Protein 3EDY (pdb70)

Foldseek 3Di:
DDFLFPQFFQDDDPFKDFDWFDDQQDKAKKKWFWFWAQLVVLLVLLVQCQFQVHPNDQVFDFLLRQLVRIADDPVLLVVVVVLCVVLPWDDWDAAPSNRMIMTMDGNNSVCVQWPQQTWTWMFGEDVTAIAIEGSTTTDHDPVCVNITLDMAQHGDDFDYDDPDDFDDDDDDPDPFPDFFDALVLLCVLLVPALVLAFDPPDLAEAEEEDTYQFDADLVQLQLSCVVGVPRHAADSGAPEEAADDDDDFHDDLNFQQVSQLCSLHGPHHYYYYHHHDDNHRDDRVVVVLSCVSHDRDDHQEYFYEDKDFPSNGGPSVQVVSLSSLSSQLSRNHAYEYEQFQAAQEWDDDPNDIAGTGIPPQQRPRHQYEWAWADPDGRDSDDIAFDQRTHWAFDPRAFADPLCPVVLVCCVVPPPQAADPVHHDSGGRIDHAAYDHFFWYWGGTPNDIDTGGGGSSNGRSNQRSLLSSLQSLQVVVPGRRSRRPRSLCSVVQNWQFDAHAADFYFYDCDDRQNGTHDGGHGGADGRGGRYHHNRVGVSVSRHRD

Nearest PDB structures (foldseek):
  3edy-assembly1_A  TM=1.002E+00  e=0.000E+00  Homo sapiens
  3ee6-assembly1_A  TM=9.941E-01  e=0.000E+00  Homo sapiens
  1t1e-assembly1_A  TM=7.917E-01  e=1.226E-34  Bacillus sp. MN-32
  1sn7-assembly1_A  TM=8.016E-01  e=4.616E-24  Alicyclobacillus sendaiensis
  4ne7-assembly1_A-2  TM=8.059E-01  e=3.171E-23  Alicyclobacillus sendaiensis

Organism: Homo sapiens (NCBI:txid9606)

Structure (mmCIF, N/CA/C/O backbone):
data_3EDY
#
_entry.id   3EDY
#
_cell.length_a   59.807
_cell.length_b   93.173
_cell.length_c   102.479
_cell.angle_alpha   90.00
_cell.angle_beta   90.00
_cell.angle_gamma   90.00
#
_symmetry.space_group_name_H-M   'P 21 21 21'
#
loop_
_entity.id
_entity.type
_entity.pdbx_description
1 polymer 'Tripeptidyl-peptidase 1'
2 non-polymer 'CALCIUM ION'
3 non-polymer 2-acetamido-2-deoxy-beta-D-glucopyranose
4 non-polymer 1,2-ETHANEDIOL
5 water water
#
loop_
_atom_site.group_PDB
_atom_site.id
_atom_site.type_symbol
_atom_site.label_atom_id
_atom_site.label_alt_id
_atom_site.label_comp_id
_atom_site.label_asym_id
_atom_site.label_entity_id
_atom_site.label_seq_id
_atom_site.pdbx_PDB_ins_code
_atom_site.Cartn_x
_atom_site.Cartn_y
_atom_site.Cartn_z
_atom_site.occupancy
_atom_site.B_iso_or_equiv
_atom_site.auth_seq_id
_atom_site.auth_comp_id
_atom_site.auth_asym_id
_atom_site.auth_atom_id
_atom_site.pdbx_PDB_model_num
ATOM 1 N N . SER A 1 1 ? 54.196 -28.034 -0.123 1.00 32.01 20 SER A N 1
ATOM 2 C CA . SER A 1 1 ? 55.021 -26.811 -0.012 1.00 33.06 20 SER A CA 1
ATOM 3 C C . SER A 1 1 ? 54.144 -25.751 0.620 1.00 34.30 20 SER A C 1
ATOM 4 O O . SER A 1 1 ? 52.956 -25.979 0.851 1.00 34.37 20 SER A O 1
ATOM 7 N N . TYR A 1 2 ? 54.729 -24.591 0.900 1.00 33.63 21 TYR A N 1
ATOM 8 C CA . TYR A 1 2 ? 53.980 -23.471 1.458 1.00 34.03 21 TYR A CA 1
ATOM 9 C C . TYR A 1 2 ? 54.566 -22.137 1.007 1.00 33.59 21 TYR A C 1
ATOM 10 O O . TYR A 1 2 ? 55.763 -22.032 0.740 1.00 32.10 21 TYR A O 1
ATOM 19 N N . SER A 1 3 ? 53.715 -21.120 0.925 1.00 34.12 22 SER A N 1
ATOM 20 C CA . SER A 1 3 ? 54.174 -19.750 0.730 1.00 32.41 22 SER A CA 1
ATOM 21 C C . SER A 1 3 ? 54.559 -19.103 2.056 1.00 31.78 22 SER A C 1
ATOM 22 O O . SER A 1 3 ? 53.713 -18.897 2.926 1.00 28.97 22 SER A O 1
ATOM 25 N N . PRO A 1 4 ? 55.841 -18.784 2.203 1.00 29.58 23 PRO A N 1
ATOM 26 C CA . PRO A 1 4 ? 56.324 -18.057 3.381 1.00 30.11 23 PRO A CA 1
ATOM 27 C C . PRO A 1 4 ? 55.820 -16.618 3.406 1.00 29.65 23 PRO A C 1
ATOM 28 O O . PRO A 1 4 ? 55.759 -16.004 4.471 1.00 29.13 23 PRO A O 1
ATOM 32 N N . GLU A 1 5 ? 55.463 -16.091 2.239 1.00 28.53 24 GLU A N 1
ATOM 33 C CA . GLU A 1 5 ? 55.115 -14.681 2.109 1.00 27.73 24 GLU A CA 1
ATOM 34 C C . GLU A 1 5 ? 53.886 -14.496 1.226 1.00 28.52 24 GLU A C 1
ATOM 35 O O . GLU A 1 5 ? 53.929 -13.776 0.228 1.00 26.28 24 GLU A O 1
ATOM 41 N N . PRO A 1 6 ? 52.791 -15.150 1.600 1.00 29.02 25 PRO A N 1
ATOM 42 C CA . PRO A 1 6 ? 51.488 -14.891 0.978 1.00 29.55 25 PRO A CA 1
ATOM 43 C C . PRO A 1 6 ? 51.083 -13.426 1.101 1.00 29.82 25 PRO A C 1
ATOM 44 O O . PRO A 1 6 ? 50.297 -12.933 0.292 1.00 30.35 25 PRO A O 1
ATOM 48 N N . ASP A 1 7 ? 51.618 -12.742 2.107 1.00 27.89 26 ASP A N 1
ATOM 49 C CA . ASP A 1 7 ? 51.097 -11.442 2.513 1.00 28.74 26 ASP A CA 1
ATOM 50 C C . ASP A 1 7 ? 52.074 -10.323 2.167 1.00 27.81 26 ASP A C 1
ATOM 51 O O . ASP A 1 7 ? 51.891 -9.177 2.577 1.00 28.04 26 ASP A O 1
ATOM 56 N N . GLN A 1 8 ? 53.112 -10.664 1.411 1.00 28.38 27 GLN A N 1
ATOM 57 C CA . GLN A 1 8 ? 53.939 -9.662 0.749 1.00 27.38 27 GLN A CA 1
ATOM 58 C C . GLN A 1 8 ? 53.269 -9.144 -0.519 1.00 26.99 27 GLN A C 1
ATOM 59 O O . GLN A 1 8 ? 52.969 -9.912 -1.433 1.00 26.34 27 GLN A O 1
ATOM 65 N N . ARG A 1 9 ? 53.037 -7.836 -0.567 1.00 26.47 28 ARG A N 1
ATOM 66 C CA . ARG A 1 9 ? 52.494 -7.196 -1.763 1.00 27.05 28 ARG A CA 1
ATOM 67 C C . ARG A 1 9 ? 53.412 -7.398 -2.965 1.00 28.11 28 ARG A C 1
ATOM 68 O O . ARG A 1 9 ? 54.630 -7.267 -2.852 1.00 27.84 28 ARG A O 1
ATOM 76 N N . ARG A 1 10 ? 52.832 -7.718 -4.113 1.00 27.46 29 ARG A N 1
ATOM 77 C CA . ARG A 1 10 ? 53.628 -7.997 -5.310 1.00 30.47 29 ARG A CA 1
ATOM 78 C C . ARG A 1 10 ? 53.253 -7.067 -6.452 1.00 30.50 29 ARG A C 1
ATOM 79 O O . ARG A 1 10 ? 53.625 -7.300 -7.591 1.00 32.90 29 ARG A O 1
ATOM 87 N N . THR A 1 11 ? 52.491 -6.034 -6.146 1.00 29.31 30 THR A N 1
ATOM 88 C CA . THR A 1 11 ? 51.941 -5.165 -7.153 1.00 30.94 30 THR A CA 1
ATOM 89 C C . THR A 1 11 ? 53.042 -4.239 -7.702 1.00 32.03 30 THR A C 1
ATOM 90 O O . THR A 1 11 ? 53.973 -3.870 -6.995 1.00 28.71 30 THR A O 1
ATOM 94 N N . LEU A 1 12 ? 52.960 -3.910 -8.984 1.00 31.03 31 LEU A N 1
ATOM 95 C CA . LEU A 1 12 ? 54.002 -3.125 -9.637 1.00 31.46 31 LEU A CA 1
ATOM 96 C C . LEU A 1 12 ? 53.868 -1.660 -9.191 1.00 30.55 31 LEU A C 1
ATOM 97 O O . LEU A 1 12 ? 52.819 -1.053 -9.381 1.00 29.16 31 LEU A O 1
ATOM 102 N N . PRO A 1 13 ? 54.883 -1.119 -8.502 1.00 29.25 32 PRO A N 1
ATOM 103 C CA . PRO A 1 13 ? 54.665 0.212 -7.931 1.00 30.84 32 PRO A CA 1
ATOM 104 C C . PRO A 1 13 ? 54.625 1.271 -9.023 1.00 31.77 32 PRO A C 1
ATOM 105 O O . PRO A 1 13 ? 55.038 0.997 -10.146 1.00 29.69 32 PRO A O 1
ATOM 109 N N . PRO A 1 14 ? 54.109 2.459 -8.707 1.00 32.16 33 PRO A N 1
ATOM 110 C CA . PRO A 1 14 ? 54.028 3.512 -9.716 1.00 33.99 33 PRO A CA 1
ATOM 111 C C . PRO A 1 14 ? 55.406 3.873 -10.278 1.00 33.35 33 PRO A C 1
ATOM 112 O O . PRO A 1 14 ? 56.382 3.954 -9.531 1.00 34.50 33 PRO A O 1
ATOM 116 N N . GLY A 1 15 ? 55.474 4.086 -11.588 1.00 33.91 34 GLY A N 1
ATOM 117 C CA . GLY A 1 15 ? 56.689 4.563 -12.221 1.00 35.95 34 GLY A CA 1
ATOM 118 C C . GLY A 1 15 ? 57.666 3.443 -12.519 1.00 34.64 34 GLY A C 1
ATOM 119 O O . GLY A 1 15 ? 58.814 3.689 -12.887 1.00 36.41 34 GLY A O 1
ATOM 120 N N . TRP A 1 16 ? 57.206 2.206 -12.360 1.00 32.92 35 TRP A N 1
ATOM 121 C CA . TRP A 1 16 ? 57.967 1.043 -12.802 1.00 30.47 35 TRP A CA 1
ATOM 122 C C . TRP A 1 16 ? 57.374 0.449 -14.076 1.00 30.51 35 TRP A C 1
ATOM 123 O O . TRP A 1 16 ? 56.164 0.507 -14.295 1.00 30.36 35 TRP A O 1
ATOM 134 N N . VAL A 1 17 ? 58.235 -0.123 -14.912 1.00 28.44 36 VAL A N 1
ATOM 135 C CA . VAL A 1 17 ? 57.790 -0.803 -16.122 1.00 28.74 36 VAL A CA 1
ATOM 136 C C . VAL A 1 17 ? 58.389 -2.202 -16.221 1.00 28.25 36 VAL A C 1
ATOM 137 O O . VAL A 1 17 ? 59.571 -2.403 -15.940 1.00 27.21 36 VAL A O 1
ATOM 141 N N . SER A 1 18 ? 57.566 -3.166 -16.621 1.00 27.27 37 SER A N 1
ATOM 142 C CA . SER A 1 18 ? 58.037 -4.524 -16.862 1.00 27.93 37 SER A CA 1
ATOM 143 C C . SER A 1 18 ? 58.635 -4.661 -18.258 1.00 26.88 37 SER A C 1
ATOM 144 O O . SER A 1 18 ? 57.978 -4.368 -19.257 1.00 26.54 37 SER A O 1
ATOM 147 N N . LEU A 1 19 ? 59.885 -5.107 -18.320 1.00 25.51 38 LEU A N 1
ATOM 148 C CA . LEU A 1 19 ? 60.699 -4.944 -19.518 1.00 24.84 38 LEU A CA 1
ATOM 149 C C . LEU A 1 19 ? 60.733 -6.227 -20.341 1.00 25.53 38 LEU A C 1
ATOM 150 O O . LEU A 1 19 ? 60.864 -6.188 -21.565 1.00 23.90 38 LEU A O 1
ATOM 155 N N . GLY A 1 20 ? 60.614 -7.363 -19.662 1.00 24.68 39 GLY A N 1
ATOM 156 C CA . GLY A 1 20 ? 60.716 -8.655 -20.314 1.00 26.86 39 GLY A CA 1
ATOM 157 C C . GLY A 1 20 ? 60.913 -9.789 -19.327 1.00 26.19 39 GLY A C 1
ATOM 158 O O . GLY A 1 20 ? 61.309 -9.567 -18.182 1.00 26.41 39 GLY A O 1
ATOM 159 N N . ARG A 1 21 ? 60.636 -11.010 -19.772 1.00 25.99 40 ARG A N 1
ATOM 160 C CA . ARG A 1 21 ? 60.958 -12.190 -19.003 1.00 25.64 40 ARG A CA 1
ATOM 161 C C . ARG A 1 21 ? 62.489 -12.364 -18.876 1.00 25.67 40 ARG A C 1
ATOM 162 O O . ARG A 1 21 ? 63.209 -12.355 -19.879 1.00 26.45 40 ARG A O 1
ATOM 170 N N . ALA A 1 22 ? 62.985 -12.609 -17.664 1.00 23.84 41 ALA A N 1
ATOM 171 C CA . ALA A 1 22 ? 64.416 -12.916 -17.486 1.00 23.63 41 ALA A CA 1
ATOM 172 C C . ALA A 1 22 ? 64.815 -14.209 -18.249 1.00 23.77 41 ALA A C 1
ATOM 173 O O . ALA A 1 22 ? 64.049 -15.155 -18.330 1.00 22.57 41 ALA A O 1
ATOM 175 N N . ASP A 1 23 ? 65.956 -14.180 -18.927 1.00 23.79 42 ASP A N 1
ATOM 176 C CA . ASP A 1 23 ? 66.451 -15.365 -19.656 1.00 24.40 42 ASP A CA 1
ATOM 177 C C . ASP A 1 23 ? 66.781 -16.511 -18.692 1.00 23.99 42 ASP A C 1
ATOM 178 O O . ASP A 1 23 ? 67.351 -16.279 -17.630 1.00 25.87 42 ASP A O 1
ATOM 183 N N . PRO A 1 24 ? 66.409 -17.751 -19.046 1.00 24.93 43 PRO A N 1
ATOM 184 C CA . PRO A 1 24 ? 66.692 -18.890 -18.183 1.00 24.89 43 PRO A CA 1
ATOM 185 C C . PRO A 1 24 ? 68.159 -19.020 -17.783 1.00 24.95 43 PRO A C 1
ATOM 186 O O . PRO A 1 24 ? 68.459 -19.500 -16.694 1.00 24.92 43 PRO A O 1
ATOM 190 N N . GLU A 1 25 ? 69.053 -18.516 -18.620 1.00 24.66 44 GLU A N 1
ATOM 191 C CA . GLU A 1 25 ? 70.482 -18.677 -18.404 1.00 25.89 44 GLU A CA 1
ATOM 192 C C . GLU A 1 25 ? 71.137 -17.472 -17.721 1.00 25.86 44 GLU A C 1
ATOM 193 O O . GLU A 1 25 ? 72.337 -17.500 -17.431 1.00 25.49 44 GLU A O 1
ATOM 199 N N . GLU A 1 26 ? 70.358 -16.450 -17.407 1.00 26.66 45 GLU A N 1
ATOM 200 C CA . GLU A 1 26 ? 70.878 -15.343 -16.623 1.00 27.96 45 GLU A CA 1
ATOM 201 C C . GLU A 1 26 ? 71.195 -15.834 -15.220 1.00 27.05 45 GLU A C 1
ATOM 202 O O . GLU A 1 26 ? 70.505 -16.695 -14.704 1.00 26.34 45 GLU A O 1
ATOM 208 N N . GLU A 1 27 ? 72.138 -15.165 -14.565 1.00 26.90 46 GLU A N 1
ATOM 209 C CA . GLU A 1 27 ? 72.482 -15.445 -13.178 1.00 25.41 46 GLU A CA 1
ATOM 210 C C . GLU A 1 27 ? 71.904 -14.369 -12.278 1.00 25.12 46 GLU A C 1
ATOM 211 O O . GLU A 1 27 ? 71.979 -13.185 -12.591 1.00 25.36 46 GLU A O 1
ATOM 217 N N . LEU A 1 28 ? 71.415 -14.773 -11.118 1.00 25.47 47 LEU A N 1
ATOM 218 C CA . LEU A 1 28 ? 71.036 -13.795 -10.126 1.00 26.64 47 LEU A CA 1
ATOM 219 C C . LEU A 1 28 ? 71.401 -14.245 -8.750 1.00 25.28 47 LEU A C 1
ATOM 220 O O . LEU A 1 28 ? 71.651 -15.426 -8.514 1.00 23.74 47 LEU A O 1
ATOM 225 N N . SER A 1 29 ? 71.436 -13.299 -7.817 1.00 24.04 48 SER A N 1
ATOM 226 C CA . SER A 1 29 ? 71.970 -13.557 -6.485 1.00 26.38 48 SER A CA 1
ATOM 227 C C . SER A 1 29 ? 70.899 -13.367 -5.416 1.00 27.99 48 SER A C 1
ATOM 228 O O . SER A 1 29 ? 70.447 -12.249 -5.168 1.00 29.68 48 SER A O 1
ATOM 231 N N . LEU A 1 30 ? 70.498 -14.466 -4.785 1.00 26.37 49 LEU A N 1
ATOM 232 C CA . LEU A 1 30 ? 69.369 -14.451 -3.862 1.00 26.51 49 LEU A CA 1
ATOM 233 C C . LEU A 1 30 ? 69.832 -14.635 -2.421 1.00 28.09 49 LEU A C 1
ATOM 234 O O . LEU A 1 30 ? 70.637 -15.519 -2.126 1.00 28.91 49 LEU A O 1
ATOM 239 N N . THR A 1 31 ? 69.319 -13.796 -1.528 1.00 26.89 50 THR A N 1
ATOM 240 C CA . THR A 1 31 ? 69.686 -13.858 -0.118 1.00 28.13 50 THR A CA 1
ATOM 241 C C . THR A 1 31 ? 68.678 -14.681 0.678 1.00 29.30 50 THR A C 1
ATOM 242 O O . THR A 1 31 ? 67.487 -14.369 0.700 1.00 27.42 50 THR A O 1
ATOM 246 N N . PHE A 1 32 ? 69.163 -15.732 1.330 1.00 28.69 51 PHE A N 1
ATOM 247 C CA . PHE A 1 32 ? 68.303 -16.614 2.109 1.00 28.48 51 PHE A CA 1
ATOM 248 C C . PHE A 1 32 ? 68.416 -16.317 3.601 1.00 28.55 51 PHE A C 1
ATOM 249 O O . PHE A 1 32 ? 69.476 -16.496 4.201 1.00 27.81 51 PHE A O 1
ATOM 257 N N . ALA A 1 33 ? 67.316 -15.863 4.194 1.00 26.60 52 ALA A N 1
ATOM 258 C CA . ALA A 1 33 ? 67.276 -15.585 5.624 1.00 26.72 52 ALA A CA 1
ATOM 259 C C . ALA A 1 33 ? 67.013 -16.855 6.426 1.00 26.52 52 ALA A C 1
ATOM 260 O O . ALA A 1 33 ? 65.920 -17.419 6.373 1.00 25.97 52 ALA A O 1
ATOM 262 N N . LEU A 1 34 ? 68.021 -17.301 7.168 1.00 27.38 53 LEU A N 1
ATOM 263 C CA . LEU A 1 34 ? 67.971 -18.599 7.829 1.00 27.09 53 LEU A CA 1
ATOM 264 C C . LEU A 1 34 ? 67.423 -18.475 9.247 1.00 27.10 53 LEU A C 1
ATOM 265 O O . LEU A 1 34 ? 67.518 -17.417 9.869 1.00 26.83 53 LEU A O 1
ATOM 270 N N . ARG A 1 35 ? 66.851 -19.563 9.752 1.00 26.76 54 ARG A N 1
ATOM 271 C CA . ARG A 1 35 ? 66.172 -19.543 11.043 1.00 27.68 54 ARG A CA 1
ATOM 272 C C . ARG A 1 35 ? 67.163 -19.335 12.183 1.00 27.32 54 ARG A C 1
ATOM 273 O O . ARG A 1 35 ? 68.073 -20.139 12.383 1.00 28.39 54 ARG A O 1
ATOM 281 N N . GLN A 1 36 ? 66.979 -18.250 12.929 1.00 26.42 55 GLN A N 1
ATOM 282 C CA . GLN A 1 36 ? 67.862 -17.928 14.043 1.00 25.72 55 GLN A CA 1
ATOM 283 C C . GLN A 1 36 ? 67.443 -18.665 15.311 1.00 26.39 55 GLN A C 1
ATOM 284 O O . GLN A 1 36 ? 66.321 -19.163 15.408 1.00 21.67 55 GLN A O 1
ATOM 290 N N . GLN A 1 37 ? 68.350 -18.730 16.279 1.00 26.57 56 GLN A N 1
ATOM 291 C CA . GLN A 1 37 ? 68.030 -19.273 17.594 1.00 27.14 56 GLN A CA 1
ATOM 292 C C . GLN A 1 37 ? 68.012 -18.176 18.654 1.00 26.03 56 GLN A C 1
ATOM 293 O O . GLN A 1 37 ? 68.636 -17.128 18.487 1.00 25.57 56 GLN A O 1
ATOM 299 N N . ASN A 1 38 ? 67.292 -18.425 19.743 1.00 24.56 57 ASN A N 1
ATOM 300 C CA . ASN A 1 38 ? 67.480 -17.667 20.975 1.00 26.14 57 ASN A CA 1
ATOM 301 C C . ASN A 1 38 ? 67.043 -16.214 20.829 1.00 26.12 57 ASN A C 1
ATOM 302 O O . ASN A 1 38 ? 67.607 -15.320 21.459 1.00 28.26 57 ASN A O 1
ATOM 307 N N . VAL A 1 39 ? 66.035 -15.985 19.993 1.00 27.10 58 VAL A N 1
ATOM 308 C CA . VAL A 1 39 ? 65.605 -14.631 19.664 1.00 27.16 58 VAL A CA 1
ATOM 309 C C . VAL A 1 39 ? 64.930 -13.961 20.855 1.00 25.79 58 VAL A C 1
ATOM 310 O O . VAL A 1 39 ? 65.108 -12.766 21.092 1.00 27.12 58 VAL A O 1
ATOM 314 N N . GLU A 1 40 ? 64.153 -14.739 21.603 1.00 27.68 59 GLU A N 1
ATOM 315 C CA . GLU A 1 40 ? 63.522 -14.246 22.821 1.00 26.69 59 GLU A CA 1
ATOM 316 C C . GLU A 1 40 ? 64.565 -13.836 23.856 1.00 26.57 59 GLU A C 1
ATOM 317 O O . GLU A 1 40 ? 64.435 -12.797 24.504 1.00 25.59 59 GLU A O 1
ATOM 323 N N . ARG A 1 41 ? 65.599 -14.657 24.005 1.00 26.50 60 ARG A N 1
ATOM 324 C CA . ARG A 1 41 ? 66.713 -14.334 24.887 1.00 27.90 60 ARG A CA 1
ATOM 325 C C . ARG A 1 41 ? 67.407 -13.047 24.451 1.00 26.18 60 ARG A C 1
ATOM 326 O O . ARG A 1 41 ? 67.756 -12.207 25.281 1.00 27.25 60 ARG A O 1
ATOM 334 N N . LEU A 1 42 ? 67.603 -12.900 23.145 1.00 25.61 61 LEU A N 1
ATOM 335 C CA . LEU A 1 42 ? 68.136 -11.652 22.580 1.00 25.74 61 LEU A CA 1
ATOM 336 C C . LEU A 1 42 ? 67.302 -10.428 22.968 1.00 24.54 61 LEU A C 1
ATOM 337 O O . LEU A 1 42 ? 67.852 -9.436 23.415 1.00 24.20 61 LEU A O 1
ATOM 342 N N . SER A 1 43 ? 65.978 -10.521 22.891 1.00 25.36 62 SER A N 1
ATOM 343 C CA . SER A 1 43 ? 65.138 -9.408 23.323 1.00 26.44 62 SER A CA 1
ATOM 344 C C . SER A 1 43 ? 65.291 -9.093 24.811 1.00 25.15 62 SER A C 1
ATOM 345 O O . SER A 1 43 ? 65.280 -7.936 25.206 1.00 25.10 62 SER A O 1
ATOM 348 N N . GLU A 1 44 ? 65.499 -10.105 25.647 1.00 25.35 63 GLU A N 1
ATOM 349 C CA . GLU A 1 44 ? 65.782 -9.838 27.048 1.00 25.84 63 GLU A CA 1
ATOM 350 C C . GLU A 1 44 ? 67.110 -9.107 27.253 1.00 25.30 63 GLU A C 1
ATOM 351 O O . GLU A 1 44 ? 67.209 -8.180 28.060 1.00 24.39 63 GLU A O 1
ATOM 357 N N . LEU A 1 45 ? 68.131 -9.518 26.515 1.00 26.00 64 LEU A N 1
ATOM 358 C CA . LEU A 1 45 ? 69.449 -8.920 26.647 1.00 26.59 64 LEU A CA 1
ATOM 359 C C . LEU A 1 45 ? 69.425 -7.476 26.189 1.00 26.70 64 LEU A C 1
ATOM 360 O O . LEU A 1 45 ? 69.934 -6.602 26.886 1.00 29.08 64 LEU A O 1
ATOM 365 N N . VAL A 1 46 ? 68.662 -7.190 25.137 1.00 27.06 65 VAL A N 1
ATOM 366 C CA . VAL A 1 46 ? 68.482 -5.811 24.702 1.00 25.08 65 VAL A CA 1
ATOM 367 C C . VAL A 1 46 ? 67.776 -4.958 25.743 1.00 25.61 65 VAL A C 1
ATOM 368 O O . VAL A 1 46 ? 68.189 -3.830 26.015 1.00 27.61 65 VAL A O 1
ATOM 372 N N . GLN A 1 47 ? 66.712 -5.490 26.338 1.00 26.69 66 GLN A N 1
ATOM 373 C CA . GLN A 1 47 ? 65.976 -4.773 27.376 1.00 26.89 66 GLN A CA 1
ATOM 374 C C . GLN A 1 47 ? 66.924 -4.358 28.498 1.00 27.34 66 GLN A C 1
ATOM 375 O O . GLN A 1 47 ? 66.853 -3.243 29.001 1.00 28.62 66 GLN A O 1
ATOM 381 N N . ALA A 1 48 ? 67.830 -5.260 28.862 1.00 28.50 67 ALA A N 1
ATOM 382 C CA . ALA A 1 48 ? 68.771 -5.021 29.947 1.00 28.26 67 ALA A CA 1
ATOM 383 C C . ALA A 1 48 ? 69.828 -3.991 29.589 1.00 27.01 67 ALA A C 1
ATOM 384 O O . ALA A 1 48 ? 70.094 -3.092 30.395 1.00 29.99 67 ALA A O 1
ATOM 386 N N . VAL A 1 49 ? 70.498 -4.174 28.446 1.00 25.14 68 VAL A N 1
ATOM 387 C CA . VAL A 1 49 ? 71.620 -3.307 28.077 1.00 24.66 68 VAL A CA 1
ATOM 388 C C . VAL A 1 49 ? 71.175 -1.888 27.678 1.00 24.84 68 VAL A C 1
ATOM 389 O O . VAL A 1 49 ? 71.987 -0.951 27.707 1.00 25.54 68 VAL A O 1
ATOM 393 N N . SER A 1 50 ? 69.884 -1.698 27.395 1.00 24.43 69 SER A N 1
ATOM 394 C CA . SER A 1 50 ? 69.393 -0.375 26.988 1.00 23.76 69 SER A CA 1
ATOM 395 C C . SER A 1 50 ? 68.631 0.379 28.070 1.00 23.60 69 SER A C 1
ATOM 396 O O . SER A 1 50 ? 68.321 1.566 27.918 1.00 22.63 69 SER A O 1
ATOM 399 N N . ASP A 1 51 ? 68.327 -0.310 29.172 1.00 25.63 70 ASP A N 1
ATOM 400 C CA . ASP A 1 51 ? 67.596 0.284 30.277 1.00 27.34 70 ASP A CA 1
ATOM 401 C C . ASP A 1 51 ? 68.586 0.909 31.272 1.00 27.31 70 ASP A C 1
ATOM 402 O O . ASP A 1 51 ? 69.384 0.202 31.895 1.00 29.22 70 ASP A O 1
ATOM 407 N N . PRO A 1 52 ? 68.525 2.229 31.412 1.00 27.43 71 PRO A N 1
ATOM 408 C CA . PRO A 1 52 ? 69.510 2.966 32.210 1.00 29.62 71 PRO A CA 1
ATOM 409 C C . PRO A 1 52 ? 69.372 2.664 33.699 1.00 31.53 71 PRO A C 1
ATOM 410 O O . PRO A 1 52 ? 70.233 3.053 34.489 1.00 31.95 71 PRO A O 1
ATOM 414 N N . SER A 1 53 ? 68.297 1.978 34.071 1.00 32.16 72 SER A N 1
ATOM 415 C CA . SER A 1 53 ? 68.082 1.582 35.458 1.00 33.51 72 SER A CA 1
ATOM 416 C C . SER A 1 53 ? 68.712 0.224 35.747 1.00 33.91 72 SER A C 1
ATOM 417 O O . SER A 1 53 ? 68.830 -0.183 36.903 1.00 30.91 72 SER A O 1
ATOM 420 N N . SER A 1 54 ? 69.113 -0.474 34.690 1.00 33.50 73 SER A N 1
ATOM 421 C CA . SER A 1 54 ? 69.694 -1.805 34.826 1.00 33.80 73 SER A CA 1
ATOM 422 C C . SER A 1 54 ? 71.193 -1.728 35.093 1.00 33.59 73 SER A C 1
ATOM 423 O O . SER A 1 54 ? 71.893 -0.893 34.521 1.00 32.11 73 SER A O 1
ATOM 426 N N . PRO A 1 55 ? 71.680 -2.605 35.965 1.00 33.68 74 PRO A N 1
ATOM 427 C CA . PRO A 1 55 ? 73.122 -2.766 36.173 1.00 32.48 74 PRO A CA 1
ATOM 428 C C . PRO A 1 55 ? 73.840 -3.157 34.885 1.00 31.11 74 PRO A C 1
ATOM 429 O O . PRO A 1 55 ? 75.057 -3.002 34.787 1.00 30.62 74 PRO A O 1
ATOM 433 N N . GLN A 1 56 ? 73.087 -3.658 33.911 1.00 29.16 75 GLN A N 1
ATOM 434 C CA . GLN A 1 56 ? 73.673 -4.186 32.685 1.00 30.02 75 GLN A CA 1
ATOM 435 C C . GLN A 1 56 ? 73.738 -3.117 31.599 1.00 27.81 75 GLN A C 1
ATOM 436 O O . GLN A 1 56 ? 74.221 -3.369 30.495 1.00 26.24 75 GLN A O 1
ATOM 442 N N . TYR A 1 57 ? 73.250 -1.924 31.921 1.00 25.64 76 TYR A N 1
ATOM 443 C CA . TYR A 1 57 ? 73.213 -0.827 30.961 1.00 26.34 76 TYR A CA 1
ATOM 444 C C . TYR A 1 57 ? 74.586 -0.592 30.340 1.00 27.61 76 TYR A C 1
ATOM 445 O O . TYR A 1 57 ? 75.579 -0.430 31.049 1.00 26.64 76 TYR A O 1
ATOM 454 N N . GLY A 1 58 ? 74.634 -0.575 29.012 1.00 26.79 77 GLY A N 1
ATOM 455 C CA . GLY A 1 58 ? 75.830 -0.169 28.297 1.00 25.71 77 GLY A CA 1
ATOM 456 C C . GLY A 1 58 ? 76.808 -1.311 28.107 1.00 25.68 77 GLY A C 1
ATOM 457 O O . GLY A 1 58 ? 77.815 -1.170 27.413 1.00 26.23 77 GLY A O 1
ATOM 458 N N . LYS A 1 59 ? 76.510 -2.448 28.728 1.00 25.23 78 LYS A N 1
ATOM 459 C CA . LYS A 1 59 ? 77.366 -3.624 28.625 1.00 26.77 78 LYS A CA 1
ATOM 460 C C . LYS A 1 59 ? 77.038 -4.437 27.377 1.00 25.66 78 LYS A C 1
ATOM 461 O O . LYS A 1 59 ? 76.511 -5.546 27.467 1.00 25.44 78 LYS A O 1
ATOM 467 N N . TYR A 1 60 ? 77.355 -3.879 26.213 1.00 25.38 79 TYR A N 1
ATOM 468 C CA . TYR A 1 60 ? 76.813 -4.374 24.954 1.00 23.77 79 TYR A CA 1
ATOM 469 C C . TYR A 1 60 ? 77.515 -5.655 24.516 1.00 25.58 79 TYR A C 1
ATOM 470 O O . TYR A 1 60 ? 78.664 -5.901 24.882 1.00 23.20 79 TYR A O 1
ATOM 479 N N . LEU A 1 61 ? 76.816 -6.468 23.731 1.00 26.18 80 LEU A N 1
ATOM 480 C CA . LEU A 1 61 ? 77.427 -7.625 23.088 1.00 25.65 80 LEU A CA 1
ATOM 481 C C . LEU A 1 61 ? 78.364 -7.200 21.962 1.00 27.18 80 LEU A C 1
ATOM 482 O O . LEU A 1 61 ? 78.078 -6.254 21.228 1.00 25.56 80 LEU A O 1
ATOM 487 N N . THR A 1 62 ? 79.483 -7.905 21.832 1.00 26.92 81 THR A N 1
ATOM 488 C CA . THR A 1 62 ? 80.212 -7.959 20.571 1.00 26.05 81 THR A CA 1
ATOM 489 C C . THR A 1 62 ? 79.406 -8.686 19.499 1.00 25.56 81 THR A C 1
ATOM 490 O O . THR A 1 62 ? 78.496 -9.454 19.808 1.00 25.51 81 THR A O 1
ATOM 494 N N . LEU A 1 63 ? 79.747 -8.437 18.239 1.00 24.65 82 LEU A N 1
ATOM 495 C CA . LEU A 1 63 ? 79.190 -9.201 17.129 1.00 24.37 82 LEU A CA 1
ATOM 496 C C . LEU A 1 63 ? 79.411 -10.698 17.325 1.00 25.10 82 LEU A C 1
ATOM 497 O O . LEU A 1 63 ? 78.556 -11.512 16.976 1.00 25.60 82 LEU A O 1
ATOM 502 N N . GLU A 1 64 ? 80.563 -11.053 17.884 1.00 26.98 83 GLU A N 1
ATOM 503 C CA . GLU A 1 64 ? 80.849 -12.438 18.237 1.00 29.54 83 GLU A CA 1
ATOM 504 C C . GLU A 1 64 ? 79.828 -12.974 19.235 1.00 27.96 83 GLU A C 1
ATOM 505 O O . GLU A 1 64 ? 79.290 -14.068 19.060 1.00 28.58 83 GLU A O 1
ATOM 511 N N . ASN A 1 65 ? 79.566 -12.197 20.281 1.00 26.87 84 ASN A N 1
ATOM 512 C CA . ASN A 1 65 ? 78.543 -12.549 21.259 1.00 27.28 84 ASN A CA 1
ATOM 513 C C . ASN A 1 65 ? 77.184 -12.790 20.610 1.00 25.92 84 ASN A C 1
ATOM 514 O O . ASN A 1 65 ? 76.518 -13.785 20.895 1.00 24.46 84 ASN A O 1
ATOM 519 N N . VAL A 1 66 ? 76.780 -11.872 19.738 1.00 23.52 85 VAL A N 1
ATOM 520 C CA . VAL A 1 66 ? 75.494 -11.976 19.059 1.00 23.10 85 VAL A CA 1
ATOM 521 C C . VAL A 1 66 ? 75.428 -13.226 18.188 1.00 23.72 85 VAL A C 1
ATOM 522 O O . VAL A 1 66 ? 74.425 -13.939 18.182 1.00 24.51 85 VAL A O 1
ATOM 526 N N . ALA A 1 67 ? 76.505 -13.487 17.454 1.00 24.04 86 ALA A N 1
ATOM 527 C CA . ALA A 1 67 ? 76.571 -14.649 16.576 1.00 26.43 86 ALA A CA 1
ATOM 528 C C . ALA A 1 67 ? 76.445 -15.946 17.369 1.00 26.14 86 ALA A C 1
ATOM 529 O O . ALA A 1 67 ? 75.732 -16.865 16.966 1.00 27.50 86 ALA A O 1
ATOM 531 N N . ASP A 1 68 ? 77.144 -16.014 18.498 1.00 26.13 87 ASP A N 1
ATOM 532 C CA . ASP A 1 68 ? 77.079 -17.181 19.369 1.00 27.24 87 ASP A CA 1
ATOM 533 C C . ASP A 1 68 ? 75.660 -17.409 19.881 1.00 28.44 87 ASP A C 1
ATOM 534 O O . ASP A 1 68 ? 75.281 -18.534 20.208 1.00 27.78 87 ASP A O 1
ATOM 539 N N . LEU A 1 69 ? 74.881 -16.335 19.947 1.00 27.78 88 LEU A N 1
ATOM 540 C CA . LEU A 1 69 ? 73.525 -16.404 20.480 1.00 29.29 88 LEU A CA 1
ATOM 541 C C . LEU A 1 69 ? 72.543 -16.904 19.426 1.00 30.02 88 LEU A C 1
ATOM 542 O O . LEU A 1 69 ? 71.760 -17.819 19.678 1.00 27.84 88 LEU A O 1
ATOM 547 N N . VAL A 1 70 ? 72.591 -16.296 18.245 1.00 28.74 89 VAL A N 1
ATOM 548 C CA . VAL A 1 70 ? 71.441 -16.272 17.348 1.00 29.12 89 VAL A CA 1
ATOM 549 C C . VAL A 1 70 ? 71.680 -17.146 16.121 1.00 28.63 89 VAL A C 1
ATOM 550 O O . VAL A 1 70 ? 70.742 -17.500 15.408 1.00 26.66 89 VAL A O 1
ATOM 554 N N . ARG A 1 71 ? 72.942 -17.490 15.882 1.00 29.01 90 ARG A N 1
ATOM 555 C CA . ARG A 1 71 ? 73.311 -18.285 14.718 1.00 29.80 90 ARG A CA 1
ATOM 556 C C . ARG A 1 71 ? 72.463 -19.548 14.621 1.00 28.11 90 ARG A C 1
ATOM 557 O O . ARG A 1 71 ? 72.138 -20.169 15.633 1.00 28.51 90 ARG A O 1
ATOM 565 N N . PRO A 1 72 ? 72.106 -19.923 13.397 1.00 27.58 91 PRO A N 1
ATOM 566 C CA . PRO A 1 72 ? 71.220 -21.069 13.169 1.00 25.94 91 PRO A CA 1
ATOM 567 C C . PRO A 1 72 ? 71.807 -22.360 13.729 1.00 27.92 91 PRO A C 1
ATOM 568 O O . PRO A 1 72 ? 73.012 -22.435 13.971 1.00 28.11 91 PRO A O 1
ATOM 572 N N . SER A 1 73 ? 70.959 -23.363 13.931 1.00 27.08 92 SER A N 1
ATOM 573 C CA . SER A 1 73 ? 71.406 -24.652 14.411 1.00 26.99 92 SER A CA 1
ATOM 574 C C . SER A 1 73 ? 72.206 -25.329 13.312 1.00 27.20 92 SER A C 1
ATOM 575 O O . SER A 1 73 ? 71.992 -25.047 12.130 1.00 26.36 92 SER A O 1
ATOM 578 N N . PRO A 1 74 ? 73.083 -26.276 13.681 1.00 27.56 93 PRO A N 1
ATOM 579 C CA . PRO A 1 74 ? 73.679 -27.178 12.694 1.00 28.08 93 PRO A CA 1
ATOM 580 C C . PRO A 1 74 ? 72.674 -27.812 11.738 1.00 28.39 93 PRO A C 1
ATOM 581 O O . PRO A 1 74 ? 72.962 -27.940 10.540 1.00 29.43 93 PRO A O 1
ATOM 585 N N . LEU A 1 75 ? 71.517 -28.225 12.248 1.00 26.78 94 LEU A N 1
ATOM 586 C CA . LEU A 1 75 ? 70.527 -28.842 11.377 1.00 27.22 94 LEU A CA 1
ATOM 587 C C . LEU A 1 75 ? 70.089 -27.849 10.301 1.00 27.10 94 LEU A C 1
ATOM 588 O O . LEU A 1 75 ? 70.000 -28.189 9.122 1.00 25.66 94 LEU A O 1
ATOM 593 N N . THR A 1 76 ? 69.823 -26.617 10.711 1.00 26.68 95 THR A N 1
ATOM 594 C CA . THR A 1 76 ? 69.392 -25.588 9.769 1.00 26.51 95 THR A CA 1
ATOM 595 C C . THR A 1 76 ? 70.459 -25.336 8.720 1.00 26.59 95 THR A C 1
ATOM 596 O O . THR A 1 76 ? 70.184 -25.354 7.515 1.00 25.98 95 THR A O 1
ATOM 600 N N . LEU A 1 77 ? 71.694 -25.144 9.165 1.00 27.59 96 LEU A N 1
ATOM 601 C CA . LEU A 1 77 ? 72.777 -24.828 8.244 1.00 27.03 96 LEU A CA 1
ATOM 602 C C . LEU A 1 77 ? 72.980 -25.953 7.229 1.00 28.99 96 LEU A C 1
ATOM 603 O O . LEU A 1 77 ? 73.063 -25.715 6.031 1.00 27.72 96 LEU A O 1
ATOM 608 N N . HIS A 1 78 ? 72.941 -27.188 7.706 1.00 28.80 97 HIS A N 1
ATOM 609 C CA . HIS A 1 78 ? 73.241 -28.350 6.871 1.00 29.75 97 HIS A CA 1
ATOM 610 C C . HIS A 1 78 ? 72.122 -28.623 5.877 1.00 29.47 97 HIS A C 1
ATOM 611 O O . HIS A 1 78 ? 72.369 -28.884 4.692 1.00 28.99 97 HIS A O 1
ATOM 618 N N . THR A 1 79 ? 70.893 -28.427 6.342 1.00 29.51 98 THR A N 1
ATOM 619 C CA . THR A 1 79 ? 69.715 -28.651 5.527 1.00 28.76 98 THR A CA 1
ATOM 620 C C . THR A 1 79 ? 69.656 -27.621 4.396 1.00 28.19 98 THR A C 1
ATOM 621 O O . THR A 1 79 ? 69.399 -27.954 3.242 1.00 24.69 98 THR A O 1
ATOM 625 N N . VAL A 1 80 ? 69.910 -26.361 4.720 1.00 29.49 99 VAL A N 1
ATOM 626 C CA . VAL A 1 80 ? 69.858 -25.334 3.693 1.00 29.58 99 VAL A CA 1
ATOM 627 C C . VAL A 1 80 ? 71.028 -25.474 2.711 1.00 29.28 99 VAL A C 1
ATOM 628 O O . VAL A 1 80 ? 70.841 -25.362 1.499 1.00 28.55 99 VAL A O 1
ATOM 632 N N . GLN A 1 81 ? 72.229 -25.712 3.227 1.00 30.47 100 GLN A N 1
ATOM 633 C CA . GLN A 1 81 ? 73.408 -25.851 2.369 1.00 33.11 100 GLN A CA 1
ATOM 634 C C . GLN A 1 81 ? 73.224 -26.981 1.356 1.00 33.82 100 GLN A C 1
ATOM 635 O O . GLN A 1 81 ? 73.432 -26.785 0.161 1.00 33.69 100 GLN A O 1
ATOM 641 N N . LYS A 1 82 ? 72.857 -28.168 1.839 1.00 34.50 101 LYS A N 1
ATOM 642 C CA . LYS A 1 82 ? 72.557 -29.311 0.960 1.00 34.58 101 LYS A CA 1
ATOM 643 C C . LYS A 1 82 ? 71.469 -28.966 -0.075 1.00 33.28 101 LYS A C 1
ATOM 644 O O . LYS A 1 82 ? 71.604 -29.264 -1.258 1.00 32.91 101 LYS A O 1
ATOM 650 N N . TRP A 1 83 ? 70.433 -28.267 0.368 1.00 31.94 102 TRP A N 1
ATOM 651 C CA . TRP A 1 83 ? 69.318 -27.902 -0.492 1.00 31.53 102 TRP A CA 1
ATOM 652 C C . TRP A 1 83 ? 69.792 -26.978 -1.631 1.00 30.82 102 TRP A C 1
ATOM 653 O O . TRP A 1 83 ? 69.479 -27.214 -2.804 1.00 30.33 102 TRP A O 1
ATOM 664 N N . LEU A 1 84 ? 70.604 -25.980 -1.293 1.00 29.36 103 LEU A N 1
ATOM 665 C CA . LEU A 1 84 ? 71.106 -25.031 -2.290 1.00 29.86 103 LEU A CA 1
ATOM 666 C C . LEU A 1 84 ? 72.150 -25.664 -3.235 1.00 31.16 103 LEU A C 1
ATOM 667 O O . LEU A 1 84 ? 72.128 -25.431 -4.460 1.00 31.35 103 LEU A O 1
ATOM 672 N N . LEU A 1 85 ? 73.062 -26.462 -2.687 1.00 29.55 104 LEU A N 1
ATOM 673 C CA . LEU A 1 85 ? 74.090 -27.076 -3.527 1.00 31.30 104 LEU A CA 1
ATOM 674 C C . LEU A 1 85 ? 73.414 -27.948 -4.576 1.00 30.72 104 LEU A C 1
ATOM 675 O O . LEU A 1 85 ? 73.721 -27.850 -5.762 1.00 31.60 104 LEU A O 1
ATOM 680 N N . ALA A 1 86 ? 72.444 -28.745 -4.138 1.00 31.09 105 ALA A N 1
ATOM 681 C CA . ALA A 1 86 ? 71.656 -29.589 -5.038 1.00 31.32 105 ALA A CA 1
ATOM 682 C C . ALA A 1 86 ? 71.020 -28.813 -6.194 1.00 31.20 105 ALA A C 1
ATOM 683 O O . ALA A 1 86 ? 70.988 -29.303 -7.323 1.00 31.03 105 ALA A O 1
ATOM 685 N N . ALA A 1 87 ? 70.480 -27.631 -5.899 1.00 31.19 106 ALA A N 1
ATOM 686 C CA . ALA A 1 87 ? 69.780 -26.810 -6.897 1.00 31.20 106 ALA A CA 1
ATOM 687 C C . ALA A 1 87 ? 70.740 -26.066 -7.813 1.00 31.28 106 ALA A C 1
ATOM 688 O O . ALA A 1 87 ? 70.310 -25.422 -8.774 1.00 32.95 106 ALA A O 1
ATOM 690 N N . GLY A 1 88 ? 72.027 -26.086 -7.473 1.00 31.39 107 GLY A N 1
ATOM 691 C CA . GLY A 1 88 ? 73.063 -25.543 -8.339 1.00 30.46 107 GLY A CA 1
ATOM 692 C C . GLY A 1 88 ? 73.643 -24.211 -7.889 1.00 30.67 107 GLY A C 1
ATOM 693 O O . GLY A 1 88 ? 74.283 -23.515 -8.677 1.00 31.38 107 GLY A O 1
ATOM 694 N N . ALA A 1 89 ? 73.459 -23.864 -6.619 1.00 29.65 108 ALA A N 1
ATOM 695 C CA . ALA A 1 89 ? 73.948 -22.587 -6.104 1.00 30.03 108 ALA A CA 1
ATOM 696 C C . ALA A 1 89 ? 75.465 -22.505 -6.191 1.00 31.52 108 ALA A C 1
ATOM 697 O O . ALA A 1 89 ? 76.164 -23.495 -5.951 1.00 30.28 108 ALA A O 1
ATOM 699 N N . GLN A 1 90 ? 75.965 -21.305 -6.473 1.00 31.43 109 GLN A N 1
ATOM 700 C CA . GLN A 1 90 ? 77.392 -21.068 -6.587 1.00 33.59 109 GLN A CA 1
ATOM 701 C C . GLN A 1 90 ? 77.835 -19.749 -5.974 1.00 32.96 109 GLN A C 1
ATOM 702 O O . GLN A 1 90 ? 77.018 -18.844 -5.755 1.00 31.26 109 GLN A O 1
ATOM 708 N N . LYS A 1 91 ? 79.120 -19.688 -5.627 1.00 32.12 110 LYS A N 1
ATOM 709 C CA . LYS A 1 91 ? 79.751 -18.476 -5.116 1.00 34.56 110 LYS A CA 1
ATOM 710 C C . LYS A 1 91 ? 78.895 -17.864 -3.992 1.00 34.23 110 LYS A C 1
ATOM 711 O O . LYS A 1 91 ? 78.519 -16.691 -4.032 1.00 33.54 110 LYS A O 1
ATOM 717 N N . CYS A 1 92 ? 78.564 -18.688 -3.010 1.00 33.12 111 CYS A N 1
ATOM 718 C CA . CYS A 1 92 ? 77.811 -18.223 -1.867 1.00 35.46 111 CYS A CA 1
ATOM 719 C C . CYS A 1 92 ? 78.690 -17.493 -0.872 1.00 36.69 111 CYS A C 1
ATOM 720 O O . CYS A 1 92 ? 79.871 -17.820 -0.710 1.00 35.78 111 CYS A O 1
ATOM 723 N N . HIS A 1 93 ? 78.116 -16.500 -0.201 1.00 35.09 112 HIS A N 1
ATOM 724 C CA . HIS A 1 93 ? 78.744 -15.904 0.972 1.00 34.71 112 HIS A CA 1
ATOM 725 C C . HIS A 1 93 ? 77.814 -15.953 2.180 1.00 34.80 112 HIS A C 1
ATOM 726 O O . HIS A 1 93 ? 76.593 -15.885 2.039 1.00 31.33 112 HIS A O 1
ATOM 733 N N . SER A 1 94 ? 78.399 -16.073 3.367 1.00 32.99 113 SER A N 1
ATOM 734 C CA . SER A 1 94 ? 77.655 -15.901 4.609 1.00 33.13 113 SER A CA 1
ATOM 735 C C . SER A 1 94 ? 78.151 -14.685 5.385 1.00 30.66 113 SER A C 1
ATOM 736 O O . SER A 1 94 ? 78.970 -13.912 4.889 1.00 31.55 113 SER A O 1
ATOM 739 N N . VAL A 1 95 ? 77.650 -14.523 6.605 1.00 28.36 114 VAL A N 1
ATOM 740 C CA . VAL A 1 95 ? 78.093 -13.444 7.479 1.00 26.93 114 VAL A CA 1
ATOM 741 C C . VAL A 1 95 ? 78.377 -13.955 8.887 1.00 26.85 114 VAL A C 1
ATOM 742 O O . VAL A 1 95 ? 78.048 -15.093 9.223 1.00 27.32 114 VAL A O 1
ATOM 746 N N . ILE A 1 96 ? 78.989 -13.107 9.707 1.00 25.98 115 ILE A N 1
ATOM 747 C CA . ILE A 1 96 ? 79.580 -13.549 10.965 1.00 27.64 115 ILE A CA 1
ATOM 748 C C . ILE A 1 96 ? 78.534 -14.189 11.871 1.00 27.37 115 ILE A C 1
ATOM 749 O O . ILE A 1 96 ? 78.859 -15.012 12.727 1.00 28.43 115 ILE A O 1
ATOM 754 N N . THR A 1 97 ? 77.276 -13.805 11.677 1.00 25.88 116 THR A N 1
ATOM 755 C CA . THR A 1 97 ? 76.182 -14.326 12.488 1.00 26.03 116 THR A CA 1
ATOM 756 C C . THR A 1 97 ? 75.531 -15.535 11.825 1.00 27.53 116 THR A C 1
ATOM 757 O O . THR A 1 97 ? 74.709 -16.221 12.433 1.00 28.65 116 THR A O 1
ATOM 761 N N . GLN A 1 98 ? 75.903 -15.790 10.575 1.00 27.51 117 GLN A N 1
ATOM 762 C CA . GLN A 1 98 ? 75.673 -17.090 9.957 1.00 27.82 117 GLN A CA 1
ATOM 763 C C . GLN A 1 98 ? 74.191 -17.311 9.673 1.00 27.68 117 GLN A C 1
ATOM 764 O O . GLN A 1 98 ? 73.759 -18.433 9.409 1.00 28.53 117 GLN A O 1
ATOM 770 N N . ASP A 1 99 ? 73.416 -16.232 9.729 1.00 26.38 118 ASP A N 1
ATOM 771 C CA . ASP A 1 99 ? 71.967 -16.322 9.592 1.00 25.83 118 ASP A CA 1
ATOM 772 C C . ASP A 1 99 ? 71.494 -15.668 8.298 1.00 27.37 118 ASP A C 1
ATOM 773 O O . ASP A 1 99 ? 70.293 -15.534 8.062 1.00 26.78 118 ASP A O 1
ATOM 778 N N . PHE A 1 100 ? 72.445 -15.262 7.464 1.00 27.65 119 PHE A N 1
ATOM 779 C CA . PHE A 1 100 ? 72.165 -14.980 6.061 1.00 26.21 119 PHE A CA 1
ATOM 780 C C . PHE A 1 100 ? 73.096 -15.767 5.144 1.00 29.07 119 PHE A C 1
ATOM 781 O O . PHE A 1 100 ? 74.275 -15.949 5.448 1.00 30.44 119 PHE A O 1
ATOM 789 N N . LEU A 1 101 ? 72.558 -16.232 4.021 1.00 28.70 120 LEU A N 1
ATOM 790 C CA . LEU A 1 101 ? 73.358 -16.922 3.016 1.00 30.48 120 LEU A CA 1
ATOM 791 C C . LEU A 1 101 ? 72.940 -16.518 1.606 1.00 30.71 120 LEU A C 1
ATOM 792 O O . LEU A 1 101 ? 71.818 -16.791 1.180 1.00 29.27 120 LEU A O 1
ATOM 797 N N . THR A 1 102 ? 73.849 -15.868 0.888 1.00 30.24 121 THR A N 1
ATOM 798 C CA . THR A 1 102 ? 73.573 -15.417 -0.465 1.00 30.41 121 THR A CA 1
ATOM 799 C C . THR A 1 102 ? 74.304 -16.272 -1.506 1.00 29.80 121 THR A C 1
ATOM 800 O O . THR A 1 102 ? 75.433 -16.682 -1.290 1.00 28.12 121 THR A O 1
ATOM 804 N N . CYS A 1 103 ? 73.631 -16.589 -2.607 1.00 29.79 122 CYS A N 1
ATOM 805 C CA . CYS A 1 103 ? 74.176 -17.528 -3.610 1.00 30.42 122 CYS A CA 1
ATOM 806 C C . CYS A 1 103 ? 73.770 -17.075 -4.998 1.00 29.90 122 CYS A C 1
ATOM 807 O O . CYS A 1 103 ? 72.675 -16.552 -5.166 1.00 27.98 122 CYS A O 1
ATOM 810 N N . TRP A 1 104 ? 74.645 -17.275 -5.978 1.00 27.20 123 TRP A N 1
ATOM 811 C CA . TRP A 1 104 ? 74.273 -17.128 -7.380 1.00 28.69 123 TRP A CA 1
ATOM 812 C C . TRP A 1 104 ? 73.537 -18.363 -7.888 1.00 28.24 123 TRP A C 1
ATOM 813 O O . TRP A 1 104 ? 74.031 -19.484 -7.772 1.00 27.83 123 TRP A O 1
ATOM 824 N N . LEU A 1 105 ? 72.352 -18.149 -8.452 1.00 28.26 124 LEU A N 1
ATOM 825 C CA . LEU A 1 105 ? 71.709 -19.155 -9.288 1.00 28.87 124 LEU A CA 1
ATOM 826 C C . LEU A 1 105 ? 71.436 -18.617 -10.688 1.00 27.47 124 LEU A C 1
ATOM 827 O O . LEU A 1 105 ? 71.362 -17.405 -10.894 1.00 26.99 124 LEU A O 1
ATOM 832 N N . SER A 1 106 ? 71.287 -19.524 -11.647 1.00 25.88 125 SER A N 1
ATOM 833 C CA . SER A 1 106 ? 70.611 -19.210 -12.900 1.00 25.28 125 SER A CA 1
ATOM 834 C C . SER A 1 106 ? 69.108 -19.058 -12.693 1.00 26.28 125 SER A C 1
ATOM 835 O O . SER A 1 106 ? 68.531 -19.663 -11.790 1.00 25.85 125 SER A O 1
ATOM 838 N N . ILE A 1 107 ? 68.479 -18.245 -13.536 1.00 25.34 126 ILE A N 1
ATOM 839 C CA . ILE A 1 107 ? 67.038 -18.034 -13.466 1.00 23.95 126 ILE A CA 1
ATOM 840 C C . ILE A 1 107 ? 66.284 -19.359 -13.505 1.00 24.99 126 ILE A C 1
ATOM 841 O O . ILE A 1 107 ? 65.326 -19.562 -12.758 1.00 23.97 126 ILE A O 1
ATOM 846 N N . ARG A 1 108 ? 66.722 -20.258 -14.380 1.00 25.28 127 ARG A N 1
ATOM 847 C CA . ARG A 1 108 ? 66.145 -21.595 -14.459 1.00 26.96 127 ARG A CA 1
ATOM 848 C C . ARG A 1 108 ? 66.252 -22.321 -13.122 1.00 26.13 127 ARG A C 1
ATOM 849 O O . ARG A 1 108 ? 65.260 -22.831 -12.601 1.00 29.90 127 ARG A O 1
ATOM 857 N N . GLN A 1 109 ? 67.461 -22.363 -12.572 1.00 27.30 128 GLN A N 1
ATOM 858 C CA . GLN A 1 109 ? 67.704 -23.048 -11.308 1.00 26.81 128 GLN A CA 1
ATOM 859 C C . GLN A 1 109 ? 66.880 -22.434 -10.181 1.00 25.84 128 GLN A C 1
ATOM 860 O O . GLN A 1 109 ? 66.372 -23.144 -9.313 1.00 26.78 128 GLN A O 1
ATOM 866 N N . ALA A 1 110 ? 66.752 -21.111 -10.201 1.00 26.33 129 ALA A N 1
ATOM 867 C CA . ALA A 1 110 ? 66.078 -20.391 -9.128 1.00 27.30 129 ALA A CA 1
ATOM 868 C C . ALA A 1 110 ? 64.584 -20.694 -9.114 1.00 25.92 129 ALA A C 1
ATOM 869 O O . ALA A 1 110 ? 63.961 -20.749 -8.053 1.00 26.00 129 ALA A O 1
ATOM 871 N N . GLU A 1 111 ? 64.014 -20.889 -10.299 1.00 26.20 130 GLU A N 1
ATOM 872 C CA . GLU A 1 111 ? 62.571 -21.051 -10.438 1.00 26.04 130 GLU A CA 1
ATOM 873 C C . GLU A 1 111 ? 62.157 -22.503 -10.227 1.00 27.87 130 GLU A C 1
ATOM 874 O O . GLU A 1 111 ? 60.987 -22.795 -9.978 1.00 28.85 130 GLU A O 1
ATOM 880 N N . LEU A 1 112 ? 63.123 -23.410 -10.329 1.00 27.59 131 LEU A N 1
ATOM 881 C CA . LEU A 1 112 ? 62.959 -24.765 -9.816 1.00 27.90 131 LEU A CA 1
ATOM 882 C C . LEU A 1 112 ? 63.050 -24.793 -8.294 1.00 27.23 131 LEU A C 1
ATOM 883 O O . LEU A 1 112 ? 62.234 -25.428 -7.626 1.00 28.74 131 LEU A O 1
ATOM 888 N N . LEU A 1 113 ? 64.047 -24.101 -7.753 1.00 27.40 132 LEU A N 1
ATOM 889 C CA . LEU A 1 113 ? 64.247 -24.046 -6.309 1.00 27.38 132 LEU A CA 1
ATOM 890 C C . LEU A 1 113 ? 63.017 -23.485 -5.604 1.00 28.51 132 LEU A C 1
ATOM 891 O O . LEU A 1 113 ? 62.672 -23.911 -4.502 1.00 29.03 132 LEU A O 1
ATOM 896 N N . LEU A 1 114 ? 62.358 -22.526 -6.247 1.00 26.15 133 LEU A N 1
ATOM 897 C CA . LEU A 1 114 ? 61.300 -21.757 -5.601 1.00 27.18 133 LEU A CA 1
ATOM 898 C C . LEU A 1 114 ? 60.079 -21.753 -6.510 1.00 27.13 133 LEU A C 1
ATOM 899 O O . LEU A 1 114 ? 59.801 -20.771 -7.185 1.00 27.20 133 LEU A O 1
ATOM 904 N N . PRO A 1 115 ? 59.352 -22.866 -6.519 1.00 27.78 134 PRO A N 1
ATOM 905 C CA . PRO A 1 115 ? 58.251 -23.059 -7.468 1.00 27.33 134 PRO A CA 1
ATOM 906 C C . PRO A 1 115 ? 57.197 -21.964 -7.344 1.00 27.32 134 PRO A C 1
ATOM 907 O O . PRO A 1 115 ? 56.820 -21.595 -6.232 1.00 25.60 134 PRO A O 1
ATOM 911 N N . GLY A 1 116 ? 56.731 -21.454 -8.479 1.00 27.99 135 GLY A N 1
ATOM 912 C CA . GLY A 1 116 ? 55.864 -20.291 -8.492 1.00 28.60 135 GLY A CA 1
ATOM 913 C C . GLY A 1 116 ? 56.598 -19.025 -8.889 1.00 29.27 135 GLY A C 1
ATOM 914 O O . GLY A 1 116 ? 56.029 -18.141 -9.530 1.00 27.40 135 GLY A O 1
ATOM 915 N N . ALA A 1 117 ? 57.867 -18.938 -8.505 1.00 29.91 136 ALA A N 1
ATOM 916 C CA . ALA A 1 117 ? 58.720 -17.832 -8.923 1.00 27.80 136 ALA A CA 1
ATOM 917 C C . ALA A 1 117 ? 58.747 -17.700 -10.442 1.00 27.02 136 ALA A C 1
ATOM 918 O O . ALA A 1 117 ? 58.990 -18.673 -11.156 1.00 23.54 136 ALA A O 1
ATOM 920 N N . GLU A 1 118 ? 58.462 -16.486 -10.915 1.00 25.92 137 GLU A N 1
ATOM 921 C CA . GLU A 1 118 ? 58.623 -16.140 -12.321 1.00 25.52 137 GLU A CA 1
ATOM 922 C C . GLU A 1 118 ? 59.281 -14.781 -12.553 1.00 24.88 137 GLU A C 1
ATOM 923 O O . GLU A 1 118 ? 58.663 -13.741 -12.391 1.00 26.29 137 GLU A O 1
ATOM 929 N N . PHE A 1 119 ? 60.549 -14.816 -12.929 1.00 24.07 138 PHE A N 1
ATOM 930 C CA . PHE A 1 119 ? 61.375 -13.634 -12.902 1.00 23.68 138 PHE A CA 1
ATOM 931 C C . PHE A 1 119 ? 61.238 -12.793 -14.171 1.00 24.70 138 PHE A C 1
ATOM 932 O O . PHE A 1 119 ? 61.363 -13.295 -15.286 1.00 24.42 138 PHE A O 1
ATOM 940 N N . HIS A 1 120 ? 60.968 -11.508 -13.961 1.00 22.76 139 HIS A N 1
ATOM 941 C CA . HIS A 1 120 ? 60.954 -10.501 -15.015 1.00 23.78 139 HIS A CA 1
ATOM 942 C C . HIS A 1 120 ? 61.924 -9.370 -14.681 1.00 24.34 139 HIS A C 1
ATOM 943 O O . HIS A 1 120 ? 62.261 -9.162 -13.522 1.00 24.42 139 HIS A O 1
ATOM 950 N N . HIS A 1 121 ? 62.376 -8.654 -15.704 1.00 25.46 140 HIS A N 1
ATOM 951 C CA . HIS A 1 121 ? 63.113 -7.411 -15.498 1.00 25.89 140 HIS A CA 1
ATOM 952 C C . HIS A 1 121 ? 62.198 -6.199 -15.423 1.00 25.23 140 HIS A C 1
ATOM 953 O O . HIS A 1 121 ? 61.292 -6.042 -16.229 1.00 24.27 140 HIS A O 1
ATOM 960 N N . TYR A 1 122 ? 62.464 -5.336 -14.453 1.00 26.07 141 TYR A N 1
ATOM 961 C CA . TYR A 1 122 ? 61.750 -4.073 -14.313 1.00 26.32 141 TYR A CA 1
ATOM 962 C C . TYR A 1 122 ? 62.740 -2.913 -14.312 1.00 26.43 141 TYR A C 1
ATOM 963 O O . TYR A 1 122 ? 63.854 -3.036 -13.811 1.00 27.20 141 TYR A O 1
ATOM 972 N N . VAL A 1 123 ? 62.326 -1.799 -14.887 1.00 27.75 142 VAL A N 1
ATOM 973 C CA . VAL A 1 123 ? 63.012 -0.537 -14.632 1.00 28.22 142 VAL A CA 1
ATOM 974 C C . VAL A 1 123 ? 62.071 0.484 -14.001 1.00 28.14 142 VAL A C 1
ATOM 975 O O . VAL A 1 123 ? 60.869 0.483 -14.268 1.00 26.84 142 VAL A O 1
ATOM 979 N N . GLY A 1 124 ? 62.626 1.353 -13.163 1.00 28.74 143 GLY A N 1
ATOM 980 C CA . GLY A 1 124 ? 61.827 2.297 -12.404 1.00 29.13 143 GLY A CA 1
ATOM 981 C C . GLY A 1 124 ? 62.557 3.602 -12.149 1.00 30.29 143 GLY A C 1
ATOM 982 O O . GLY A 1 124 ? 63.768 3.614 -11.929 1.00 30.24 143 GLY A O 1
ATOM 983 N N . GLY A 1 125 ? 61.815 4.704 -12.179 1.00 32.37 144 GLY A N 1
ATOM 984 C CA . GLY A 1 125 ? 62.266 5.943 -11.573 1.00 34.41 144 GLY A CA 1
ATOM 985 C C . GLY A 1 125 ? 63.158 6.750 -12.496 1.00 36.00 144 GLY A C 1
ATOM 986 O O . GLY A 1 125 ? 63.494 6.306 -13.594 1.00 36.29 144 GLY A O 1
ATOM 987 N N . PRO A 1 126 ? 63.542 7.940 -12.048 1.00 37.75 145 PRO A N 1
ATOM 988 C CA . PRO A 1 126 ? 64.134 8.944 -12.938 1.00 38.06 145 PRO A CA 1
ATOM 989 C C . PRO A 1 126 ? 65.553 8.568 -13.352 1.00 38.66 145 PRO A C 1
ATOM 990 O O . PRO A 1 126 ? 66.048 9.057 -14.367 1.00 37.17 145 PRO A O 1
ATOM 994 N N . THR A 1 127 ? 66.194 7.707 -12.569 1.00 39.25 146 THR A N 1
ATOM 995 C CA . THR A 1 127 ? 67.541 7.245 -12.880 1.00 40.20 146 THR A CA 1
ATOM 996 C C . THR A 1 127 ? 67.538 5.779 -13.303 1.00 40.78 146 THR A C 1
ATOM 997 O O . THR A 1 127 ? 68.576 5.118 -13.293 1.00 41.68 146 THR A O 1
ATOM 1001 N N . GLU A 1 128 ? 66.363 5.278 -13.672 1.00 38.42 147 GLU A N 1
ATOM 1002 C CA . GLU A 1 128 ? 66.256 3.977 -14.322 1.00 37.66 147 GLU A CA 1
ATOM 1003 C C . GLU A 1 128 ? 66.903 2.884 -13.477 1.00 36.44 147 GLU A C 1
ATOM 1004 O O . GLU A 1 128 ? 67.831 2.210 -13.923 1.00 35.34 147 GLU A O 1
ATOM 1010 N N . THR A 1 129 ? 66.406 2.715 -12.256 1.00 31.54 148 THR A N 1
ATOM 1011 C CA . THR A 1 129 ? 66.833 1.614 -11.401 1.00 32.37 148 THR A CA 1
ATOM 1012 C C . THR A 1 129 ? 66.350 0.274 -11.945 1.00 32.82 148 THR A C 1
ATOM 1013 O O . THR A 1 129 ? 65.186 0.127 -12.319 1.00 33.53 148 THR A O 1
ATOM 1017 N N . HIS A 1 130 ? 67.251 -0.702 -11.987 1.00 32.04 149 HIS A N 1
ATOM 1018 C CA . HIS A 1 130 ? 66.952 -2.001 -12.595 1.00 30.99 149 HIS A CA 1
ATOM 1019 C C . HIS A 1 130 ? 66.905 -3.101 -11.564 1.00 29.36 149 HIS A C 1
ATOM 1020 O O . HIS A 1 130 ? 67.789 -3.192 -10.700 1.00 30.55 149 HIS A O 1
ATOM 1027 N N . VAL A 1 131 ? 65.824 -3.890 -11.581 1.00 28.48 150 VAL A N 1
ATOM 1028 C CA . VAL A 1 131 ? 65.721 -5.071 -10.737 1.00 26.01 150 VAL A CA 1
ATOM 1029 C C . VAL A 1 131 ? 65.118 -6.261 -11.492 1.00 25.92 150 VAL A C 1
ATOM 1030 O O . VAL A 1 131 ? 64.485 -6.118 -12.520 1.00 24.72 150 VAL A O 1
ATOM 1034 N N . VAL A 1 132 ? 65.229 -7.424 -10.892 1.00 24.62 151 VAL A N 1
ATOM 1035 C CA . VAL A 1 132 ? 64.579 -8.618 -11.415 1.00 24.93 151 VAL A CA 1
ATOM 1036 C C . VAL A 1 132 ? 63.751 -9.188 -10.275 1.00 24.40 151 VAL A C 1
ATOM 1037 O O . VAL A 1 132 ? 64.261 -9.350 -9.166 1.00 23.83 151 VAL A O 1
ATOM 1041 N N . ARG A 1 133 ? 62.454 -9.337 -10.507 1.00 24.04 152 ARG A N 1
ATOM 1042 C CA . ARG A 1 133 ? 61.491 -9.720 -9.450 1.00 25.01 152 ARG A CA 1
ATOM 1043 C C . ARG A 1 133 ? 60.441 -10.663 -10.033 1.00 25.40 152 ARG A C 1
ATOM 1044 O O . ARG A 1 133 ? 60.296 -10.766 -11.259 1.00 25.51 152 ARG A O 1
ATOM 1052 N N . SER A 1 134 ? 59.711 -11.355 -9.159 1.00 24.85 153 SER A N 1
ATOM 1053 C CA . SER A 1 134 ? 58.589 -12.199 -9.579 1.00 23.96 153 SER A CA 1
ATOM 1054 C C . SER A 1 134 ? 57.252 -11.543 -9.199 1.00 25.47 153 SER A C 1
ATOM 1055 O O . SER A 1 134 ? 57.065 -11.141 -8.042 1.00 24.17 153 SER A O 1
ATOM 1058 N N . PRO A 1 135 ? 56.333 -11.404 -10.168 1.00 26.02 154 PRO A N 1
ATOM 1059 C CA . PRO A 1 135 ? 54.991 -10.944 -9.842 1.00 24.94 154 PRO A CA 1
ATOM 1060 C C . PRO A 1 135 ? 54.148 -12.050 -9.184 1.00 27.17 154 PRO A C 1
ATOM 1061 O O . PRO A 1 135 ? 53.065 -11.790 -8.679 1.00 26.95 154 PRO A O 1
ATOM 1065 N N . HIS A 1 136 ? 54.647 -13.283 -9.230 1.00 27.86 155 HIS A N 1
ATOM 1066 C CA . HIS A 1 136 ? 53.913 -14.422 -8.716 1.00 28.11 155 HIS A CA 1
ATOM 1067 C C . HIS A 1 136 ? 54.522 -14.898 -7.417 1.00 26.78 155 HIS A C 1
ATOM 1068 O O . HIS A 1 136 ? 55.738 -14.919 -7.285 1.00 26.38 155 HIS A O 1
ATOM 1075 N N . PRO A 1 137 ? 53.689 -15.374 -6.489 1.00 26.31 156 PRO A N 1
ATOM 1076 C CA . PRO A 1 137 ? 54.255 -15.864 -5.254 1.00 27.26 156 PRO A CA 1
ATOM 1077 C C . PRO A 1 137 ? 55.057 -17.137 -5.425 1.00 27.25 156 PRO A C 1
ATOM 1078 O O . PRO A 1 137 ? 54.899 -17.875 -6.409 1.00 26.50 156 PRO A O 1
ATOM 1082 N N . TYR A 1 138 ? 55.930 -17.404 -4.459 1.00 27.73 157 TYR A N 1
ATOM 1083 C CA . TYR A 1 138 ? 56.817 -18.559 -4.527 1.00 27.56 157 TYR A CA 1
ATOM 1084 C C . TYR A 1 138 ? 56.609 -19.485 -3.332 1.00 30.05 157 TYR A C 1
ATOM 1085 O O . TYR A 1 138 ? 56.051 -19.081 -2.312 1.00 28.28 157 TYR A O 1
ATOM 1094 N N . GLN A 1 139 ? 57.062 -20.727 -3.467 1.00 29.82 158 GLN A N 1
ATOM 1095 C CA . GLN A 1 139 ? 56.870 -21.729 -2.426 1.00 32.50 158 GLN A CA 1
ATOM 1096 C C . GLN A 1 139 ? 58.203 -22.314 -1.971 1.00 32.68 158 GLN A C 1
ATOM 1097 O O . GLN A 1 139 ? 59.155 -22.391 -2.747 1.00 30.70 158 GLN A O 1
ATOM 1103 N N . LEU A 1 140 ? 58.263 -22.726 -0.709 1.00 34.01 159 LEU A N 1
ATOM 1104 C CA . LEU A 1 140 ? 59.324 -23.609 -0.240 1.00 36.51 159 LEU A CA 1
ATOM 1105 C C . LEU A 1 140 ? 58.779 -24.989 0.110 1.00 34.35 159 LEU A C 1
ATOM 1106 O O . LEU A 1 140 ? 57.597 -25.140 0.420 1.00 33.84 159 LEU A O 1
ATOM 1111 N N . PRO A 1 141 ? 59.648 -25.994 0.059 1.00 35.38 160 PRO A N 1
ATOM 1112 C CA . PRO A 1 141 ? 59.382 -27.277 0.717 1.00 35.71 160 PRO A CA 1
ATOM 1113 C C . PRO A 1 141 ? 58.940 -27.091 2.164 1.00 35.38 160 PRO A C 1
ATOM 1114 O O . PRO A 1 141 ? 59.383 -26.154 2.828 1.00 34.70 160 PRO A O 1
ATOM 1118 N N . GLN A 1 142 ? 58.073 -27.978 2.642 1.00 34.51 161 GLN A N 1
ATOM 1119 C CA . GLN A 1 142 ? 57.707 -28.008 4.053 1.00 34.92 161 GLN A CA 1
ATOM 1120 C C . GLN A 1 142 ? 58.923 -28.276 4.933 1.00 34.48 161 GLN A C 1
ATOM 1121 O O . GLN A 1 142 ? 58.974 -27.847 6.086 1.00 32.67 161 GLN A O 1
ATOM 1127 N N . ALA A 1 143 ? 59.900 -28.989 4.382 1.00 33.54 162 ALA A N 1
ATOM 1128 C CA . ALA A 1 143 ? 61.063 -29.416 5.150 1.00 33.35 162 ALA A CA 1
ATOM 1129 C C . ALA A 1 143 ? 61.984 -28.240 5.457 1.00 34.29 162 ALA A C 1
ATOM 1130 O O . ALA A 1 143 ? 62.957 -28.378 6.199 1.00 31.03 162 ALA A O 1
ATOM 1132 N N . LEU A 1 144 ? 61.671 -27.084 4.881 1.00 33.40 163 LEU A N 1
ATOM 1133 C CA . LEU A 1 144 ? 62.481 -25.887 5.074 1.00 35.21 163 LEU A CA 1
ATOM 1134 C C . LEU A 1 144 ? 61.788 -24.897 6.004 1.00 35.07 163 LEU A C 1
ATOM 1135 O O . LEU A 1 144 ? 62.367 -23.879 6.385 1.00 34.27 163 LEU A O 1
ATOM 1140 N N . ALA A 1 145 ? 60.546 -25.201 6.365 1.00 34.88 164 ALA A N 1
ATOM 1141 C CA . ALA A 1 145 ? 59.755 -24.316 7.211 1.00 34.67 164 ALA A CA 1
ATOM 1142 C C . ALA A 1 145 ? 60.510 -23.953 8.486 1.00 34.05 164 ALA A C 1
ATOM 1143 O O . ALA A 1 145 ? 60.370 -22.847 9.008 1.00 33.82 164 ALA A O 1
ATOM 1145 N N . PRO A 1 146 ? 61.309 -24.892 8.982 1.00 31.92 165 PRO A N 1
ATOM 1146 C CA . PRO A 1 146 ? 61.971 -24.733 10.281 1.00 32.16 165 PRO A CA 1
ATOM 1147 C C . PRO A 1 146 ? 63.269 -23.940 10.162 1.00 31.14 165 PRO A C 1
ATOM 1148 O O . PRO A 1 146 ? 63.926 -23.678 11.169 1.00 29.32 165 PRO A O 1
ATOM 1152 N N . HIS A 1 147 ? 63.628 -23.565 8.938 1.00 30.94 166 HIS A N 1
ATOM 1153 C CA . HIS A 1 147 ? 65.026 -23.352 8.582 1.00 29.80 166 HIS A CA 1
ATOM 1154 C C . HIS A 1 147 ? 65.201 -22.065 7.783 1.00 27.56 166 HIS A C 1
ATOM 1155 O O . HIS A 1 147 ? 66.266 -21.448 7.807 1.00 26.87 166 HIS A O 1
ATOM 1162 N N . VAL A 1 148 ? 64.148 -21.665 7.076 1.00 28.74 167 VAL A N 1
ATOM 1163 C CA . VAL A 1 148 ? 64.202 -20.484 6.223 1.00 28.66 167 VAL A CA 1
ATOM 1164 C C . VAL A 1 148 ? 63.051 -19.531 6.528 1.00 29.30 167 VAL A C 1
ATOM 1165 O O . VAL A 1 148 ? 61.887 -19.932 6.542 1.00 33.81 167 VAL A O 1
ATOM 1169 N N . ASP A 1 149 ? 63.384 -18.267 6.771 1.00 27.83 168 ASP A N 1
ATOM 1170 C CA . ASP A 1 149 ? 62.377 -17.247 7.035 1.00 26.93 168 ASP A CA 1
ATOM 1171 C C . ASP A 1 149 ? 61.778 -16.714 5.737 1.00 26.96 168 ASP A C 1
ATOM 1172 O O . ASP A 1 149 ? 60.559 -16.628 5.594 1.00 26.37 168 ASP A O 1
ATOM 1177 N N . PHE A 1 150 ? 62.645 -16.358 4.794 1.00 25.98 169 PHE A N 1
ATOM 1178 C CA . PHE A 1 150 ? 62.205 -15.947 3.466 1.00 26.60 169 PHE A CA 1
ATOM 1179 C C . PHE A 1 150 ? 63.378 -15.876 2.494 1.00 25.36 169 PHE A C 1
ATOM 1180 O O . PHE A 1 150 ? 64.536 -16.004 2.893 1.00 26.59 169 PHE A O 1
ATOM 1188 N N . VAL A 1 151 ? 63.071 -15.671 1.217 1.00 25.33 170 VAL A N 1
ATOM 1189 C CA . VAL A 1 151 ? 64.098 -15.432 0.211 1.00 24.32 170 VAL A CA 1
ATOM 1190 C C . VAL A 1 151 ? 64.031 -14.003 -0.317 1.00 23.99 170 VAL A C 1
ATOM 1191 O O . VAL A 1 151 ? 63.064 -13.620 -0.976 1.00 24.93 170 VAL A O 1
ATOM 1195 N N . GLY A 1 152 ? 65.063 -13.219 -0.023 1.00 25.61 171 GLY A N 1
ATOM 1196 C CA . GLY A 1 152 ? 65.174 -11.873 -0.554 1.00 26.85 171 GLY A CA 1
ATOM 1197 C C . GLY A 1 152 ? 65.267 -11.852 -2.067 1.00 28.33 171 GLY A C 1
ATOM 1198 O O . GLY A 1 152 ? 65.822 -12.765 -2.677 1.00 29.53 171 GLY A O 1
ATOM 1199 N N . GLY A 1 153 ? 64.720 -10.803 -2.673 1.00 26.75 172 GLY A N 1
ATOM 1200 C CA . GLY A 1 153 ? 64.965 -10.520 -4.075 1.00 26.52 172 GLY A CA 1
ATOM 1201 C C . GLY A 1 153 ? 63.820 -10.962 -4.965 1.00 25.52 172 GLY A C 1
ATOM 1202 O O . GLY A 1 153 ? 63.951 -11.001 -6.188 1.00 25.39 172 GLY A O 1
ATOM 1203 N N . LEU A 1 154 ? 62.692 -11.297 -4.347 1.00 23.38 173 LEU A N 1
ATOM 1204 C CA . LEU A 1 154 ? 61.600 -11.958 -5.051 1.00 24.42 173 LEU A CA 1
ATOM 1205 C C . LEU A 1 154 ? 60.544 -10.953 -5.498 1.00 24.01 173 LEU A C 1
ATOM 1206 O O . LEU A 1 154 ? 59.929 -11.113 -6.552 1.00 25.39 173 LEU A O 1
ATOM 1211 N N . HIS A 1 155 ? 60.340 -9.918 -4.691 1.00 23.65 174 HIS A N 1
ATOM 1212 C CA . HIS A 1 155 ? 59.107 -9.141 -4.738 1.00 25.45 174 HIS A CA 1
ATOM 1213 C C . HIS A 1 155 ? 59.380 -7.658 -4.509 1.00 27.45 174 HIS A C 1
ATOM 1214 O O . HIS A 1 155 ? 59.012 -6.816 -5.328 1.00 29.36 174 HIS A O 1
ATOM 1221 N N . ARG A 1 156 ? 60.027 -7.347 -3.391 1.00 26.18 175 ARG A N 1
ATOM 1222 C CA . ARG A 1 156 ? 60.070 -5.979 -2.886 1.00 26.62 175 ARG A CA 1
ATOM 1223 C C . ARG A 1 156 ? 60.927 -5.088 -3.780 1.00 28.55 175 ARG A C 1
ATOM 1224 O O . ARG A 1 156 ? 62.085 -5.399 -4.055 1.00 27.68 175 ARG A O 1
ATOM 1232 N N . PHE A 1 157 ? 60.348 -3.980 -4.229 1.00 27.86 176 PHE A N 1
ATOM 1233 C CA . PHE A 1 157 ? 61.063 -3.032 -5.077 1.00 29.91 176 PHE A CA 1
ATOM 1234 C C . PHE A 1 157 ? 61.819 -2.006 -4.241 1.00 30.24 176 PHE A C 1
ATOM 1235 O O . PHE A 1 157 ? 61.355 -1.594 -3.178 1.00 30.54 176 PHE A O 1
ATOM 1243 N N . PRO A 1 158 ? 62.986 -1.597 -4.728 1.00 31.55 177 PRO A N 1
ATOM 1244 C CA . PRO A 1 158 ? 63.738 -0.500 -4.109 1.00 31.87 177 PRO A CA 1
ATOM 1245 C C . PRO A 1 158 ? 63.028 0.839 -4.279 1.00 32.68 177 PRO A C 1
ATOM 1246 O O . PRO A 1 158 ? 62.153 0.969 -5.135 1.00 27.81 177 PRO A O 1
ATOM 1250 N N . PRO A 1 159 ? 63.407 1.821 -3.467 1.00 32.60 178 PRO A N 1
ATOM 1251 C CA . PRO A 1 159 ? 62.824 3.164 -3.559 1.00 32.22 178 PRO A CA 1
ATOM 1252 C C . PRO A 1 159 ? 63.219 3.866 -4.853 1.00 30.72 178 PRO A C 1
ATOM 1253 O O . PRO A 1 159 ? 64.307 3.627 -5.377 1.00 30.57 178 PRO A O 1
ATOM 1257 N N . THR A 1 160 ? 62.339 4.724 -5.360 1.00 29.63 179 THR A N 1
ATOM 1258 C CA . THR A 1 160 ? 62.706 5.668 -6.408 1.00 31.26 179 THR A CA 1
ATOM 1259 C C . THR A 1 160 ? 62.363 7.099 -6.006 1.00 32.30 179 THR A C 1
ATOM 1260 O O . THR A 1 160 ? 61.422 7.332 -5.248 1.00 32.54 179 THR A O 1
ATOM 1264 N N . SER A 1 161 ? 63.134 8.053 -6.519 1.00 33.62 180 SER A N 1
ATOM 1265 C CA . SER A 1 161 ? 63.038 9.437 -6.072 1.00 37.18 180 SER A CA 1
ATOM 1266 C C . SER A 1 161 ? 61.755 10.091 -6.573 1.00 38.22 180 SER A C 1
ATOM 1267 O O . SER A 1 161 ? 61.281 9.792 -7.670 1.00 39.02 180 SER A O 1
ATOM 1270 N N . SER A 1 162 ? 61.197 10.985 -5.764 1.00 40.47 181 SER A N 1
ATOM 1271 C CA . SER A 1 162 ? 59.931 11.630 -6.090 1.00 40.84 181 SER A CA 1
ATOM 1272 C C . SER A 1 162 ? 60.049 12.467 -7.359 1.00 40.41 181 SER A C 1
ATOM 1273 O O . SER A 1 162 ? 61.078 13.096 -7.605 1.00 39.61 181 SER A O 1
ATOM 1276 N N . LEU A 1 163 ? 58.990 12.470 -8.161 1.00 38.81 182 LEU A N 1
ATOM 1277 C CA . LEU A 1 163 ? 58.898 13.367 -9.307 1.00 39.59 182 LEU A CA 1
ATOM 1278 C C . LEU A 1 163 ? 58.229 14.683 -8.925 1.00 38.79 182 LEU A C 1
ATOM 1279 O O . LEU A 1 163 ? 57.889 15.492 -9.788 1.00 38.17 182 LEU A O 1
ATOM 1284 N N . ARG A 1 164 ? 58.042 14.891 -7.625 1.00 39.63 183 ARG A N 1
ATOM 1285 C CA . ARG A 1 164 ? 57.443 16.122 -7.124 1.00 40.95 183 ARG A CA 1
ATOM 1286 C C . ARG A 1 164 ? 58.329 17.327 -7.419 1.00 39.12 183 ARG A C 1
ATOM 1287 O O . ARG A 1 164 ? 59.535 17.297 -7.176 1.00 39.13 183 ARG A O 1
ATOM 1295 N N . GLN A 1 165 ? 57.723 18.386 -7.945 1.00 37.02 184 GLN A N 1
ATOM 1296 C CA . GLN A 1 165 ? 58.452 19.610 -8.256 1.00 36.12 184 GLN A CA 1
ATOM 1297 C C . GLN A 1 165 ? 58.659 20.461 -7.008 1.00 34.56 184 GLN A C 1
ATOM 1298 O O . GLN A 1 165 ? 57.700 20.832 -6.331 1.00 32.87 184 GLN A O 1
ATOM 1304 N N . ARG A 1 166 ? 59.917 20.767 -6.708 1.00 31.14 185 ARG A N 1
ATOM 1305 C CA . ARG A 1 166 ? 60.245 21.873 -5.816 1.00 30.54 185 ARG A CA 1
ATOM 1306 C C . ARG A 1 166 ? 59.826 23.210 -6.417 1.00 30.03 185 ARG A C 1
ATOM 1307 O O . ARG A 1 166 ? 59.575 23.310 -7.618 1.00 29.60 185 ARG A O 1
ATOM 1315 N N . PRO A 1 167 ? 59.752 24.235 -5.574 1.00 26.36 186 PRO A N 1
ATOM 1316 C CA . PRO A 1 167 ? 59.434 25.590 -6.035 1.00 28.59 186 PRO A CA 1
ATOM 1317 C C . PRO A 1 167 ? 60.426 26.079 -7.086 1.00 26.49 186 PRO A C 1
ATOM 1318 O O . PRO A 1 167 ? 61.621 25.807 -6.978 1.00 28.07 186 PRO A O 1
ATOM 1322 N N . GLU A 1 168 ? 59.927 26.792 -8.090 1.00 25.28 187 GLU A N 1
ATOM 1323 C CA . GLU A 1 168 ? 60.784 27.363 -9.123 1.00 25.79 187 GLU A CA 1
ATOM 1324 C C . GLU A 1 168 ? 61.534 28.586 -8.604 1.00 28.10 187 GLU A C 1
ATOM 1325 O O . GLU A 1 168 ? 61.096 29.239 -7.656 1.00 25.77 187 GLU A O 1
ATOM 1331 N N . PRO A 1 169 ? 62.666 28.889 -9.230 1.00 27.06 188 PRO A N 1
ATOM 1332 C CA . PRO A 1 169 ? 63.271 30.221 -9.126 1.00 27.73 188 PRO A CA 1
ATOM 1333 C C . PRO A 1 169 ? 62.252 31.327 -9.381 1.00 28.12 188 PRO A C 1
ATOM 1334 O O . PRO A 1 169 ? 61.361 31.165 -10.214 1.00 28.33 188 PRO A O 1
ATOM 1338 N N . GLN A 1 170 ? 62.388 32.439 -8.666 1.00 25.56 189 GLN A N 1
ATOM 1339 C CA . GLN A 1 170 ? 61.412 33.520 -8.736 1.00 28.85 189 GLN A CA 1
ATOM 1340 C C . GLN A 1 170 ? 61.956 34.796 -8.103 1.00 31.84 189 GLN A C 1
ATOM 1341 O O . GLN A 1 170 ? 62.808 34.746 -7.216 1.00 30.45 189 GLN A O 1
ATOM 1347 N N . VAL A 1 171 ? 61.458 35.938 -8.565 1.00 33.36 190 VAL A N 1
ATOM 1348 C CA . VAL A 1 171 ? 61.564 37.181 -7.809 1.00 33.66 190 VAL A CA 1
ATOM 1349 C C . VAL A 1 171 ? 60.735 37.122 -6.531 1.00 36.50 190 VAL A C 1
ATOM 1350 O O . VAL A 1 171 ? 59.739 36.402 -6.458 1.00 34.56 190 VAL A O 1
ATOM 1354 N N . THR A 1 172 ? 61.153 37.882 -5.524 1.00 39.15 191 THR A N 1
ATOM 1355 C CA . THR A 1 172 ? 60.218 38.520 -4.606 1.00 41.09 191 THR A CA 1
ATOM 1356 C C . THR A 1 172 ? 60.597 39.976 -4.354 1.00 40.15 191 THR A C 1
ATOM 1357 O O . THR A 1 172 ? 61.565 40.482 -4.922 1.00 38.75 191 THR A O 1
ATOM 1361 N N . GLY A 1 173 ? 59.828 40.643 -3.500 1.00 41.24 192 GLY A N 1
ATOM 1362 C CA . GLY A 1 173 ? 60.207 41.949 -2.993 1.00 42.09 192 GLY A CA 1
ATOM 1363 C C . GLY A 1 173 ? 60.850 41.874 -1.622 1.00 43.48 192 GLY A C 1
ATOM 1364 O O . GLY A 1 173 ? 61.366 42.869 -1.113 1.00 43.00 192 GLY A O 1
ATOM 1365 N N . THR A 1 174 ? 60.817 40.689 -1.022 1.00 45.84 193 THR A N 1
ATOM 1366 C CA . THR A 1 174 ? 61.753 40.342 0.041 1.00 46.73 193 THR A CA 1
ATOM 1367 C C . THR A 1 174 ? 62.521 39.068 -0.295 1.00 47.54 193 THR A C 1
ATOM 1368 O O . THR A 1 174 ? 62.047 37.961 -0.041 1.00 48.28 193 THR A O 1
ATOM 1372 N N . VAL A 1 175 ? 63.709 39.233 -0.868 1.00 47.86 194 VAL A N 1
ATOM 1373 C CA . VAL A 1 175 ? 64.595 38.106 -1.132 1.00 47.64 194 VAL A CA 1
ATOM 1374 C C . VAL A 1 175 ? 65.178 37.548 0.162 1.00 48.45 194 VAL A C 1
ATOM 1375 O O . VAL A 1 175 ? 66.148 36.790 0.141 1.00 48.65 194 VAL A O 1
ATOM 1379 N N . GLY A 1 176 ? 64.580 37.928 1.287 1.00 48.40 195 GLY A N 1
ATOM 1380 C CA . GLY A 1 176 ? 65.040 37.473 2.586 1.00 47.80 195 GLY A CA 1
ATOM 1381 C C . GLY A 1 176 ? 66.380 38.071 2.968 1.00 47.39 195 GLY A C 1
ATOM 1382 O O . GLY A 1 176 ? 67.184 38.422 2.105 1.00 47.92 195 GLY A O 1
ATOM 1383 N N . LEU A 1 177 ? 66.620 38.188 4.270 1.00 46.75 196 LEU A N 1
ATOM 1384 C CA . LEU A 1 177 ? 67.976 38.299 4.792 1.00 46.72 196 LEU A CA 1
ATOM 1385 C C . LEU A 1 177 ? 68.746 36.996 4.609 1.00 46.15 196 LEU A C 1
ATOM 1386 O O . LEU A 1 177 ? 69.975 36.996 4.528 1.00 47.03 196 LEU A O 1
ATOM 1391 N N . HIS A 1 178 ? 68.016 35.887 4.543 1.00 44.61 197 HIS A N 1
ATOM 1392 C CA . HIS A 1 178 ? 68.631 34.571 4.421 1.00 42.61 197 HIS A CA 1
ATOM 1393 C C . HIS A 1 178 ? 67.591 33.504 4.098 1.00 40.73 197 HIS A C 1
ATOM 1394 O O . HIS A 1 178 ? 66.728 33.196 4.920 1.00 42.33 197 HIS A O 1
ATOM 1401 N N . LEU A 1 179 ? 67.679 32.943 2.896 1.00 37.26 198 LEU A N 1
ATOM 1402 C CA . LEU A 1 179 ? 66.769 31.885 2.476 1.00 33.87 198 LEU A CA 1
ATOM 1403 C C . LEU A 1 179 ? 67.228 30.525 2.991 1.00 31.30 198 LEU A C 1
ATOM 1404 O O . LEU A 1 179 ? 68.358 30.105 2.740 1.00 28.55 198 LEU A O 1
ATOM 1409 N N . GLY A 1 180 ? 66.346 29.842 3.713 1.00 27.31 199 GLY A N 1
ATOM 1410 C CA . GLY A 1 180 ? 66.392 28.394 3.803 1.00 27.37 199 GLY A CA 1
ATOM 1411 C C . GLY A 1 180 ? 67.267 27.911 4.943 1.00 25.71 199 GLY A C 1
ATOM 1412 O O . GLY A 1 180 ? 67.726 28.704 5.765 1.00 25.57 199 GLY A O 1
ATOM 1413 N N . VAL A 1 181 ? 67.499 26.603 4.991 1.00 21.18 200 VAL A N 1
ATOM 1414 C CA . VAL A 1 181 ? 68.216 25.993 6.104 1.00 19.36 200 VAL A CA 1
ATOM 1415 C C . VAL A 1 181 ? 69.628 25.589 5.695 1.00 21.28 200 VAL A C 1
ATOM 1416 O O . VAL A 1 181 ? 69.824 24.920 4.680 1.00 19.46 200 VAL A O 1
ATOM 1420 N N . THR A 1 182 ? 70.610 25.999 6.492 1.00 19.78 201 THR A N 1
ATOM 1421 C CA . THR A 1 182 ? 71.996 25.680 6.218 1.00 19.89 201 THR A CA 1
ATOM 1422 C C . THR A 1 182 ? 72.581 25.115 7.521 1.00 21.90 201 THR A C 1
ATOM 1423 O O . THR A 1 182 ? 71.974 25.266 8.595 1.00 21.41 201 THR A O 1
ATOM 1427 N N . PRO A 1 183 ? 73.805 24.578 7.456 1.00 20.91 202 PRO A N 1
ATOM 1428 C CA . PRO A 1 183 ? 74.514 24.200 8.689 1.00 19.50 202 PRO A CA 1
ATOM 1429 C C . PRO A 1 183 ? 74.542 25.299 9.761 1.00 19.81 202 PRO A C 1
ATOM 1430 O O . PRO A 1 183 ? 74.303 25.016 10.916 1.00 20.26 202 PRO A O 1
ATOM 1434 N N . SER A 1 184 ? 74.748 26.557 9.379 1.00 20.97 203 SER A N 1
ATOM 1435 C CA . SER A 1 184 ? 74.746 27.657 10.360 1.00 22.03 203 SER A CA 1
ATOM 1436 C C . SER A 1 184 ? 73.422 27.743 11.091 1.00 22.64 203 SER A C 1
ATOM 1437 O O . SER A 1 184 ? 73.365 28.078 12.275 1.00 22.09 203 SER A O 1
ATOM 1440 N N . VAL A 1 185 ? 72.343 27.565 10.345 1.00 21.81 204 VAL A N 1
ATOM 1441 C CA . VAL A 1 185 ? 70.997 27.678 10.891 1.00 21.20 204 VAL A CA 1
ATOM 1442 C C . VAL A 1 185 ? 70.761 26.546 11.896 1.00 21.51 204 VAL A C 1
ATOM 1443 O O . VAL A 1 185 ? 70.243 26.777 12.989 1.00 21.34 204 VAL A O 1
ATOM 1447 N N . ILE A 1 186 ? 71.107 25.325 11.503 1.00 21.24 205 ILE A N 1
ATOM 1448 C CA . ILE A 1 186 ? 70.978 24.136 12.370 1.00 22.07 205 ILE A CA 1
ATOM 1449 C C . ILE A 1 186 ? 71.752 24.309 13.680 1.00 21.99 205 ILE A C 1
ATOM 1450 O O . ILE A 1 186 ? 71.222 24.062 14.759 1.00 21.75 205 ILE A O 1
ATOM 1455 N N . ARG A 1 187 ? 73.017 24.701 13.565 1.00 21.21 206 ARG A N 1
ATOM 1456 C CA . ARG A 1 187 ? 73.900 24.802 14.708 1.00 19.62 206 ARG A CA 1
ATOM 1457 C C . ARG A 1 187 ? 73.478 25.946 15.608 1.00 19.92 206 ARG A C 1
ATOM 1458 O O . ARG A 1 187 ? 73.545 25.821 16.836 1.00 22.32 206 ARG A O 1
ATOM 1466 N N . LYS A 1 188 ? 72.970 27.037 15.035 1.00 20.34 207 LYS A N 1
ATOM 1467 C CA . LYS A 1 188 ? 72.436 28.117 15.858 1.00 20.48 207 LYS A CA 1
ATOM 1468 C C . LYS A 1 188 ? 71.186 27.675 16.631 1.00 19.62 207 LYS A C 1
ATOM 1469 O O . LYS A 1 188 ? 71.104 27.832 17.854 1.00 19.01 207 LYS A O 1
ATOM 1475 N N . ARG A 1 189 ? 70.218 27.123 15.908 1.00 19.40 208 ARG A N 1
ATOM 1476 C CA . ARG A 1 189 ? 68.933 26.762 16.495 1.00 19.41 208 ARG A CA 1
ATOM 1477 C C . ARG A 1 189 ? 69.104 25.734 17.608 1.00 19.33 208 ARG A C 1
ATOM 1478 O O . ARG A 1 189 ? 68.479 25.836 18.663 1.00 20.34 208 ARG A O 1
ATOM 1486 N N . TYR A 1 190 ? 69.956 24.743 17.364 1.00 19.68 209 TYR A N 1
ATOM 1487 C CA . TYR A 1 190 ? 70.141 23.643 18.304 1.00 19.29 209 TYR A CA 1
ATOM 1488 C C . TYR A 1 190 ? 71.370 23.865 19.178 1.00 20.46 209 TYR A C 1
ATOM 1489 O O . TYR A 1 190 ? 71.816 22.958 19.881 1.00 19.61 209 TYR A O 1
ATOM 1498 N N . ASN A 1 191 ? 71.914 25.076 19.129 1.00 17.67 210 ASN A N 1
ATOM 1499 C CA . ASN A 1 191 ? 72.823 25.551 20.165 1.00 18.69 210 ASN A CA 1
ATOM 1500 C C . ASN A 1 191 ? 74.106 24.728 20.228 1.00 20.08 210 ASN A C 1
ATOM 1501 O O . ASN A 1 191 ? 74.636 24.468 21.308 1.00 20.51 210 ASN A O 1
ATOM 1506 N N . LEU A 1 192 ? 74.599 24.321 19.063 1.00 19.06 211 LEU A N 1
ATOM 1507 C CA . LEU A 1 192 ? 76.011 23.994 18.900 1.00 21.13 211 LEU A CA 1
ATOM 1508 C C . LEU A 1 192 ? 76.852 25.254 18.726 1.00 21.89 211 LEU A C 1
ATOM 1509 O O . LEU A 1 192 ? 76.628 26.038 17.803 1.00 25.34 211 LEU A O 1
ATOM 1514 N N . THR A 1 193 ? 77.819 25.442 19.617 1.00 20.74 212 THR A N 1
ATOM 1515 C CA . THR A 1 193 ? 78.853 26.452 19.424 1.00 21.38 212 THR A CA 1
ATOM 1516 C C . THR A 1 193 ? 79.929 25.962 18.460 1.00 22.32 212 THR A C 1
ATOM 1517 O O . THR A 1 193 ? 79.934 24.798 18.060 1.00 21.68 212 THR A O 1
ATOM 1521 N N . SER A 1 194 ? 80.837 26.859 18.090 1.00 21.82 213 SER A N 1
ATOM 1522 C CA . SER A 1 194 ? 81.955 26.504 17.224 1.00 25.56 213 SER A CA 1
ATOM 1523 C C . SER A 1 194 ? 82.854 25.462 17.883 1.00 26.64 213 SER A C 1
ATOM 1524 O O . SER A 1 194 ? 83.559 24.718 17.202 1.00 29.77 213 SER A O 1
ATOM 1527 N N . GLN A 1 195 ? 82.822 25.415 19.211 1.00 25.84 214 GLN A N 1
ATOM 1528 C CA . GLN A 1 195 ? 83.599 24.436 19.961 1.00 25.67 214 GLN A CA 1
ATOM 1529 C C . GLN A 1 195 ? 82.943 23.060 19.916 1.00 24.22 214 GLN A C 1
ATOM 1530 O O . GLN A 1 195 ? 83.565 22.054 20.258 1.00 21.38 214 GLN A O 1
ATOM 1536 N N . ASP A 1 196 ? 81.684 23.023 19.492 1.00 21.04 215 ASP A N 1
ATOM 1537 C CA . ASP A 1 196 ? 80.896 21.798 19.538 1.00 20.51 215 ASP A CA 1
ATOM 1538 C C . ASP A 1 196 ? 81.195 20.904 18.339 1.00 18.46 215 ASP A C 1
ATOM 1539 O O . ASP A 1 196 ? 80.365 20.751 17.444 1.00 19.15 215 ASP A O 1
ATOM 1544 N N . VAL A 1 197 ? 82.387 20.316 18.329 1.00 19.42 216 VAL A N 1
ATOM 1545 C CA . VAL A 1 197 ? 82.832 19.522 17.208 1.00 19.06 216 VAL A CA 1
ATOM 1546 C C . VAL A 1 197 ? 83.625 18.351 17.770 1.00 20.27 216 VAL A C 1
ATOM 1547 O O . VAL A 1 197 ? 84.141 18.412 18.904 1.00 19.33 216 VAL A O 1
ATOM 1551 N N . GLY A 1 198 ? 83.693 17.267 17.016 1.00 19.56 217 GLY A N 1
ATOM 1552 C CA . GLY A 1 198 ? 84.586 16.161 17.362 1.00 20.78 217 GLY A CA 1
ATOM 1553 C C . GLY A 1 198 ? 86.053 16.528 17.447 1.00 21.91 217 GLY A C 1
ATOM 1554 O O . GLY A 1 198 ? 86.524 17.467 16.810 1.00 21.18 217 GLY A O 1
ATOM 1555 N N . SER A 1 199 ? 86.761 15.831 18.320 1.00 22.97 218 SER A N 1
ATOM 1556 C CA . SER A 1 199 ? 88.163 16.124 18.577 1.00 25.65 218 SER A CA 1
ATOM 1557 C C . SER A 1 199 ? 89.100 15.162 17.842 1.00 25.92 218 SER A C 1
ATOM 1558 O O . SER A 1 199 ? 90.299 15.383 17.800 1.00 27.11 218 SER A O 1
ATOM 1561 N N . GLY A 1 200 ? 88.590 14.060 17.319 1.00 27.04 219 GLY A N 1
ATOM 1562 C CA . GLY A 1 200 ? 89.465 13.070 16.670 1.00 27.93 219 GLY A CA 1
ATOM 1563 C C . GLY A 1 200 ? 90.367 12.271 17.600 1.00 30.44 219 GLY A C 1
ATOM 1564 O O . GLY A 1 200 ? 91.248 11.533 17.147 1.00 32.72 219 GLY A O 1
ATOM 1565 N N . THR A 1 201 ? 90.146 12.419 18.902 1.00 29.92 220 THR A N 1
ATOM 1566 C CA . THR A 1 201 ? 91.040 11.847 19.901 1.00 29.70 220 THR A CA 1
ATOM 1567 C C . THR A 1 201 ? 90.509 10.515 20.419 1.00 30.18 220 THR A C 1
ATOM 1568 O O . THR A 1 201 ? 91.228 9.762 21.076 1.00 31.20 220 THR A O 1
ATOM 1572 N N . SER A 1 202 ? 89.245 10.231 20.120 1.00 29.61 221 SER A N 1
ATOM 1573 C CA . SER A 1 202 ? 88.732 8.868 20.178 1.00 30.61 221 SER A CA 1
ATOM 1574 C C . SER A 1 202 ? 88.490 8.310 18.779 1.00 30.93 221 SER A C 1
ATOM 1575 O O . SER A 1 202 ? 88.611 9.026 17.785 1.00 32.03 221 SER A O 1
ATOM 1578 N N . ASN A 1 203 ? 88.148 7.027 18.711 1.00 29.75 222 ASN A N 1
ATOM 1579 C CA . ASN A 1 203 ? 87.717 6.415 17.460 1.00 30.13 222 ASN A CA 1
ATOM 1580 C C . ASN A 1 203 ? 86.199 6.419 17.310 1.00 28.28 222 ASN A C 1
ATOM 1581 O O . ASN A 1 203 ? 85.627 5.542 16.663 1.00 29.86 222 ASN A O 1
ATOM 1586 N N . ASN A 1 204 ? 85.552 7.412 17.912 1.00 25.26 223 ASN A N 1
ATOM 1587 C CA . ASN A 1 204 ? 84.159 7.714 17.608 1.00 23.29 223 ASN A CA 1
ATOM 1588 C C . ASN A 1 204 ? 83.924 7.912 16.115 1.00 23.64 223 ASN A C 1
ATOM 1589 O O . ASN A 1 204 ? 84.719 8.556 15.431 1.00 23.96 223 ASN A O 1
ATOM 1594 N N . SER A 1 205 ? 82.827 7.353 15.614 1.00 21.78 224 SER A N 1
ATOM 1595 C CA . SER A 1 205 ? 82.490 7.460 14.200 1.00 20.81 224 SER A CA 1
ATOM 1596 C C . SER A 1 205 ? 80.984 7.357 13.982 1.00 21.30 224 SER A C 1
ATOM 1597 O O . SER A 1 205 ? 80.246 6.930 14.871 1.00 20.05 224 SER A O 1
ATOM 1600 N N . GLN A 1 206 ? 80.534 7.750 12.795 1.00 20.04 225 GLN A N 1
ATOM 1601 C CA . GLN A 1 206 ? 79.107 7.836 12.506 1.00 19.33 225 GLN A CA 1
ATOM 1602 C C . GLN A 1 206 ? 78.893 7.486 11.048 1.00 19.25 225 GLN A C 1
ATOM 1603 O O . GLN A 1 206 ? 79.860 7.392 10.282 1.00 16.61 225 GLN A O 1
ATOM 1609 N N . ALA A 1 207 ? 77.636 7.293 10.661 1.00 17.33 226 ALA A N 1
ATOM 1610 C CA . ALA A 1 207 ? 77.315 6.707 9.366 1.00 17.66 226 ALA A CA 1
ATOM 1611 C C . ALA A 1 207 ? 75.924 7.125 8.901 1.00 17.08 226 ALA A C 1
ATOM 1612 O O . ALA A 1 207 ? 75.000 7.246 9.706 1.00 16.59 226 ALA A O 1
ATOM 1614 N N . CYS A 1 208 ? 75.781 7.345 7.598 1.00 19.44 227 CYS A N 1
ATOM 1615 C CA . CYS A 1 208 ? 74.467 7.483 6.983 1.00 18.11 227 CYS A CA 1
ATOM 1616 C C . CYS A 1 208 ? 74.266 6.456 5.874 1.00 18.45 227 CYS A C 1
ATOM 1617 O O . CYS A 1 208 ? 75.218 6.061 5.201 1.00 18.89 227 CYS A O 1
ATOM 1620 N N . ALA A 1 209 ? 73.021 6.028 5.689 1.00 16.60 228 ALA A N 1
ATOM 1621 C CA . ALA A 1 209 ? 72.655 5.211 4.538 1.00 16.13 228 ALA A CA 1
ATOM 1622 C C . ALA A 1 209 ? 71.381 5.728 3.879 1.00 19.46 228 ALA A C 1
ATOM 1623 O O . ALA A 1 209 ? 70.411 6.065 4.559 1.00 21.05 228 ALA A O 1
ATOM 1625 N N . GLN A 1 210 ? 71.389 5.787 2.551 1.00 18.81 229 GLN A N 1
ATOM 1626 C CA . GLN A 1 210 ? 70.154 5.778 1.776 1.00 18.48 229 GLN A CA 1
ATOM 1627 C C . GLN A 1 210 ? 70.304 4.942 0.509 1.00 17.77 229 GLN A C 1
ATOM 1628 O O . GLN A 1 210 ? 71.400 4.489 0.179 1.00 16.06 229 GLN A O 1
ATOM 1634 N N . PHE A 1 211 ? 69.196 4.741 -0.196 1.00 15.54 230 PHE A N 1
ATOM 1635 C CA . PHE A 1 211 ? 69.007 3.539 -1.000 1.00 16.07 230 PHE A CA 1
ATOM 1636 C C . PHE A 1 211 ? 68.352 3.869 -2.338 1.00 16.64 230 PHE A C 1
ATOM 1637 O O . PHE A 1 211 ? 67.834 2.985 -3.020 1.00 14.98 230 PHE A O 1
ATOM 1645 N N . LEU A 1 212 ? 68.379 5.146 -2.706 1.00 18.29 231 LEU A N 1
ATOM 1646 C CA . LEU A 1 212 ? 68.099 5.554 -4.078 1.00 19.87 231 LEU A CA 1
ATOM 1647 C C . LEU A 1 212 ? 69.311 5.337 -4.977 1.00 21.17 231 LEU A C 1
ATOM 1648 O O . LEU A 1 212 ? 70.454 5.429 -4.528 1.00 22.14 231 LEU A O 1
ATOM 1653 N N . GLU A 1 213 ? 69.055 5.048 -6.249 1.00 22.95 232 GLU A N 1
ATOM 1654 C CA . GLU A 1 213 ? 70.120 4.918 -7.235 1.00 24.69 232 GLU A CA 1
ATOM 1655 C C . GLU A 1 213 ? 70.821 6.252 -7.469 1.00 26.31 232 GLU A C 1
ATOM 1656 O O . GLU A 1 213 ? 70.674 6.864 -8.527 1.00 28.04 232 GLU A O 1
ATOM 1662 N N . GLN A 1 214 ? 71.583 6.697 -6.476 1.00 25.23 233 GLN A N 1
ATOM 1663 C CA . GLN A 1 214 ? 72.418 7.883 -6.623 1.00 25.82 233 GLN A CA 1
ATOM 1664 C C . GLN A 1 214 ? 73.815 7.649 -6.056 1.00 25.10 233 GLN A C 1
ATOM 1665 O O . GLN A 1 214 ? 73.993 6.866 -5.123 1.00 24.20 233 GLN A O 1
ATOM 1671 N N . TYR A 1 215 ? 74.802 8.332 -6.626 1.00 22.61 234 TYR A N 1
ATOM 1672 C CA . TYR A 1 215 ? 76.185 8.189 -6.188 1.00 22.56 234 TYR A CA 1
ATOM 1673 C C . TYR A 1 215 ? 76.576 9.304 -5.223 1.00 22.89 234 TYR A C 1
ATOM 1674 O O . TYR A 1 215 ? 76.188 10.458 -5.404 1.00 24.09 234 TYR A O 1
ATOM 1683 N N . PHE A 1 216 ? 77.345 8.950 -4.199 1.00 22.31 235 PHE A N 1
ATOM 1684 C CA . PHE A 1 216 ? 77.978 9.942 -3.338 1.00 23.16 235 PHE A CA 1
ATOM 1685 C C . PHE A 1 216 ? 79.175 10.588 -4.027 1.00 20.20 235 PHE A C 1
ATOM 1686 O O . PHE A 1 216 ? 80.007 9.902 -4.620 1.00 19.48 235 PHE A O 1
ATOM 1694 N N . HIS A 1 217 ? 79.255 11.913 -3.945 1.00 20.25 236 HIS A N 1
ATOM 1695 C CA . HIS A 1 217 ? 80.405 12.644 -4.461 1.00 19.88 236 HIS A CA 1
ATOM 1696 C C . HIS A 1 217 ? 81.168 13.338 -3.337 1.00 22.28 236 HIS A C 1
ATOM 1697 O O . HIS A 1 217 ? 80.634 14.220 -2.664 1.00 19.27 236 HIS A O 1
ATOM 1704 N N . ASP A 1 218 ? 82.418 12.934 -3.140 1.00 21.98 237 ASP A N 1
ATOM 1705 C CA . ASP A 1 218 ? 83.313 13.630 -2.223 1.00 23.21 237 ASP A CA 1
ATOM 1706 C C . ASP A 1 218 ? 83.501 15.086 -2.636 1.00 19.45 237 ASP A C 1
ATOM 1707 O O . ASP A 1 218 ? 83.685 15.962 -1.791 1.00 20.62 237 ASP A O 1
ATOM 1712 N N . SER A 1 219 ? 83.455 15.336 -3.941 1.00 18.28 238 SER A N 1
ATOM 1713 C CA . SER A 1 219 ? 83.647 16.681 -4.470 1.00 19.05 238 SER A CA 1
ATOM 1714 C C . SER A 1 219 ? 82.503 17.603 -4.061 1.00 19.43 238 SER A C 1
ATOM 1715 O O . SER A 1 219 ? 82.711 18.789 -3.802 1.00 16.6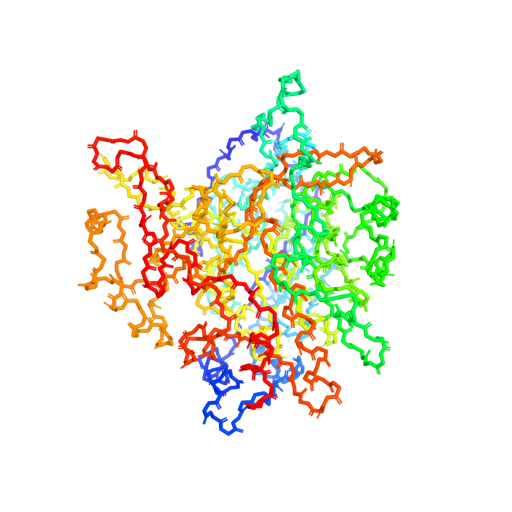5 238 SER A O 1
ATOM 1718 N N . ASP A 1 220 ? 81.296 17.051 -4.004 1.00 18.02 239 ASP A N 1
ATOM 1719 C CA . ASP A 1 220 ? 80.125 17.811 -3.583 1.00 17.96 239 ASP A CA 1
ATOM 1720 C C . ASP A 1 220 ? 80.197 18.159 -2.100 1.00 18.09 239 ASP A C 1
ATOM 1721 O O . ASP A 1 220 ? 79.849 19.269 -1.696 1.00 17.87 239 ASP A O 1
ATOM 1726 N N . LEU A 1 221 ? 80.651 17.205 -1.295 1.00 18.80 240 LEU A N 1
ATOM 1727 C CA . LEU A 1 221 ? 80.879 17.445 0.125 1.00 18.68 240 LEU A CA 1
ATOM 1728 C C . LEU A 1 221 ? 81.919 18.539 0.339 1.00 19.69 240 LEU A C 1
ATOM 1729 O O . LEU A 1 221 ? 81.743 19.422 1.179 1.00 17.83 240 LEU A O 1
ATOM 1734 N N . ALA A 1 222 ? 83.004 18.475 -0.426 1.00 19.92 241 ALA A N 1
ATOM 1735 C CA . ALA A 1 222 ? 84.063 19.473 -0.339 1.00 20.46 241 ALA A CA 1
ATOM 1736 C C . ALA A 1 222 ? 83.533 20.868 -0.651 1.00 20.71 241 ALA A C 1
ATOM 1737 O O . ALA A 1 222 ? 83.835 21.830 0.056 1.00 20.34 241 ALA A O 1
ATOM 1739 N N . GLN A 1 223 ? 82.742 20.971 -1.714 1.00 20.46 242 GLN A N 1
ATOM 1740 C CA . GLN A 1 223 ? 82.137 22.241 -2.099 1.00 19.56 242 GLN A CA 1
ATOM 1741 C C . GLN A 1 223 ? 81.116 22.701 -1.064 1.00 18.06 242 GLN A C 1
ATOM 1742 O O . GLN A 1 223 ? 81.084 23.872 -0.687 1.00 17.58 242 GLN A O 1
ATOM 1748 N N . PHE A 1 224 ? 80.282 21.771 -0.610 1.00 19.48 243 PHE A N 1
ATOM 1749 C CA . PHE A 1 224 ? 79.335 22.050 0.463 1.00 19.32 243 PHE A CA 1
ATOM 1750 C C . PHE A 1 224 ? 80.034 22.668 1.669 1.00 20.34 243 PHE A C 1
ATOM 1751 O O . PHE A 1 224 ? 79.542 23.630 2.259 1.00 20.17 243 PHE A O 1
ATOM 1759 N N . MET A 1 225 ? 81.184 22.108 2.031 1.00 20.09 244 MET A N 1
ATOM 1760 C CA . MET A 1 225 ? 81.867 22.488 3.262 1.00 19.92 244 MET A CA 1
ATOM 1761 C C . MET A 1 225 ? 82.592 23.820 3.100 1.00 20.20 244 MET A C 1
ATOM 1762 O O . MET A 1 225 ? 82.727 24.584 4.056 1.00 20.62 244 MET A O 1
ATOM 1767 N N . ARG A 1 226 ? 83.057 24.091 1.885 1.00 21.45 245 ARG A N 1
ATOM 1768 C CA . ARG A 1 226 ? 83.586 25.406 1.544 1.00 20.88 245 ARG A CA 1
ATOM 1769 C C . ARG A 1 226 ? 82.496 26.472 1.603 1.00 21.36 245 ARG A C 1
ATOM 1770 O O . ARG A 1 226 ? 82.736 27.595 2.046 1.00 23.66 245 ARG A O 1
ATOM 1785 N N . LEU A 1 227 ? 81.298 26.111 1.154 1.00 21.62 246 LEU A N 1
ATOM 1786 C CA . LEU A 1 227 ? 80.175 27.040 1.137 1.00 21.75 246 LEU A CA 1
ATOM 1787 C C . LEU A 1 227 ? 79.705 27.363 2.552 1.00 24.26 246 LEU A C 1
ATOM 1788 O O . LEU A 1 227 ? 79.475 28.524 2.890 1.00 23.26 246 LEU A O 1
ATOM 1793 N N . PHE A 1 228 ? 79.564 26.328 3.374 1.00 21.18 247 PHE A N 1
ATOM 1794 C CA . PHE A 1 228 ? 78.656 26.372 4.513 1.00 23.13 247 PHE A CA 1
ATOM 1795 C C . PHE A 1 228 ? 79.399 26.119 5.821 1.00 23.55 247 PHE A C 1
ATOM 1796 O O . PHE A 1 228 ? 78.843 26.294 6.905 1.00 24.42 247 PHE A O 1
ATOM 1804 N N . GLY A 1 229 ? 80.657 25.707 5.710 1.00 23.60 248 GLY A N 1
ATOM 1805 C CA . GLY A 1 229 ? 81.358 25.091 6.822 1.00 24.65 248 GLY A CA 1
ATOM 1806 C C . GLY A 1 229 ? 82.393 26.013 7.437 1.00 24.69 248 GLY A C 1
ATOM 1807 O O . GLY A 1 229 ? 83.281 25.567 8.164 1.00 24.30 248 GLY A O 1
ATOM 1808 N N . GLY A 1 230 ? 82.278 27.304 7.143 1.00 24.72 249 GLY A N 1
ATOM 1809 C CA . GLY A 1 230 ? 83.355 28.242 7.396 1.00 25.82 249 GLY A CA 1
ATOM 1810 C C . GLY A 1 230 ? 83.646 28.406 8.875 1.00 27.37 249 GLY A C 1
ATOM 1811 O O . GLY A 1 230 ? 84.770 28.723 9.264 1.00 29.10 249 GLY A O 1
ATOM 1812 N N . ASN A 1 231 ? 82.628 28.190 9.701 1.00 27.04 250 ASN A N 1
ATOM 1813 C CA . ASN A 1 231 ? 82.636 28.683 11.073 1.00 28.67 250 ASN A CA 1
ATOM 1814 C C . ASN A 1 231 ? 82.557 27.551 12.092 1.00 27.56 250 ASN A C 1
ATOM 1815 O O . ASN A 1 231 ? 82.312 27.785 13.275 1.00 29.57 250 ASN A O 1
ATOM 1820 N N . PHE A 1 232 ? 82.765 26.324 11.624 1.00 25.16 251 PHE A N 1
ATOM 1821 C CA . PHE A 1 232 ? 83.019 25.198 12.514 1.00 23.02 251 PHE A CA 1
ATOM 1822 C C . PHE A 1 232 ? 84.013 24.220 11.897 1.00 22.75 251 PHE A C 1
ATOM 1823 O O . PHE A 1 232 ? 83.998 23.985 10.688 1.00 20.75 251 PHE A O 1
ATOM 1831 N N . ALA A 1 233 ? 84.876 23.654 12.734 1.00 22.14 252 ALA A N 1
ATOM 1832 C CA . ALA A 1 233 ? 85.822 22.638 12.287 1.00 21.94 252 ALA A CA 1
ATOM 1833 C C . ALA A 1 233 ? 85.100 21.448 11.666 1.00 20.45 252 ALA A C 1
ATOM 1834 O O . ALA A 1 233 ? 84.150 20.917 12.240 1.00 20.94 252 ALA A O 1
ATOM 1836 N N . HIS A 1 234 ? 85.558 21.033 10.489 1.00 19.84 253 HIS A N 1
ATOM 1837 C CA . HIS A 1 234 ? 84.857 20.039 9.709 1.00 19.80 253 HIS A CA 1
ATOM 1838 C C . HIS A 1 234 ? 85.820 19.181 8.930 1.00 21.59 253 HIS A C 1
ATOM 1839 O O . HIS A 1 234 ? 86.997 19.529 8.743 1.00 18.35 253 HIS A O 1
ATOM 1846 N N . GLN A 1 235 ? 85.305 18.037 8.487 1.00 20.45 254 GLN A N 1
ATOM 1847 C CA . GLN A 1 235 ? 86.005 17.215 7.524 1.00 22.78 254 GLN A CA 1
ATOM 1848 C C . GLN A 1 235 ? 85.330 17.386 6.171 1.00 22.55 254 GLN A C 1
ATOM 1849 O O . GLN A 1 235 ? 84.123 17.585 6.099 1.00 24.09 254 GLN A O 1
ATOM 1855 N N . ALA A 1 236 ? 86.128 17.376 5.116 1.00 22.01 255 ALA A N 1
ATOM 1856 C CA . ALA A 1 236 ? 85.631 17.592 3.785 1.00 22.06 255 ALA A CA 1
ATOM 1857 C C . ALA A 1 236 ? 85.647 16.307 2.953 1.00 23.09 255 ALA A C 1
ATOM 1858 O O . ALA A 1 236 ? 85.280 16.350 1.774 1.00 22.26 255 ALA A O 1
ATOM 1860 N N . SER A 1 237 ? 85.939 15.168 3.593 1.00 22.92 256 SER A N 1
ATOM 1861 C CA . SER A 1 237 ? 85.893 13.867 2.935 1.00 21.72 256 SER A CA 1
ATOM 1862 C C . SER A 1 237 ? 85.289 12.833 3.884 1.00 20.11 256 SER A C 1
ATOM 1863 O O . SER A 1 237 ? 85.433 12.934 5.094 1.00 20.63 256 SER A O 1
ATOM 1867 N N . VAL A 1 238 ? 84.646 11.807 3.346 1.00 21.16 257 VAL A N 1
ATOM 1868 C CA . VAL A 1 238 ? 84.214 10.704 4.189 1.00 20.22 257 VAL A CA 1
ATOM 1869 C C . VAL A 1 238 ? 85.364 9.773 4.495 1.00 21.05 257 VAL A C 1
ATOM 1870 O O . VAL A 1 238 ? 86.311 9.667 3.713 1.00 22.75 257 VAL A O 1
ATOM 1874 N N . ALA A 1 239 ? 85.266 9.078 5.626 1.00 19.41 258 ALA A N 1
ATOM 1875 C CA . ALA A 1 239 ? 86.282 8.138 6.053 1.00 18.48 258 ALA A CA 1
ATOM 1876 C C . ALA A 1 239 ? 86.210 6.835 5.265 1.00 20.28 258 ALA A C 1
ATOM 1877 O O . ALA A 1 239 ? 87.217 6.168 5.043 1.00 19.14 258 ALA A O 1
ATOM 1879 N N . ARG A 1 240 ? 85.012 6.484 4.824 1.00 18.92 259 ARG A N 1
ATOM 1880 C CA . ARG A 1 240 ? 84.798 5.229 4.157 1.00 19.72 259 ARG A CA 1
ATOM 1881 C C . ARG A 1 240 ? 83.535 5.308 3.314 1.00 20.86 259 ARG A C 1
ATOM 1882 O O . ARG A 1 240 ? 82.526 5.837 3.776 1.00 19.86 259 ARG A O 1
ATOM 1890 N N . VAL A 1 241 ? 83.589 4.777 2.097 1.00 19.82 260 VAL A N 1
ATOM 1891 C CA . VAL A 1 241 ? 82.380 4.588 1.295 1.00 21.29 260 VAL A CA 1
ATOM 1892 C C . VAL A 1 241 ? 82.121 3.093 1.176 1.00 23.51 260 VAL A C 1
ATOM 1893 O O . VAL A 1 241 ? 83.026 2.337 0.821 1.00 21.64 260 VAL A O 1
ATOM 1897 N N . VAL A 1 242 ? 80.954 2.648 1.638 1.00 22.42 261 VAL A N 1
ATOM 1898 C CA . VAL A 1 242 ? 80.613 1.228 1.601 1.00 25.69 261 VAL A CA 1
ATOM 1899 C C . VAL A 1 242 ? 79.561 0.988 0.528 1.00 27.45 261 VAL A C 1
ATOM 1900 O O . VAL A 1 242 ? 78.539 1.663 0.496 1.00 25.55 261 VAL A O 1
ATOM 1904 N N . GLY A 1 243 ? 79.885 0.142 -0.442 1.00 31.26 262 GLY A N 1
ATOM 1905 C CA . GLY A 1 243 ? 78.896 -0.312 -1.424 1.00 34.56 262 GLY A CA 1
ATOM 1906 C C . GLY A 1 243 ? 78.934 0.341 -2.801 1.00 36.90 262 GLY A C 1
ATOM 1907 O O . GLY A 1 243 ? 78.186 -0.063 -3.687 1.00 39.01 262 GLY A O 1
ATOM 1908 N N . GLN A 1 244 ? 79.724 1.399 -2.970 1.00 39.17 263 GLN A N 1
ATOM 1909 C CA . GLN A 1 244 ? 79.718 2.164 -4.220 1.00 38.92 263 GLN A CA 1
ATOM 1910 C C . GLN A 1 244 ? 80.921 1.819 -5.091 1.00 41.88 263 GLN A C 1
ATOM 1911 O O . GLN A 1 244 ? 82.068 1.962 -4.677 1.00 40.93 263 GLN A O 1
ATOM 1917 N N . GLN A 1 245 ? 80.645 1.337 -6.296 1.00 44.47 264 GLN A N 1
ATOM 1918 C CA . GLN A 1 245 ? 81.695 1.022 -7.249 1.00 47.24 264 GLN A CA 1
ATOM 1919 C C . GLN A 1 245 ? 81.503 1.893 -8.468 1.00 46.81 264 GLN A C 1
ATOM 1920 O O . GLN A 1 245 ? 80.385 2.059 -8.953 1.00 48.13 264 GLN A O 1
ATOM 1926 N N . GLY A 1 246 ? 82.603 2.422 -8.981 1.00 46.24 265 GLY A N 1
ATOM 1927 C CA . GLY A 1 246 ? 82.563 3.177 -10.219 1.00 45.00 265 GLY A CA 1
ATOM 1928 C C . GLY A 1 246 ? 82.096 4.603 -10.011 1.00 43.21 265 GLY A C 1
ATOM 1929 O O . GLY A 1 246 ? 81.942 5.071 -8.889 1.00 43.31 265 GLY A O 1
ATOM 1930 N N . ARG A 1 247 ? 81.846 5.276 -11.122 1.00 41.79 266 ARG A N 1
ATOM 1931 C CA . ARG A 1 247 ? 81.560 6.694 -11.133 1.00 40.68 266 ARG A CA 1
ATOM 1932 C C . ARG A 1 247 ? 80.144 6.830 -11.648 1.00 35.35 266 ARG A C 1
ATOM 1933 O O . ARG A 1 247 ? 79.743 6.079 -12.526 1.00 35.50 266 ARG A O 1
ATOM 1941 N N . GLY A 1 248 ? 79.403 7.797 -11.127 1.00 29.54 267 GLY A N 1
ATOM 1942 C CA . GLY A 1 248 ? 78.037 8.024 -11.561 1.00 26.39 267 GLY A CA 1
ATOM 1943 C C . GLY A 1 248 ? 77.464 9.338 -11.037 1.00 25.58 267 GLY A C 1
ATOM 1944 O O . GLY A 1 248 ? 78.125 10.070 -10.299 1.00 21.20 267 GLY A O 1
ATOM 1945 N N . ARG A 1 249 ? 76.223 9.630 -11.424 1.00 24.56 268 ARG A N 1
ATOM 1946 C CA . ARG A 1 249 ? 75.626 10.933 -11.166 1.00 25.58 268 ARG A CA 1
ATOM 1947 C C . ARG A 1 249 ? 75.135 11.033 -9.724 1.00 21.30 268 ARG A C 1
ATOM 1948 O O . ARG A 1 249 ? 74.624 10.063 -9.165 1.00 21.71 268 ARG A O 1
ATOM 1956 N N . ALA A 1 250 ? 75.428 12.175 -9.104 1.00 19.25 269 ALA A N 1
ATOM 1957 C CA . ALA A 1 250 ? 74.996 12.498 -7.764 1.00 18.78 269 ALA A CA 1
ATOM 1958 C C . ALA A 1 250 ? 73.500 12.769 -7.754 1.00 16.78 269 ALA A C 1
ATOM 1959 O O . ALA A 1 250 ? 72.887 12.957 -8.785 1.00 16.86 269 ALA A O 1
ATOM 1961 N N . GLY A 1 251 ? 72.914 12.765 -6.575 1.00 17.17 270 GLY A N 1
ATOM 1962 C CA . GLY A 1 251 ? 71.501 13.083 -6.438 1.00 16.75 270 GLY A CA 1
ATOM 1963 C C . GLY A 1 251 ? 71.290 13.842 -5.160 1.00 16.82 270 GLY A C 1
ATOM 1964 O O . GLY A 1 251 ? 72.148 13.844 -4.294 1.00 15.61 270 GLY A O 1
ATOM 1965 N N . ILE A 1 252 ? 70.108 14.416 -5.009 1.00 18.18 271 ILE A N 1
ATOM 1966 C CA . ILE A 1 252 ? 69.819 15.228 -3.824 1.00 17.72 271 ILE A CA 1
ATOM 1967 C C . ILE A 1 252 ? 69.863 14.405 -2.529 1.00 17.33 271 ILE A C 1
ATOM 1968 O O . ILE A 1 252 ? 70.475 14.813 -1.544 1.00 17.73 271 ILE A O 1
ATOM 1973 N N . GLU A 1 253 ? 69.266 13.221 -2.530 1.00 16.39 272 GLU A N 1
ATOM 1974 C CA . GLU A 1 253 ? 69.160 12.434 -1.295 1.00 18.92 272 GLU A CA 1
ATOM 1975 C C . GLU A 1 253 ? 70.497 11.903 -0.777 1.00 20.03 272 GLU A C 1
ATOM 1976 O O . GLU A 1 253 ? 70.757 11.856 0.442 1.00 20.23 272 GLU A O 1
ATOM 1982 N N . ALA A 1 254 ? 71.352 11.559 -1.726 1.00 21.12 273 ALA A N 1
ATOM 1983 C CA . ALA A 1 254 ? 72.699 11.065 -1.457 1.00 21.09 273 ALA A CA 1
ATOM 1984 C C . ALA A 1 254 ? 73.661 12.185 -1.089 1.00 23.12 273 ALA A C 1
ATOM 1985 O O . ALA A 1 254 ? 74.787 11.903 -0.671 1.00 25.33 273 ALA A O 1
ATOM 1987 N N . SER A 1 255 ? 73.245 13.440 -1.288 1.00 20.27 274 SER A N 1
ATOM 1988 C CA . SER A 1 255 ? 74.040 14.603 -0.877 1.00 19.67 274 SER A CA 1
ATOM 1989 C C . SER A 1 255 ? 73.604 15.031 0.516 1.00 18.92 274 SER A C 1
ATOM 1990 O O . SER A 1 255 ? 74.437 15.347 1.387 1.00 19.46 274 SER A O 1
ATOM 1993 N N . LEU A 1 256 ? 72.279 15.027 0.706 1.00 17.66 275 LEU A N 1
ATOM 1994 C CA . LEU A 1 256 ? 71.631 15.561 1.899 1.00 17.71 275 LEU A CA 1
ATOM 1995 C C . LEU A 1 256 ? 72.161 14.856 3.134 1.00 19.01 275 LEU A C 1
ATOM 1996 O O . LEU A 1 256 ? 72.513 15.505 4.132 1.00 19.47 275 LEU A O 1
ATOM 2001 N N . ASP A 1 257 ? 72.151 13.525 3.095 1.00 19.09 276 ASP A N 1
ATOM 2002 C CA . ASP A 1 257 ? 72.398 12.774 4.300 1.00 20.44 276 ASP A CA 1
ATOM 2003 C C . ASP A 1 257 ? 73.815 13.012 4.832 1.00 20.97 276 ASP A C 1
ATOM 2004 O O . ASP A 1 257 ? 74.006 13.372 6.015 1.00 21.79 276 ASP A O 1
ATOM 2009 N N . VAL A 1 258 ? 74.797 12.937 3.952 1.00 18.98 277 VAL A N 1
ATOM 2010 C CA . VAL A 1 258 ? 76.197 13.078 4.376 1.00 18.91 277 VAL A CA 1
ATOM 2011 C C . VAL A 1 258 ? 76.524 14.509 4.750 1.00 19.91 277 VAL A C 1
ATOM 2012 O O . VAL A 1 258 ? 77.186 14.767 5.761 1.00 17.43 277 VAL A O 1
ATOM 2016 N N . GLN A 1 259 ? 76.059 15.448 3.932 1.00 18.13 278 GLN A N 1
ATOM 2017 C CA . GLN A 1 259 ? 76.483 16.838 4.042 1.00 17.14 278 GLN A CA 1
ATOM 2018 C C . GLN A 1 259 ? 76.050 17.443 5.373 1.00 18.84 278 GLN A C 1
ATOM 2019 O O . GLN A 1 259 ? 76.589 18.461 5.808 1.00 18.78 278 GLN A O 1
ATOM 2025 N N . TYR A 1 260 ? 75.074 16.810 6.016 1.00 18.32 279 TYR A N 1
ATOM 2026 C CA . TYR A 1 260 ? 74.374 17.422 7.139 1.00 19.22 279 TYR A CA 1
ATOM 2027 C C . TYR A 1 260 ? 74.515 16.579 8.402 1.00 18.79 279 TYR A C 1
ATOM 2028 O O . TYR A 1 260 ? 74.411 17.091 9.517 1.00 20.05 279 TYR A O 1
ATOM 2037 N N . LEU A 1 261 ? 74.752 15.284 8.220 1.00 18.33 280 LEU A N 1
ATOM 2038 C CA . LEU A 1 261 ? 75.365 14.463 9.258 1.00 18.49 280 LEU A CA 1
ATOM 2039 C C . LEU A 1 261 ? 76.721 15.024 9.675 1.00 20.12 280 LEU A C 1
ATOM 2040 O O . LEU A 1 261 ? 77.050 15.059 10.860 1.00 20.43 280 LEU A O 1
ATOM 2045 N N . MET A 1 262 ? 77.502 15.461 8.693 1.00 19.73 281 MET A N 1
ATOM 2046 C CA . MET A 1 262 ? 78.839 15.955 8.947 1.00 18.35 281 MET A CA 1
ATOM 2047 C C . MET A 1 262 ? 78.840 17.429 9.347 1.00 20.04 281 MET A C 1
ATOM 2048 O O . MET A 1 262 ? 79.894 17.986 9.642 1.00 20.63 281 MET A O 1
ATOM 2053 N N . SER A 1 263 ? 77.663 18.045 9.354 1.00 19.25 282 SER A N 1
ATOM 2054 C CA . SER A 1 263 ? 77.512 19.404 9.861 1.00 19.92 282 SER A CA 1
ATOM 2055 C C . SER A 1 263 ? 76.990 19.402 11.294 1.00 21.66 282 SER A C 1
ATOM 2056 O O . SER A 1 263 ? 77.401 20.222 12.116 1.00 21.73 282 SER A O 1
ATOM 2059 N N . ALA A 1 264 ? 76.083 18.476 11.587 1.00 20.45 283 ALA A N 1
ATOM 2060 C CA . ALA A 1 264 ? 75.519 18.352 12.926 1.00 21.69 283 ALA A CA 1
ATOM 2061 C C . ALA A 1 264 ? 76.458 17.584 13.850 1.00 21.70 283 ALA A C 1
ATOM 2062 O O . ALA A 1 264 ? 76.619 17.935 15.019 1.00 21.16 283 ALA A O 1
ATOM 2064 N N . GLY A 1 265 ? 77.074 16.533 13.319 1.00 20.52 284 GLY A N 1
ATOM 2065 C CA . GLY A 1 265 ? 78.204 15.901 13.974 1.00 20.43 284 GLY A CA 1
ATOM 2066 C C . GLY A 1 265 ? 79.523 16.229 13.301 1.00 19.67 284 GLY A C 1
ATOM 2067 O O . GLY A 1 265 ? 80.049 15.434 12.523 1.00 20.47 284 GLY A O 1
ATOM 2068 N N . ALA A 1 266 ? 80.058 17.408 13.603 1.00 18.55 285 ALA A N 1
ATOM 2069 C CA . ALA A 1 266 ? 81.154 17.973 12.826 1.00 17.87 285 ALA A CA 1
ATOM 2070 C C . ALA A 1 266 ? 82.500 17.432 13.297 1.00 18.12 285 ALA A C 1
ATOM 2071 O O . ALA A 1 266 ? 82.687 17.153 14.481 1.00 20.08 285 ALA A O 1
ATOM 2073 N N . ASN A 1 267 ? 83.434 17.288 12.363 1.00 17.59 286 ASN A N 1
ATOM 2074 C CA . ASN A 1 267 ? 84.747 16.735 12.671 1.00 17.24 286 ASN A CA 1
ATOM 2075 C C . ASN A 1 267 ? 84.654 15.376 13.357 1.00 18.64 286 ASN A C 1
ATOM 2076 O O . ASN A 1 267 ? 85.433 15.070 14.259 1.00 19.39 286 ASN A O 1
ATOM 2081 N N . ILE A 1 268 ? 83.695 14.564 12.923 1.00 18.33 287 ILE A N 1
ATOM 2082 C CA . ILE A 1 268 ? 83.645 13.160 13.313 1.00 17.92 287 ILE A CA 1
ATOM 2083 C C . ILE A 1 268 ? 83.724 12.247 12.094 1.00 17.05 287 ILE A C 1
ATOM 2084 O O . ILE A 1 268 ? 83.011 12.446 11.110 1.00 18.65 287 ILE A O 1
ATOM 2089 N N . SER A 1 269 ? 84.594 11.245 12.167 1.00 17.45 288 SER A N 1
ATOM 2090 C CA . SER A 1 269 ? 84.770 10.308 11.075 1.00 18.23 288 SER A CA 1
ATOM 2091 C C . SER A 1 269 ? 83.443 9.753 10.633 1.00 17.63 288 SER A C 1
ATOM 2092 O O . SER A 1 269 ? 82.720 9.176 11.457 1.00 17.75 288 SER A O 1
ATOM 2096 N N . THR A 1 270 ? 83.168 9.840 9.333 1.00 17.22 289 THR A N 1
ATOM 2097 C CA . THR A 1 270 ? 81.859 9.489 8.794 1.00 17.57 289 THR A CA 1
ATOM 2098 C C . THR A 1 270 ? 81.981 8.423 7.678 1.00 18.41 289 THR A C 1
ATOM 2099 O O . THR A 1 270 ? 82.848 8.517 6.789 1.00 17.52 289 THR A O 1
ATOM 2103 N N . TRP A 1 271 ? 81.112 7.419 7.734 1.00 18.21 290 TRP A N 1
ATOM 2104 C CA . TRP A 1 271 ? 80.940 6.491 6.623 1.00 17.35 290 TRP A CA 1
ATOM 2105 C C . TRP A 1 271 ? 79.746 6.882 5.758 1.00 18.25 290 TRP A C 1
ATOM 2106 O O . TRP A 1 271 ? 78.782 7.474 6.245 1.00 18.60 290 TRP A O 1
ATOM 2117 N N . VAL A 1 272 ? 79.816 6.547 4.474 1.00 16.79 291 VAL A N 1
ATOM 2118 C CA . VAL A 1 272 ? 78.639 6.561 3.613 1.00 16.51 291 VAL A CA 1
ATOM 2119 C C . VAL A 1 272 ? 78.339 5.170 3.065 1.00 16.84 291 VAL A C 1
ATOM 2120 O O . VAL A 1 272 ? 79.229 4.487 2.558 1.00 16.08 291 VAL A O 1
ATOM 2124 N N . TYR A 1 273 ? 77.081 4.756 3.171 1.00 18.94 292 TYR A N 1
ATOM 2125 C CA . TYR A 1 273 ? 76.620 3.533 2.524 1.00 19.04 292 TYR A CA 1
ATOM 2126 C C . TYR A 1 273 ? 75.707 3.845 1.343 1.00 21.93 292 TYR A C 1
ATOM 2127 O O . TYR A 1 273 ? 74.722 4.569 1.481 1.00 22.20 292 TYR A O 1
ATOM 2144 N N . SER A 1 274 ? 76.042 3.292 0.181 1.00 27.82 293 SER A N 1
ATOM 2145 C CA . SER A 1 274 ? 75.597 3.851 -1.090 1.00 32.60 293 SER A CA 1
ATOM 2146 C C . SER A 1 274 ? 75.838 2.875 -2.236 1.00 34.40 293 SER A C 1
ATOM 2147 O O . SER A 1 274 ? 76.897 2.888 -2.863 1.00 37.84 293 SER A O 1
ATOM 2150 N N . SER A 1 275 ? 74.849 2.029 -2.504 1.00 34.90 294 SER A N 1
ATOM 2151 C CA . SER A 1 275 ? 75.013 0.934 -3.453 1.00 37.44 294 SER A CA 1
ATOM 2152 C C . SER A 1 275 ? 74.096 1.107 -4.659 1.00 36.98 294 SER A C 1
ATOM 2153 O O . SER A 1 275 ? 73.229 0.272 -4.917 1.00 36.61 294 SER A O 1
ATOM 2156 N N . PRO A 1 276 ? 74.294 2.196 -5.395 1.00 35.28 295 PRO A N 1
ATOM 2157 C CA . PRO A 1 276 ? 73.922 2.246 -6.813 1.00 36.67 295 PRO A CA 1
ATOM 2158 C C . PRO A 1 276 ? 74.582 1.127 -7.612 1.00 37.30 295 PRO A C 1
ATOM 2159 O O . PRO A 1 276 ? 75.309 0.311 -7.044 1.00 37.94 295 PRO A O 1
ATOM 2163 N N . GLY A 1 277 ? 74.329 1.096 -8.916 1.00 37.43 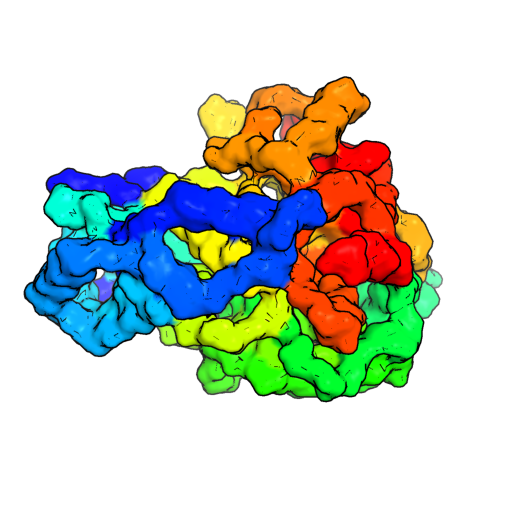296 GLY A N 1
ATOM 2164 C CA . GLY A 1 277 ? 74.946 0.115 -9.789 1.00 37.99 296 GLY A CA 1
ATOM 2165 C C . GLY A 1 277 ? 74.240 -1.226 -9.746 1.00 37.50 296 GLY A C 1
ATOM 2166 O O . GLY A 1 277 ? 73.488 -1.513 -8.814 1.00 38.83 296 GLY A O 1
ATOM 2167 N N . ARG A 1 278 ? 74.483 -2.050 -10.760 1.00 37.92 297 ARG A N 1
ATOM 2168 C CA . ARG A 1 278 ? 73.623 -3.194 -11.041 1.00 36.67 297 ARG A CA 1
ATOM 2169 C C . ARG A 1 278 ? 73.830 -4.305 -10.017 1.00 34.91 297 ARG A C 1
ATOM 2170 O O . ARG A 1 278 ? 74.931 -4.838 -9.880 1.00 35.33 297 ARG A O 1
ATOM 2178 N N . HIS A 1 279 ? 72.765 -4.648 -9.300 1.00 30.79 298 HIS A N 1
ATOM 2179 C CA . HIS A 1 279 ? 72.701 -5.916 -8.583 1.00 30.36 298 HIS A CA 1
ATOM 2180 C C . HIS A 1 279 ? 71.260 -6.398 -8.444 1.00 28.39 298 HIS A C 1
ATOM 2181 O O . HIS A 1 279 ? 70.646 -6.249 -7.388 1.00 27.62 298 HIS A O 1
ATOM 2188 N N . GLU A 1 280 ? 70.728 -6.976 -9.516 1.00 25.35 299 GLU A N 1
ATOM 2189 C CA . GLU A 1 280 ? 69.298 -6.914 -9.789 1.00 23.83 299 GLU A CA 1
ATOM 2190 C C . GLU A 1 280 ? 68.510 -7.766 -8.799 1.00 23.54 299 GLU A C 1
ATOM 2191 O O . GLU A 1 280 ? 67.321 -7.537 -8.578 1.00 22.04 299 GLU A O 1
ATOM 2197 N N . GLY A 1 281 ? 69.180 -8.748 -8.207 1.00 20.95 300 GLY A N 1
ATOM 2198 C CA . GLY A 1 281 ? 68.529 -9.680 -7.305 1.00 20.70 300 GLY A CA 1
ATOM 2199 C C . GLY A 1 281 ? 68.626 -9.246 -5.855 1.00 22.59 300 GLY A C 1
ATOM 2200 O O . GLY A 1 281 ? 67.962 -9.808 -4.984 1.00 21.42 300 GLY A O 1
ATOM 2201 N N . GLN A 1 282 ? 69.457 -8.242 -5.597 1.00 21.96 301 GLN A N 1
ATOM 2202 C CA . GLN A 1 282 ? 69.553 -7.649 -4.268 1.00 24.95 301 GLN A CA 1
ATOM 2203 C C . GLN A 1 282 ? 68.376 -6.720 -3.992 1.00 23.28 301 GLN A C 1
ATOM 2204 O O . GLN A 1 282 ? 67.985 -5.926 -4.848 1.00 24.89 301 GLN A O 1
ATOM 2210 N N . GLU A 1 283 ? 67.814 -6.826 -2.792 1.00 20.51 302 GLU A N 1
ATOM 2211 C CA . GLU A 1 283 ? 67.143 -5.697 -2.159 1.00 19.73 302 GLU A CA 1
ATOM 2212 C C . GLU A 1 283 ? 68.134 -4.822 -1.398 1.00 22.22 302 GLU A C 1
ATOM 2213 O O . GLU A 1 283 ? 68.834 -5.295 -0.503 1.00 20.62 302 GLU A O 1
ATOM 2219 N N . PRO A 1 284 ? 68.188 -3.545 -1.761 1.00 21.70 303 PRO A N 1
ATOM 2220 C CA . PRO A 1 284 ? 69.176 -2.619 -1.186 1.00 22.11 303 PRO A CA 1
ATOM 2221 C C . PRO A 1 284 ? 69.153 -2.556 0.319 1.00 21.80 303 PRO A C 1
ATOM 2222 O O . PRO A 1 284 ? 70.217 -2.592 0.972 1.00 20.71 303 PRO A O 1
ATOM 2226 N N . PHE A 1 285 ? 67.966 -2.471 0.912 1.00 19.55 304 PHE A N 1
ATOM 2227 C CA . PHE A 1 285 ? 67.922 -2.340 2.354 1.00 19.44 304 PHE A CA 1
ATOM 2228 C C . PHE A 1 285 ? 68.367 -3.638 3.024 1.00 20.88 304 PHE A C 1
ATOM 2229 O O . PHE A 1 285 ? 69.104 -3.625 4.010 1.00 19.55 304 PHE A O 1
ATOM 2237 N N . LEU A 1 286 ? 67.852 -4.759 2.540 1.00 21.75 305 LEU A N 1
ATOM 2238 C CA . LEU A 1 286 ? 68.228 -6.056 3.117 1.00 21.86 305 LEU A CA 1
ATOM 2239 C C . LEU A 1 286 ? 69.736 -6.264 3.042 1.00 21.28 305 LEU A C 1
ATOM 2240 O O . LEU A 1 286 ? 70.344 -6.733 4.001 1.00 21.52 305 LEU A O 1
ATOM 2245 N N . GLN A 1 287 ? 70.339 -5.925 1.901 1.00 19.23 306 GLN A N 1
ATOM 2246 C CA . GLN A 1 287 ? 71.796 -6.023 1.736 1.00 22.32 306 GLN A CA 1
ATOM 2247 C C . GLN A 1 287 ? 72.546 -5.246 2.833 1.00 21.91 306 GLN A C 1
ATOM 2248 O O . GLN A 1 287 ? 73.532 -5.733 3.432 1.00 22.24 306 GLN A O 1
ATOM 2254 N N . TRP A 1 288 ? 72.133 -3.996 3.021 1.00 19.40 307 TRP A N 1
ATOM 2255 C CA . TRP A 1 288 ? 72.715 -3.137 4.046 1.00 19.80 307 TRP A CA 1
ATOM 2256 C C . TRP A 1 288 ? 72.551 -3.776 5.411 1.00 19.56 307 TRP A C 1
ATOM 2257 O O . TRP A 1 288 ? 73.487 -3.866 6.197 1.00 20.08 307 TRP A O 1
ATOM 2268 N N . LEU A 1 289 ? 71.333 -4.227 5.692 1.00 20.66 308 LEU A N 1
ATOM 2269 C CA . LEU A 1 289 ? 71.010 -4.800 6.993 1.00 23.70 308 LEU A CA 1
ATOM 2270 C C . LEU A 1 289 ? 71.824 -6.062 7.258 1.00 23.11 308 LEU A C 1
ATOM 2271 O O . LEU A 1 289 ? 72.405 -6.224 8.331 1.00 23.84 308 LEU A O 1
ATOM 2276 N N . MET A 1 290 ? 71.861 -6.954 6.273 1.00 24.97 309 MET A N 1
ATOM 2277 C CA . MET A 1 290 ? 72.622 -8.192 6.389 1.00 26.13 309 MET A CA 1
ATOM 2278 C C . MET A 1 290 ? 74.087 -7.911 6.705 1.00 26.71 309 MET A C 1
ATOM 2279 O O . MET A 1 290 ? 74.740 -8.683 7.406 1.00 28.72 309 MET A O 1
ATOM 2284 N N . LEU A 1 291 ? 74.598 -6.801 6.182 1.00 25.22 310 LEU A N 1
ATOM 2285 C CA . LEU A 1 291 ? 76.035 -6.558 6.154 1.00 24.00 310 LEU A CA 1
ATOM 2286 C C . LEU A 1 291 ? 76.506 -5.892 7.443 1.00 23.15 310 LEU A C 1
ATOM 2287 O O . LEU A 1 291 ? 77.682 -5.969 7.799 1.00 21.90 310 LEU A O 1
ATOM 2292 N N . LEU A 1 292 ? 75.581 -5.239 8.138 1.00 19.93 311 LEU A N 1
ATOM 2293 C CA . LEU A 1 292 ? 75.786 -4.876 9.535 1.00 20.59 311 LEU A CA 1
ATOM 2294 C C . LEU A 1 292 ? 76.344 -6.050 10.334 1.00 20.07 311 LEU A C 1
ATOM 2295 O O . LEU A 1 292 ? 77.205 -5.874 11.195 1.00 20.06 311 LEU A O 1
ATOM 2300 N N . SER A 1 293 ? 75.846 -7.247 10.042 1.00 19.11 312 SER A N 1
ATOM 2301 C CA . SER A 1 293 ? 76.198 -8.432 10.814 1.00 19.05 312 SER A CA 1
ATOM 2302 C C . SER A 1 293 ? 77.435 -9.116 10.242 1.00 19.68 312 SER A C 1
ATOM 2303 O O . SER A 1 293 ? 77.705 -10.280 10.538 1.00 20.60 312 SER A O 1
ATOM 2306 N N . ASN A 1 294 ? 78.183 -8.386 9.422 1.00 19.34 313 ASN A N 1
ATOM 2307 C CA . ASN A 1 294 ? 79.361 -8.937 8.763 1.00 21.23 313 ASN A CA 1
ATOM 2308 C C . ASN A 1 294 ? 80.612 -8.108 9.030 1.00 20.93 313 ASN A C 1
ATOM 2309 O O . ASN A 1 294 ? 81.656 -8.327 8.416 1.00 19.90 313 ASN A O 1
ATOM 2314 N N . GLU A 1 295 ? 80.499 -7.155 9.950 1.00 21.67 314 GLU A N 1
ATOM 2315 C CA . GLU A 1 295 ? 81.607 -6.311 10.303 1.00 23.40 314 GLU A CA 1
ATOM 2316 C C . GLU A 1 295 ? 81.557 -5.953 11.767 1.00 21.87 314 GLU A C 1
ATOM 2317 O O . GLU A 1 295 ? 80.582 -5.382 12.239 1.00 19.48 314 GLU A O 1
ATOM 2323 N N . SER A 1 296 ? 82.619 -6.292 12.491 1.00 21.67 315 SER A N 1
ATOM 2324 C CA . SER A 1 296 ? 82.587 -6.279 13.949 1.00 20.92 315 SER A CA 1
ATOM 2325 C C . SER A 1 296 ? 82.665 -4.855 14.490 1.00 22.38 315 SER A C 1
ATOM 2326 O O . SER A 1 296 ? 81.926 -4.487 15.402 1.00 24.32 315 SER A O 1
ATOM 2329 N N . ALA A 1 297 ? 83.565 -4.060 13.920 1.00 20.43 316 ALA A N 1
ATOM 2330 C CA . ALA A 1 297 ? 83.729 -2.671 14.333 1.00 20.86 316 ALA A CA 1
ATOM 2331 C C . ALA A 1 297 ? 82.956 -1.728 13.416 1.00 20.42 316 ALA A C 1
ATOM 2332 O O . ALA A 1 297 ? 83.369 -1.469 12.286 1.00 20.03 316 ALA A O 1
ATOM 2334 N N . LEU A 1 298 ? 81.833 -1.218 13.912 1.00 18.38 317 LEU A N 1
ATOM 2335 C CA . LEU A 1 298 ? 81.009 -0.292 13.145 1.00 17.88 317 LEU A CA 1
ATOM 2336 C C . LEU A 1 298 ? 80.946 1.075 13.817 1.00 18.45 317 LEU A C 1
ATOM 2337 O O . LEU A 1 298 ? 81.155 1.195 15.024 1.00 17.38 317 LEU A O 1
ATOM 2342 N N . PRO A 1 299 ? 80.656 2.104 13.027 1.00 17.22 318 PRO A N 1
ATOM 2343 C CA . PRO A 1 299 ? 80.233 3.399 13.571 1.00 17.05 318 PRO A CA 1
ATOM 2344 C C . PRO A 1 299 ? 79.119 3.244 14.600 1.00 16.96 318 PRO A C 1
ATOM 2345 O O . PRO A 1 299 ? 78.261 2.373 14.453 1.00 16.51 318 PRO A O 1
ATOM 2349 N N . HIS A 1 300 ? 79.137 4.084 15.630 1.00 17.30 319 HIS A N 1
ATOM 2350 C CA . HIS A 1 300 ? 78.187 3.968 16.730 1.00 18.33 319 HIS A CA 1
ATOM 2351 C C . HIS A 1 300 ? 76.804 4.460 16.318 1.00 17.18 319 HIS A C 1
ATOM 2352 O O . HIS A 1 300 ? 75.787 3.962 16.802 1.00 18.61 319 HIS A O 1
ATOM 2359 N N . VAL A 1 301 ? 76.773 5.442 15.422 1.00 16.05 320 VAL A N 1
ATOM 2360 C CA . VAL A 1 301 ? 75.521 6.073 15.021 1.00 16.64 320 VAL A CA 1
ATOM 2361 C C . VAL A 1 301 ? 75.266 5.890 13.528 1.00 16.71 320 VAL A C 1
ATOM 2362 O O . VAL A 1 301 ? 76.103 6.244 12.698 1.00 16.82 320 VAL A O 1
ATOM 2366 N N . HIS A 1 302 ? 74.105 5.336 13.195 1.00 16.80 321 HIS A N 1
ATOM 2367 C CA . HIS A 1 302 ? 73.707 5.166 11.797 1.00 17.90 321 HIS A CA 1
ATOM 2368 C C . HIS A 1 302 ? 72.407 5.900 11.524 1.00 18.73 321 HIS A C 1
ATOM 2369 O O . HIS A 1 302 ? 71.434 5.672 12.193 1.00 18.98 321 HIS A O 1
ATOM 2376 N N . THR A 1 303 ? 72.418 6.781 10.529 1.00 16.78 322 THR A N 1
ATOM 2377 C CA . THR A 1 303 ? 71.225 7.532 10.158 1.00 18.00 322 THR A CA 1
ATOM 2378 C C . THR A 1 303 ? 70.671 7.060 8.817 1.00 19.91 322 THR A C 1
ATOM 2379 O O . THR A 1 303 ? 71.356 7.121 7.796 1.00 20.69 322 THR A O 1
ATOM 2383 N N . VAL A 1 304 ? 69.428 6.590 8.828 1.00 18.80 323 VAL A N 1
ATOM 2384 C CA . VAL A 1 304 ? 68.904 5.785 7.732 1.00 19.48 323 VAL A CA 1
ATOM 2385 C C . VAL A 1 304 ? 67.618 6.384 7.173 1.00 21.28 323 VAL A C 1
ATOM 2386 O O . VAL A 1 304 ? 66.647 6.585 7.903 1.00 20.31 323 VAL A O 1
ATOM 2390 N N . SER A 1 305 ? 67.618 6.668 5.875 1.00 19.84 324 SER A N 1
ATOM 2391 C CA . SER A 1 305 ? 66.388 6.981 5.158 1.00 22.38 324 SER A CA 1
ATOM 2392 C C . SER A 1 305 ? 65.903 5.784 4.347 1.00 22.05 324 SER A C 1
ATOM 2393 O O . SER A 1 305 ? 66.405 5.516 3.256 1.00 19.02 324 SER A O 1
ATOM 2396 N N . TYR A 1 306 ? 64.923 5.067 4.888 1.00 21.78 325 TYR A N 1
ATOM 2397 C CA . TYR A 1 306 ? 64.249 4.008 4.146 1.00 21.34 325 TYR A CA 1
ATOM 2398 C C . TYR A 1 306 ? 62.885 3.693 4.751 1.00 20.89 325 TYR A C 1
ATOM 2399 O O . TYR A 1 306 ? 62.737 3.624 5.971 1.00 20.15 325 TYR A O 1
ATOM 2408 N N . GLY A 1 307 ? 61.891 3.502 3.890 1.00 19.03 326 GLY A N 1
ATOM 2409 C CA . GLY A 1 307 ? 60.567 3.105 4.330 1.00 19.65 326 GLY A CA 1
ATOM 2410 C C . GLY A 1 307 ? 59.793 2.371 3.252 1.00 21.57 326 GLY A C 1
ATOM 2411 O O . GLY A 1 307 ? 59.880 2.710 2.072 1.00 21.81 326 GLY A O 1
ATOM 2412 N N . ASP A 1 308 ? 59.034 1.360 3.661 1.00 19.22 327 ASP A N 1
ATOM 2413 C CA . ASP A 1 308 ? 57.813 0.985 2.957 1.00 20.55 327 ASP A CA 1
ATOM 2414 C C . ASP A 1 308 ? 56.578 1.262 3.808 1.00 20.06 327 ASP A C 1
ATOM 2415 O O . ASP A 1 308 ? 56.680 1.471 5.017 1.00 20.04 327 ASP A O 1
ATOM 2420 N N . ASP A 1 309 ? 55.413 1.263 3.169 1.00 20.91 328 ASP A N 1
ATOM 2421 C CA . ASP A 1 309 ? 54.155 1.032 3.869 1.00 17.76 328 ASP A CA 1
ATOM 2422 C C . ASP A 1 309 ? 54.191 -0.279 4.648 1.00 19.49 328 ASP A C 1
ATOM 2423 O O . ASP A 1 309 ? 54.458 -1.340 4.084 1.00 18.64 328 ASP A O 1
ATOM 2428 N N . GLU A 1 310 ? 53.919 -0.198 5.946 1.00 18.63 329 GLU A N 1
ATOM 2429 C CA . GLU A 1 310 ? 54.036 -1.354 6.827 1.00 18.82 329 GLU A CA 1
ATOM 2430 C C . GLU A 1 310 ? 53.158 -2.505 6.346 1.00 19.41 329 GLU A C 1
ATOM 2431 O O . GLU A 1 310 ? 53.531 -3.672 6.459 1.00 19.09 329 GLU A O 1
ATOM 2437 N N . ASP A 1 311 ? 51.990 -2.167 5.809 1.00 19.73 330 ASP A N 1
ATOM 2438 C CA . ASP A 1 311 ? 50.994 -3.169 5.450 1.00 20.37 330 ASP A CA 1
ATOM 2439 C C . ASP A 1 311 ? 51.394 -3.914 4.181 1.00 19.70 330 ASP A C 1
ATOM 2440 O O . ASP A 1 311 ? 50.808 -4.943 3.843 1.00 21.33 330 ASP A O 1
ATOM 2445 N N . SER A 1 312 ? 52.394 -3.388 3.482 1.00 19.97 331 SER A N 1
ATOM 2446 C CA . SER A 1 312 ? 52.825 -3.959 2.212 1.00 20.36 331 SER A CA 1
ATOM 2447 C C . SER A 1 312 ? 53.741 -5.158 2.429 1.00 19.73 331 SER A C 1
ATOM 2448 O O . SER A 1 312 ? 53.942 -5.969 1.525 1.00 20.99 331 SER A O 1
ATOM 2451 N N . LEU A 1 313 ? 54.294 -5.264 3.632 1.00 21.23 332 LEU A N 1
ATOM 2452 C CA . LEU A 1 313 ? 55.343 -6.238 3.911 1.00 19.75 332 LEU A CA 1
ATOM 2453 C C . LEU A 1 313 ? 54.756 -7.545 4.434 1.00 21.54 332 LEU A C 1
ATOM 2454 O O . LEU A 1 313 ? 53.721 -7.550 5.099 1.00 20.75 332 LEU A O 1
ATOM 2459 N N . SER A 1 314 ? 55.425 -8.652 4.128 1.00 19.55 333 SER A N 1
ATOM 2460 C CA . SER A 1 314 ? 55.106 -9.935 4.744 1.00 19.37 333 SER A CA 1
ATOM 2461 C C . SER A 1 314 ? 55.420 -9.924 6.236 1.00 19.80 333 SER A C 1
ATOM 2462 O O . SER A 1 314 ? 56.329 -9.225 6.684 1.00 20.59 333 SER A O 1
ATOM 2465 N N . SER A 1 315 ? 54.662 -10.702 7.001 1.00 19.52 334 SER A N 1
ATOM 2466 C CA . SER A 1 315 ? 55.002 -10.974 8.392 1.00 20.53 334 SER A CA 1
ATOM 2467 C C . SER A 1 315 ? 56.425 -11.508 8.518 1.00 19.68 334 SER A C 1
ATOM 2468 O O . SER A 1 315 ? 57.203 -11.040 9.350 1.00 19.48 334 SER A O 1
ATOM 2471 N N . ALA A 1 316 ? 56.759 -12.490 7.687 1.00 19.05 335 ALA A N 1
ATOM 2472 C CA . ALA A 1 316 ? 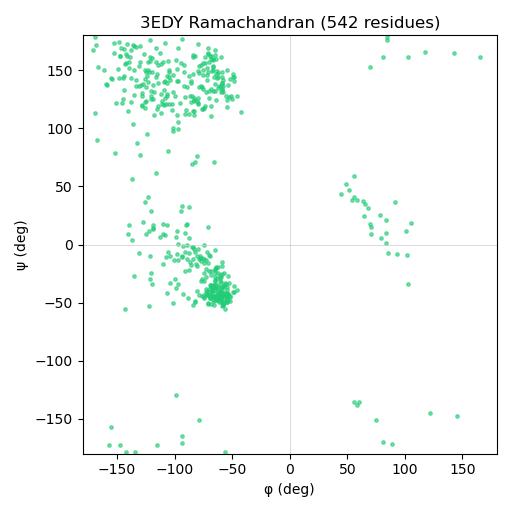58.096 -13.106 7.715 1.00 18.60 335 ALA A CA 1
ATOM 2473 C C . ALA A 1 316 ? 59.196 -12.033 7.628 1.00 19.63 335 ALA A C 1
ATOM 2474 O O . ALA A 1 316 ? 60.182 -12.076 8.363 1.00 18.73 335 ALA A O 1
ATOM 2476 N N . TYR A 1 317 ? 59.061 -11.116 6.671 1.00 17.82 336 TYR A N 1
ATOM 2477 C CA . TYR A 1 317 ? 60.096 -10.121 6.427 1.00 18.08 336 TYR A CA 1
ATOM 2478 C C . TYR A 1 317 ? 60.173 -9.067 7.540 1.00 19.01 336 TYR A C 1
ATOM 2479 O O . TYR A 1 317 ? 61.265 -8.744 8.070 1.00 18.75 336 TYR A O 1
ATOM 2488 N N . ILE A 1 318 ? 59.021 -8.488 7.876 1.00 17.98 337 ILE A N 1
ATOM 2489 C CA . ILE A 1 318 ? 58.984 -7.428 8.887 1.00 18.69 337 ILE A CA 1
ATOM 2490 C C . ILE A 1 318 ? 59.485 -7.929 10.242 1.00 20.47 337 ILE A C 1
ATOM 2491 O O . ILE A 1 318 ? 60.168 -7.205 10.969 1.00 20.60 337 ILE A O 1
ATOM 2496 N N . GLN A 1 319 ? 59.102 -9.148 10.624 1.00 19.82 338 GLN A N 1
ATOM 2497 C CA . GLN A 1 319 ? 59.542 -9.692 11.908 1.00 20.58 338 GLN A CA 1
ATOM 2498 C C . GLN A 1 319 ? 61.043 -9.954 11.889 1.00 20.67 338 GLN A C 1
ATOM 2499 O O . GLN A 1 319 ? 61.760 -9.624 12.830 1.00 21.06 338 GLN A O 1
ATOM 2505 N N . ARG A 1 320 ? 61.548 -10.466 10.778 1.00 19.79 339 ARG A N 1
ATOM 2506 C CA . ARG A 1 320 ? 62.975 -10.746 10.695 1.00 19.42 339 ARG A CA 1
ATOM 2507 C C . ARG A 1 320 ? 63.790 -9.453 10.690 1.00 20.02 339 ARG A C 1
ATOM 2508 O O . ARG A 1 320 ? 64.815 -9.348 11.367 1.00 20.96 339 ARG A O 1
ATOM 2516 N N . VAL A 1 321 ? 63.347 -8.465 9.920 1.00 20.16 340 VAL A N 1
ATOM 2517 C CA . VAL A 1 321 ? 64.043 -7.192 9.937 1.00 19.03 340 VAL A CA 1
ATOM 2518 C C . VAL A 1 321 ? 64.064 -6.605 11.350 1.00 20.98 340 VAL A C 1
ATOM 2519 O O . VAL A 1 321 ? 65.096 -6.135 11.827 1.00 20.74 340 VAL A O 1
ATOM 2523 N N . ASN A 1 322 ? 62.956 -6.744 12.075 1.00 21.32 341 ASN A N 1
ATOM 2524 C CA . ASN A 1 322 ? 62.897 -6.242 13.454 1.00 22.20 341 ASN A CA 1
ATOM 2525 C C . ASN A 1 322 ? 63.930 -6.955 14.348 1.00 21.48 341 ASN A C 1
ATOM 2526 O O . ASN A 1 322 ? 64.572 -6.321 15.189 1.00 23.28 341 ASN A O 1
ATOM 2531 N N . THR A 1 323 ? 64.143 -8.249 14.119 1.00 19.82 342 THR A N 1
ATOM 2532 C CA . THR A 1 323 ? 65.176 -8.996 14.865 1.00 19.28 342 THR A CA 1
ATOM 2533 C C . THR A 1 323 ? 66.586 -8.497 14.530 1.00 19.30 342 THR A C 1
ATOM 2534 O O . THR A 1 323 ? 67.435 -8.356 15.405 1.00 20.56 342 THR A O 1
ATOM 2538 N N . GLU A 1 324 ? 66.802 -8.101 13.279 1.00 19.57 343 GLU A N 1
ATOM 2539 C CA . GLU A 1 324 ? 68.098 -7.571 12.877 1.00 18.77 343 GLU A CA 1
ATOM 2540 C C . GLU A 1 324 ? 68.342 -6.231 13.558 1.00 17.49 343 GLU A C 1
ATOM 2541 O O . GLU A 1 324 ? 69.468 -5.919 13.984 1.00 20.49 343 GLU A O 1
ATOM 2547 N N . LEU A 1 325 ? 67.302 -5.432 13.683 1.00 18.59 344 LEU A N 1
ATOM 2548 C CA . LEU A 1 325 ? 67.397 -4.170 14.448 1.00 19.31 344 LEU A CA 1
ATOM 2549 C C . LEU A 1 325 ? 67.654 -4.416 15.946 1.00 21.77 344 LEU A C 1
ATOM 2550 O O . LEU A 1 325 ? 68.402 -3.656 16.598 1.00 20.95 344 LEU A O 1
ATOM 2555 N N . MET A 1 326 ? 67.087 -5.503 16.465 1.00 21.52 345 MET A N 1
ATOM 2556 C CA . MET A 1 326 ? 67.354 -5.957 17.842 1.00 22.67 345 MET A CA 1
ATOM 2557 C C . MET A 1 326 ? 68.824 -6.325 17.983 1.00 20.44 345 MET A C 1
ATOM 2558 O O . MET A 1 326 ? 69.439 -6.014 18.986 1.00 19.78 345 MET A O 1
ATOM 2563 N N . LYS A 1 327 ? 69.352 -7.073 17.021 1.00 19.73 346 LYS A N 1
ATOM 2564 C CA . LYS A 1 327 ? 70.775 -7.425 17.030 1.00 19.94 346 LYS A CA 1
ATOM 2565 C C . LYS A 1 327 ? 71.647 -6.175 17.119 1.00 20.11 346 LYS A C 1
ATOM 2566 O O . LYS A 1 327 ? 72.654 -6.168 17.801 1.00 21.34 346 LYS A O 1
ATOM 2572 N N . ALA A 1 328 ? 71.326 -5.148 16.337 1.00 18.08 347 ALA A N 1
ATOM 2573 C CA . ALA A 1 328 ? 72.085 -3.909 16.348 1.00 18.32 347 ALA A CA 1
ATOM 2574 C C . ALA A 1 328 ? 71.986 -3.194 17.693 1.00 17.43 347 ALA A C 1
ATOM 2575 O O . ALA A 1 328 ? 72.977 -2.664 18.226 1.00 18.53 347 ALA A O 1
ATOM 2577 N N . ALA A 1 329 ? 70.810 -3.267 18.297 1.00 18.85 348 ALA A N 1
ATOM 2578 C CA . ALA A 1 329 ? 70.579 -2.667 19.594 1.00 19.49 348 ALA A CA 1
ATOM 2579 C C . ALA A 1 329 ? 71.366 -3.407 20.684 1.00 20.23 348 ALA A C 1
ATOM 2580 O O . ALA A 1 329 ? 71.939 -2.770 21.571 1.00 20.14 348 ALA A O 1
ATOM 2582 N N . ALA A 1 330 ? 71.489 -4.723 20.555 1.00 20.32 349 ALA A N 1
ATOM 2583 C CA . ALA A 1 330 ? 72.280 -5.521 21.515 1.00 20.35 349 ALA A CA 1
ATOM 2584 C C . ALA A 1 330 ? 73.766 -5.114 21.478 1.00 19.71 349 ALA A C 1
ATOM 2585 O O . ALA A 1 330 ? 74.483 -5.189 22.485 1.00 18.40 349 ALA A O 1
ATOM 2587 N N . ARG A 1 331 ? 74.209 -4.642 20.316 1.00 19.52 350 ARG A N 1
ATOM 2588 C CA . ARG A 1 331 ? 75.618 -4.268 20.106 1.00 18.53 350 ARG A CA 1
ATOM 2589 C C . ARG A 1 331 ? 75.901 -2.815 20.458 1.00 17.51 350 ARG A C 1
ATOM 2590 O O . ARG A 1 331 ? 77.053 -2.357 20.408 1.00 16.79 350 ARG A O 1
ATOM 2598 N N . GLY A 1 332 ? 74.882 -2.091 20.881 1.00 20.00 351 GLY A N 1
ATOM 2599 C CA . GLY A 1 332 ? 75.071 -0.683 21.235 1.00 18.02 351 GLY A CA 1
ATOM 2600 C C . GLY A 1 332 ? 75.154 0.269 20.048 1.00 18.61 351 GLY A C 1
ATOM 2601 O O . GLY A 1 332 ? 75.714 1.360 20.171 1.00 17.21 351 GLY A O 1
ATOM 2602 N N . LEU A 1 333 ? 74.565 -0.108 18.919 1.00 17.66 352 LEU A N 1
ATOM 2603 C CA . LEU A 1 333 ? 74.437 0.816 17.793 1.00 19.00 352 LEU A CA 1
ATOM 2604 C C . LEU A 1 333 ? 73.193 1.665 17.963 1.00 19.58 352 LEU A C 1
ATOM 2605 O O . LEU A 1 333 ? 72.194 1.177 18.435 1.00 19.85 352 LEU A O 1
ATOM 2610 N N . THR A 1 334 ? 73.275 2.960 17.655 1.00 19.03 353 THR A N 1
ATOM 2611 C CA . THR A 1 334 ? 72.093 3.798 17.606 1.00 17.63 353 THR A CA 1
ATOM 2612 C C . THR A 1 334 ? 71.648 3.912 16.170 1.00 20.80 353 THR A C 1
ATOM 2613 O O . THR A 1 334 ? 72.356 4.505 15.359 1.00 19.07 353 THR A O 1
ATOM 2617 N N . LEU A 1 335 ? 70.505 3.316 15.845 1.00 18.64 354 LEU A N 1
ATOM 2618 C CA . LEU A 1 335 ? 69.954 3.387 14.494 1.00 20.38 354 LEU A CA 1
ATOM 2619 C C . LEU A 1 335 ? 68.781 4.352 14.510 1.00 19.47 354 LEU A C 1
ATOM 2620 O O . LEU A 1 335 ? 67.877 4.203 15.340 1.00 19.13 354 LEU A O 1
ATOM 2625 N N . LEU A 1 336 ? 68.880 5.403 13.695 1.00 19.34 355 LEU A N 1
ATOM 2626 C CA . LEU A 1 336 ? 67.790 6.368 13.496 1.00 17.66 355 LEU A CA 1
ATOM 2627 C C . LEU A 1 336 ? 67.188 6.211 12.112 1.00 19.12 355 LEU A C 1
ATOM 2628 O O . LEU A 1 336 ? 67.937 6.091 11.131 1.00 19.20 355 LEU A O 1
ATOM 2633 N N . PHE A 1 337 ? 65.848 6.312 12.034 1.00 17.70 356 PHE A N 1
ATOM 2634 C CA . PHE A 1 337 ? 65.101 6.211 10.789 1.00 16.01 356 PHE A CA 1
ATOM 2635 C C . PHE A 1 337 ? 64.178 7.416 10.636 1.00 18.74 356 PHE A C 1
ATOM 2636 O O . PHE A 1 337 ? 63.499 7.845 11.595 1.00 18.36 356 PHE A O 1
ATOM 2644 N N . ALA A 1 338 ? 64.134 7.928 9.415 1.00 17.96 357 ALA A N 1
ATOM 2645 C CA . ALA A 1 338 ? 63.201 8.981 9.055 1.00 17.91 357 ALA A CA 1
ATOM 2646 C C . ALA A 1 338 ? 61.778 8.480 9.221 1.00 18.51 357 ALA A C 1
ATOM 2647 O O . ALA A 1 338 ? 61.451 7.385 8.780 1.00 17.52 357 ALA A O 1
ATOM 2649 N N . SER A 1 339 ? 60.922 9.306 9.830 1.00 19.17 358 SER A N 1
ATOM 2650 C CA . SER A 1 339 ? 59.545 8.898 10.132 1.00 18.05 358 SER A CA 1
ATOM 2651 C C . SER A 1 339 ? 58.626 8.849 8.919 1.00 16.97 358 SER A C 1
ATOM 2652 O O . SER A 1 339 ? 57.512 8.312 9.002 1.00 18.56 358 SER A O 1
ATOM 2655 N N . GLY A 1 340 ? 59.043 9.472 7.820 1.00 19.45 359 GLY A N 1
ATOM 2656 C CA . GLY A 1 340 ? 58.253 9.480 6.584 1.00 20.23 359 GLY A CA 1
ATOM 2657 C C . GLY A 1 340 ? 57.839 10.876 6.186 1.00 19.12 359 GLY A C 1
ATOM 2658 O O . GLY A 1 340 ? 57.931 11.801 6.989 1.00 18.97 359 GLY A O 1
ATOM 2659 N N . ASP A 1 341 ? 57.379 11.052 4.949 1.00 16.86 360 ASP A N 1
ATOM 2660 C CA . ASP A 1 341 ? 57.060 12.380 4.453 1.00 17.40 360 ASP A CA 1
ATOM 2661 C C . ASP A 1 341 ? 55.586 12.550 4.061 1.00 17.65 360 ASP A C 1
ATOM 2662 O O . ASP A 1 341 ? 55.244 13.478 3.308 1.00 16.20 360 ASP A O 1
ATOM 2667 N N . SER A 1 342 ? 54.738 11.635 4.520 1.00 16.74 361 SER A N 1
ATOM 2668 C CA . SER A 1 342 ? 53.305 11.676 4.189 1.00 18.27 361 SER A CA 1
ATOM 2669 C C . SER A 1 342 ? 52.402 11.794 5.410 1.00 17.68 361 SER A C 1
ATOM 2670 O O . SER A 1 342 ? 51.218 11.400 5.373 1.00 16.10 361 SER A O 1
ATOM 2673 N N . GLY A 1 343 ? 52.909 12.423 6.466 1.00 17.31 362 GLY A N 1
ATOM 2674 C CA . GLY A 1 343 ? 52.130 12.557 7.691 1.00 17.10 362 GLY A CA 1
ATOM 2675 C C . GLY A 1 343 ? 51.754 11.210 8.269 1.00 17.21 362 GLY A C 1
ATOM 2676 O O . GLY A 1 343 ? 52.548 10.244 8.207 1.00 15.88 362 GLY A O 1
ATOM 2677 N N . ALA A 1 344 ? 50.493 11.086 8.676 1.00 16.79 363 ALA A N 1
ATOM 2678 C CA . ALA A 1 344 ? 49.965 9.808 9.167 1.00 15.65 363 ALA A CA 1
ATOM 2679 C C . ALA A 1 344 ? 49.761 8.816 8.018 1.00 16.88 363 ALA A C 1
ATOM 2680 O O . ALA A 1 344 ? 49.485 7.633 8.241 1.00 17.19 363 ALA A O 1
ATOM 2682 N N . GLY A 1 345 ? 49.808 9.319 6.787 1.00 17.72 364 GLY A N 1
ATOM 2683 C CA . GLY A 1 345 ? 49.600 8.473 5.616 1.00 16.22 364 GLY A CA 1
ATOM 2684 C C . GLY A 1 345 ? 48.121 8.292 5.285 1.00 17.76 364 GLY A C 1
ATOM 2685 O O . GLY A 1 345 ? 47.244 8.767 6.005 1.00 18.03 364 GLY A O 1
ATOM 2686 N N . CYS A 1 346 ? 47.840 7.563 4.215 1.00 18.10 365 CYS A N 1
ATOM 2687 C CA . CYS A 1 346 ? 46.475 7.338 3.791 1.00 18.08 365 CYS A CA 1
ATOM 2688 C C . CYS A 1 346 ? 46.385 6.023 3.085 1.00 19.24 365 CYS A C 1
ATOM 2689 O O . CYS A 1 346 ? 47.116 5.781 2.111 1.00 19.95 365 CYS A O 1
ATOM 2692 N N . TRP A 1 347 ? 45.536 5.153 3.624 1.00 17.88 366 TRP A N 1
ATOM 2693 C CA . TRP A 1 347 ? 45.389 3.790 3.170 1.00 17.57 366 TRP A CA 1
ATOM 2694 C C . TRP A 1 347 ? 43.905 3.514 2.909 1.00 19.44 366 TRP A C 1
ATOM 2695 O O . TRP A 1 347 ? 43.091 3.618 3.819 1.00 18.22 366 TRP A O 1
ATOM 2706 N N . SER A 1 348 ? 43.561 3.167 1.665 1.00 21.20 367 SER A N 1
ATOM 2707 C CA . SER A 1 348 ? 42.195 2.779 1.314 1.00 26.54 367 SER A CA 1
ATOM 2708 C C . SER A 1 348 ? 41.992 1.273 1.456 1.00 30.05 367 SER A C 1
ATOM 2709 O O . SER A 1 348 ? 42.633 0.485 0.760 1.00 30.28 367 SER A O 1
ATOM 2712 N N . VAL A 1 349 ? 41.170 0.877 2.421 1.00 32.81 368 VAL A N 1
ATOM 2713 C CA . VAL A 1 349 ? 40.971 -0.536 2.732 1.00 34.89 368 VAL A CA 1
ATOM 2714 C C . VAL A 1 349 ? 39.513 -0.767 3.133 1.00 36.59 368 VAL A C 1
ATOM 2715 O O . VAL A 1 349 ? 38.913 0.039 3.849 1.00 37.35 368 VAL A O 1
ATOM 2719 N N . SER A 1 350 ? 38.913 -1.800 2.554 1.00 37.30 369 SER A N 1
ATOM 2720 C CA . SER A 1 350 ? 37.562 -2.222 2.917 1.00 39.28 369 SER A CA 1
ATOM 2721 C C . SER A 1 350 ? 36.523 -1.100 2.730 1.00 38.24 369 SER A C 1
ATOM 2722 O O . SER A 1 350 ? 35.595 -0.951 3.533 1.00 38.13 369 SER A O 1
ATOM 2725 N N . GLY A 1 351 ? 36.691 -0.320 1.667 1.00 36.32 370 GLY A N 1
ATOM 2726 C CA . GLY A 1 351 ? 35.734 0.715 1.322 1.00 33.94 370 GLY A CA 1
ATOM 2727 C C . GLY A 1 351 ? 35.969 2.002 2.087 1.00 32.33 370 GLY A C 1
ATOM 2728 O O . GLY A 1 351 ? 35.231 2.975 1.926 1.00 32.33 370 GLY A O 1
ATOM 2729 N N . ARG A 1 352 ? 37.001 2.007 2.924 1.00 28.85 371 ARG A N 1
ATOM 2730 C CA . ARG A 1 352 ? 37.200 3.082 3.889 1.00 28.19 371 ARG A CA 1
ATOM 2731 C C . ARG A 1 352 ? 38.654 3.540 3.913 1.00 24.58 371 ARG A C 1
ATOM 2732 O O . ARG A 1 352 ? 39.521 2.917 3.302 1.00 22.58 371 ARG A O 1
ATOM 2740 N N . HIS A 1 353 ? 38.913 4.634 4.623 1.00 19.26 372 HIS A N 1
ATOM 2741 C CA . HIS A 1 353 ? 40.274 5.122 4.808 1.00 18.57 372 HIS A CA 1
ATOM 2742 C C . HIS A 1 353 ? 40.783 4.818 6.213 1.00 17.21 372 HIS A C 1
ATOM 2743 O O . HIS A 1 353 ? 40.005 4.746 7.164 1.00 15.56 372 HIS A O 1
ATOM 2750 N N . GLN A 1 354 ? 42.094 4.638 6.336 1.00 17.05 373 GLN A N 1
ATOM 2751 C CA . GLN A 1 354 ? 42.769 4.777 7.621 1.00 17.27 373 GLN A CA 1
ATOM 2752 C C . GLN A 1 354 ? 44.194 5.291 7.443 1.00 17.62 373 GLN A C 1
ATOM 2753 O O . GLN A 1 354 ? 44.674 5.441 6.319 1.00 16.48 373 GLN A O 1
ATOM 2759 N N . PHE A 1 355 ? 44.865 5.559 8.558 1.00 17.04 374 PHE A N 1
ATOM 2760 C CA . PHE A 1 355 ? 46.269 5.950 8.533 1.00 17.25 374 PHE A CA 1
ATOM 2761 C C . PHE A 1 355 ? 47.152 4.803 8.052 1.00 17.69 374 PHE A C 1
ATOM 2762 O O . PHE A 1 355 ? 46.760 3.638 8.114 1.00 18.76 374 PHE A O 1
ATOM 2770 N N . ARG A 1 356 ? 48.344 5.142 7.572 1.00 16.74 375 ARG A N 1
ATOM 2771 C CA . ARG A 1 356 ? 49.233 4.158 6.961 1.00 16.20 375 ARG A CA 1
ATOM 2772 C C . ARG A 1 356 ? 50.631 4.302 7.510 1.00 17.16 375 ARG A C 1
ATOM 2773 O O . ARG A 1 356 ? 51.454 4.984 6.914 1.00 17.81 375 ARG A O 1
ATOM 2781 N N . PRO A 1 357 ? 50.931 3.618 8.637 1.00 18.12 376 PRO A N 1
ATOM 2782 C CA . PRO A 1 357 ? 52.296 3.661 9.174 1.00 18.07 376 PRO A CA 1
ATOM 2783 C C . PRO A 1 357 ? 53.339 3.031 8.244 1.00 17.76 376 PRO A C 1
ATOM 2784 O O . PRO A 1 357 ? 52.990 2.244 7.352 1.00 17.47 376 PRO A O 1
ATOM 2788 N N . THR A 1 358 ? 54.594 3.402 8.449 1.00 18.37 377 THR A N 1
ATOM 2789 C CA . THR A 1 358 ? 55.696 2.868 7.659 1.00 18.61 377 THR A CA 1
ATOM 2790 C C . THR A 1 358 ? 56.714 2.127 8.514 1.00 19.77 377 THR A C 1
ATOM 2791 O O . THR A 1 358 ? 56.750 2.280 9.737 1.00 20.07 377 THR A O 1
ATOM 2795 N N . PHE A 1 359 ? 57.491 1.294 7.846 1.00 20.14 378 PHE A N 1
ATOM 2796 C CA . PHE A 1 359 ? 58.475 0.468 8.500 1.00 18.76 378 PHE A CA 1
ATOM 2797 C C . PHE A 1 359 ? 59.791 0.563 7.705 1.00 20.03 378 PHE A C 1
ATOM 2798 O O . PHE A 1 359 ? 59.711 0.610 6.499 1.00 19.72 378 PHE A O 1
ATOM 2806 N N . PRO A 1 360 ? 60.977 0.602 8.354 1.00 19.77 379 PRO A N 1
ATOM 2807 C CA . PRO A 1 360 ? 61.257 0.394 9.796 1.00 18.74 379 PRO A CA 1
ATOM 2808 C C . PRO A 1 360 ? 60.912 1.472 10.805 1.00 19.22 379 PRO A C 1
ATOM 2809 O O . PRO A 1 360 ? 61.079 1.225 11.990 1.00 21.16 379 PRO A O 1
ATOM 2813 N N . ALA A 1 361 ? 60.363 2.617 10.387 1.00 18.78 380 ALA A N 1
ATOM 2814 C CA . ALA A 1 361 ? 59.938 3.631 11.355 1.00 19.26 380 ALA A CA 1
ATOM 2815 C C . ALA A 1 361 ? 59.087 3.095 12.524 1.00 18.58 380 ALA A C 1
ATOM 2816 O O . ALA A 1 361 ? 59.223 3.566 13.650 1.00 19.40 380 ALA A O 1
ATOM 2818 N N . SER A 1 362 ? 58.247 2.108 12.256 1.00 19.05 381 SER A N 1
ATOM 2819 C CA . SER A 1 362 ? 57.384 1.517 13.272 1.00 19.41 381 SER A CA 1
ATOM 2820 C C . SER A 1 362 ? 58.075 0.495 14.154 1.00 19.70 381 SER A C 1
ATOM 2821 O O . SER A 1 362 ? 57.501 0.050 15.150 1.00 20.63 381 SER A O 1
ATOM 2824 N N . SER A 1 363 ? 59.288 0.085 13.816 1.00 19.24 382 SER A N 1
ATOM 2825 C CA . SER A 1 363 ? 59.992 -0.856 14.710 1.00 19.59 382 SER A CA 1
ATOM 2826 C C . SER A 1 363 ? 60.150 -0.250 16.101 1.00 19.58 382 SER A C 1
ATOM 2827 O O . SER A 1 363 ? 60.554 0.909 16.237 1.00 20.00 382 SER A O 1
ATOM 2830 N N . PRO A 1 364 ? 59.832 -1.033 17.126 1.00 20.63 383 PRO A N 1
ATOM 2831 C CA . PRO A 1 364 ? 60.030 -0.604 18.514 1.00 20.19 383 PRO A CA 1
ATOM 2832 C C . PRO A 1 364 ? 61.507 -0.405 18.840 1.00 19.68 383 PRO A C 1
ATOM 2833 O O . PRO A 1 364 ? 61.842 0.032 19.940 1.00 21.10 383 PRO A O 1
ATOM 2837 N N . TYR A 1 365 ? 62.376 -0.725 17.886 1.00 19.32 384 TYR A N 1
ATOM 2838 C CA . TYR A 1 365 ? 63.784 -0.963 18.182 1.00 20.40 384 TYR A CA 1
ATOM 2839 C C . TYR A 1 365 ? 64.677 0.033 17.450 1.00 20.40 384 TYR A C 1
ATOM 2840 O O . TYR A 1 365 ? 65.889 -0.159 17.355 1.00 19.42 384 TYR A O 1
ATOM 2849 N N . VAL A 1 366 ? 64.070 1.097 16.935 1.00 19.92 385 VAL A N 1
ATOM 2850 C CA . VAL A 1 366 ? 64.823 2.204 16.357 1.00 19.06 385 VAL A CA 1
ATOM 2851 C C . VAL A 1 366 ? 64.357 3.542 16.921 1.00 19.69 385 VAL A C 1
ATOM 2852 O O . VAL A 1 366 ? 63.229 3.667 17.397 1.00 20.45 385 VAL A O 1
ATOM 2856 N N . THR A 1 367 ? 65.233 4.540 16.863 1.00 19.34 386 THR A N 1
ATOM 2857 C CA . THR A 1 367 ? 64.842 5.919 17.129 1.00 19.07 386 THR A CA 1
ATOM 2858 C C . THR A 1 367 ? 64.343 6.605 15.862 1.00 18.91 386 THR A C 1
ATOM 2859 O O . THR A 1 367 ? 65.113 6.850 14.933 1.00 18.22 386 THR A O 1
ATOM 2863 N N . THR A 1 368 ? 63.050 6.911 15.830 1.00 17.46 387 THR A N 1
ATOM 2864 C CA . THR A 1 368 ? 62.410 7.408 14.619 1.00 17.36 387 THR A CA 1
ATOM 2865 C C . THR A 1 368 ? 62.230 8.921 14.670 1.00 16.51 387 THR A C 1
ATOM 2866 O O . THR A 1 368 ? 61.737 9.464 15.659 1.00 15.32 387 THR A O 1
ATOM 2870 N N . VAL A 1 369 ? 62.634 9.597 13.599 1.00 17.75 388 VAL A N 1
ATOM 2871 C CA . VAL A 1 369 ? 62.823 11.042 13.632 1.00 16.41 388 VAL A CA 1
ATOM 2872 C C . VAL A 1 369 ? 61.826 11.750 12.720 1.00 18.08 388 VAL A C 1
ATOM 2873 O O . VAL A 1 369 ? 61.810 11.526 11.509 1.00 17.30 388 VAL A O 1
ATOM 2877 N N . GLY A 1 370 ? 60.996 12.604 13.309 1.00 16.92 389 GLY A N 1
ATOM 2878 C CA . GLY A 1 370 ? 60.038 13.394 12.543 1.00 16.22 389 GLY A CA 1
ATOM 2879 C C . GLY A 1 370 ? 60.581 14.758 12.170 1.00 16.21 389 GLY A C 1
ATOM 2880 O O . GLY A 1 370 ? 61.798 15.031 12.226 1.00 15.01 389 GLY A O 1
ATOM 2881 N N . GLY A 1 371 ? 59.677 15.625 11.758 1.00 13.49 390 GLY A N 1
ATOM 2882 C CA . GLY A 1 371 ? 60.071 16.866 11.115 1.00 14.24 390 GLY A CA 1
ATOM 2883 C C . GLY A 1 371 ? 59.403 18.114 11.672 1.00 15.76 390 GLY A C 1
ATOM 2884 O O . GLY A 1 371 ? 58.188 18.129 11.923 1.00 16.36 390 GLY A O 1
ATOM 2885 N N . THR A 1 372 ? 60.194 19.164 11.866 1.00 14.54 391 THR A N 1
ATOM 2886 C CA . THR A 1 372 ? 59.661 20.462 12.262 1.00 16.31 391 THR A CA 1
ATOM 2887 C C . THR A 1 372 ? 59.918 21.515 11.189 1.00 17.45 391 THR A C 1
ATOM 2888 O O . THR A 1 372 ? 60.669 21.279 10.243 1.00 18.48 391 THR A O 1
ATOM 2892 N N . SER A 1 373 ? 59.289 22.675 11.343 1.00 18.54 392 SER A N 1
ATOM 2893 C CA . SER A 1 373 ? 59.688 23.867 10.604 1.00 20.64 392 SER A CA 1
ATOM 2894 C C . SER A 1 373 ? 59.713 25.094 11.508 1.00 21.36 392 SER A C 1
ATOM 2895 O O . SER A 1 373 ? 59.277 25.039 12.658 1.00 18.20 392 SER A O 1
ATOM 2898 N N . PHE A 1 374 ? 60.227 26.201 10.981 1.00 20.54 393 PHE A N 1
ATOM 2899 C CA . PHE A 1 374 ? 60.049 27.504 11.611 1.00 24.95 393 PHE A CA 1
ATOM 2900 C C . PHE A 1 374 ? 58.698 28.112 11.248 1.00 27.07 393 PHE A C 1
ATOM 2901 O O . PHE A 1 374 ? 58.062 27.700 10.278 1.00 26.99 393 PHE A O 1
ATOM 2909 N N . GLN A 1 375 ? 58.267 29.094 12.032 1.00 31.92 394 GLN A N 1
ATOM 2910 C CA . GLN A 1 375 ? 56.968 29.723 11.828 1.00 36.37 394 GLN A CA 1
ATOM 2911 C C . GLN A 1 375 ? 57.045 30.820 10.772 1.00 40.58 394 GLN A C 1
ATOM 2912 O O . GLN A 1 375 ? 56.270 30.830 9.816 1.00 42.14 394 GLN A O 1
ATOM 2918 N N . GLU A 1 376 ? 57.985 31.742 10.952 1.00 44.82 395 GLU A N 1
ATOM 2919 C CA . GLU A 1 376 ? 58.361 32.669 9.891 1.00 48.48 395 GLU A CA 1
ATOM 2920 C C . GLU A 1 376 ? 59.556 32.147 9.100 1.00 49.82 395 GLU A C 1
ATOM 2921 O O . GLU A 1 376 ? 60.343 31.345 9.603 1.00 48.07 395 GLU A O 1
ATOM 2927 N N . PRO A 1 377 ? 59.685 32.607 7.860 1.00 52.43 396 PRO A N 1
ATOM 2928 C CA . PRO A 1 377 ? 60.617 31.998 6.906 1.00 53.57 396 PRO A CA 1
ATOM 2929 C C . PRO A 1 377 ? 62.068 32.181 7.335 1.00 54.02 396 PRO A C 1
ATOM 2930 O O . PRO A 1 377 ? 62.835 31.218 7.345 1.00 56.45 396 PRO A O 1
ATOM 2934 N N . PHE A 1 378 ? 62.436 33.410 7.684 1.00 53.79 397 PHE A N 1
ATOM 2935 C CA . PHE A 1 378 ? 63.828 33.838 7.626 1.00 54.20 397 PHE A CA 1
ATOM 2936 C C . PHE A 1 378 ? 64.541 33.581 8.949 1.00 53.30 397 PHE A C 1
ATOM 2937 O O . PHE A 1 378 ? 65.752 33.769 9.060 1.00 53.66 397 PHE A O 1
ATOM 2945 N N . LEU A 1 379 ? 63.780 33.151 9.951 1.00 51.44 398 LEU A N 1
ATOM 2946 C CA . LEU A 1 379 ? 64.055 33.520 11.335 1.00 50.21 398 LEU A CA 1
ATOM 2947 C C . LEU A 1 379 ? 63.942 32.314 12.260 1.00 48.58 398 LEU A C 1
ATOM 2948 O O . LEU A 1 379 ? 62.939 31.600 12.245 1.00 49.80 398 LEU A O 1
ATOM 2953 N N . ILE A 1 380 ? 64.976 32.093 13.065 1.00 46.24 399 ILE A N 1
ATOM 2954 C CA . ILE A 1 380 ? 65.295 30.756 13.553 1.00 45.50 399 ILE A CA 1
ATOM 2955 C C . ILE A 1 380 ? 64.660 30.500 14.916 1.00 43.83 399 ILE A C 1
ATOM 2956 O O . ILE A 1 380 ? 65.218 29.784 15.747 1.00 45.74 399 ILE A O 1
ATOM 2961 N N . THR A 1 381 ? 63.490 31.090 15.138 1.00 40.54 400 THR A N 1
ATOM 2962 C CA . THR A 1 381 ? 62.825 31.009 16.433 1.00 38.30 400 THR A CA 1
ATOM 2963 C C . THR A 1 381 ? 62.112 29.672 16.605 1.00 35.29 400 THR A C 1
ATOM 2964 O O . THR A 1 381 ? 62.531 28.658 16.046 1.00 31.99 400 THR A O 1
ATOM 2968 N N . ASN A 1 382 ? 61.034 29.677 17.381 1.00 31.14 401 ASN A N 1
ATOM 2969 C CA . ASN A 1 382 ? 60.420 28.440 17.849 1.00 29.58 401 ASN A CA 1
ATOM 2970 C C . ASN A 1 382 ? 60.072 27.499 16.700 1.00 27.29 401 ASN A C 1
ATOM 2971 O O . ASN A 1 382 ? 59.789 27.942 15.587 1.00 27.86 401 ASN A O 1
ATOM 2976 N N . GLU A 1 383 ? 60.095 26.200 16.978 1.00 25.64 402 GLU A N 1
ATOM 2977 C CA . GLU A 1 383 ? 59.793 25.194 15.966 1.00 24.19 402 GLU A CA 1
ATOM 2978 C C . GLU A 1 383 ? 58.338 24.746 16.050 1.00 24.41 402 GLU A C 1
ATOM 2979 O O . GLU A 1 383 ? 57.790 24.586 17.141 1.00 21.54 402 GLU A O 1
ATOM 2985 N N . ILE A 1 384 ? 57.718 24.546 14.892 1.00 22.45 403 ILE A N 1
ATOM 2986 C CA . ILE A 1 384 ? 56.411 23.904 14.824 1.00 21.85 403 ILE A CA 1
ATOM 2987 C C . ILE A 1 384 ? 56.458 22.649 13.959 1.00 22.64 403 ILE A C 1
ATOM 2988 O O . ILE A 1 384 ? 57.487 22.334 13.361 1.00 21.32 403 ILE A O 1
ATOM 2993 N N . VAL A 1 385 ? 55.338 21.937 13.897 1.00 22.78 404 VAL A N 1
ATOM 2994 C CA . VAL A 1 385 ? 55.214 20.778 13.021 1.00 22.06 404 VAL A CA 1
ATOM 2995 C C . VAL A 1 385 ? 55.435 21.163 11.563 1.00 22.72 404 VAL A C 1
ATOM 2996 O O . VAL A 1 385 ? 54.856 22.132 11.072 1.00 22.54 404 VAL A O 1
ATOM 3000 N N . ASP A 1 386 ? 56.275 20.398 10.874 1.00 22.06 405 ASP A N 1
ATOM 3001 C CA . ASP A 1 386 ? 56.215 20.308 9.420 1.00 22.84 405 ASP A CA 1
ATOM 3002 C C . ASP A 1 386 ? 55.160 19.302 8.973 1.00 21.88 405 ASP A C 1
ATOM 3003 O O . ASP A 1 386 ? 55.166 18.148 9.404 1.00 22.24 405 ASP A O 1
ATOM 3008 N N . TYR A 1 387 ? 54.255 19.746 8.107 1.00 21.15 406 TYR A N 1
ATOM 3009 C CA . TYR A 1 387 ? 53.004 19.034 7.874 1.00 22.00 406 TYR A CA 1
ATOM 3010 C C . TYR A 1 387 ? 53.259 17.642 7.306 1.00 19.91 406 TYR A C 1
ATOM 3011 O O . TYR A 1 387 ? 52.394 16.768 7.368 1.00 21.13 406 TYR A O 1
ATOM 3028 N N . ILE A 1 388 ? 54.451 17.443 6.752 1.00 19.92 407 ILE A N 1
ATOM 3029 C CA . ILE A 1 388 ? 54.792 16.185 6.099 1.00 17.35 407 ILE A CA 1
ATOM 3030 C C . ILE A 1 388 ? 55.273 15.151 7.111 1.00 19.89 407 ILE A C 1
ATOM 3031 O O . ILE A 1 388 ? 55.387 13.967 6.796 1.00 18.68 407 ILE A O 1
ATOM 3036 N N . SER A 1 389 ? 55.555 15.607 8.327 1.00 20.01 408 SER A N 1
ATOM 3037 C CA . SER A 1 389 ? 56.241 14.783 9.314 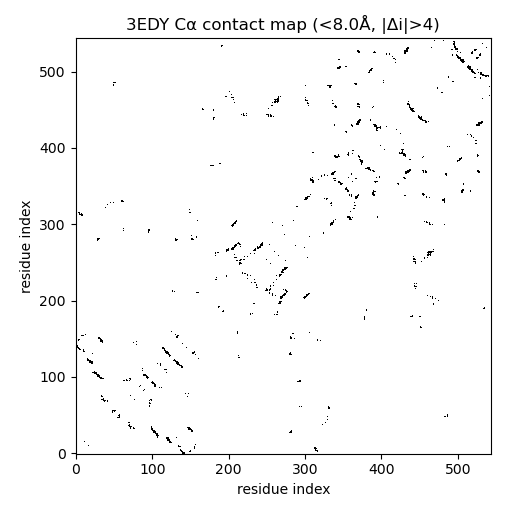1.00 20.21 408 SER A CA 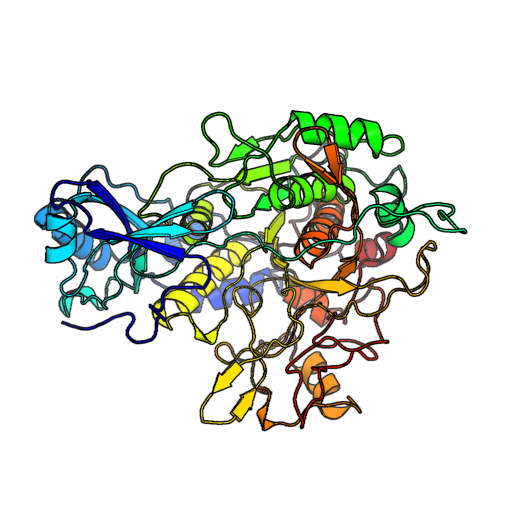1
ATOM 3038 C C . SER A 1 389 ? 55.510 13.463 9.535 1.00 20.00 408 SER A C 1
ATOM 3039 O O . SER A 1 389 ? 54.359 13.446 9.971 1.00 20.87 408 SER A O 1
ATOM 3042 N N . GLY A 1 390 ? 56.185 12.359 9.231 1.00 20.72 409 GLY A N 1
ATOM 3043 C CA . GLY A 1 390 ? 55.608 11.040 9.406 1.00 19.63 409 GLY A CA 1
ATOM 3044 C C . GLY A 1 390 ? 55.359 10.705 10.864 1.00 19.71 409 GLY A C 1
ATOM 3045 O O . GLY A 1 390 ? 56.135 11.085 11.740 1.00 18.11 409 GLY A O 1
ATOM 3046 N N . GLY A 1 391 ? 54.270 9.988 11.123 1.00 19.68 410 GLY A N 1
ATOM 3047 C CA . GLY A 1 391 ? 53.980 9.496 12.457 1.00 18.03 410 GLY A CA 1
ATOM 3048 C C . GLY A 1 391 ? 52.812 8.529 12.478 1.00 19.41 410 GLY A C 1
ATOM 3049 O O . GLY A 1 391 ? 52.077 8.408 11.498 1.00 19.81 410 GLY A O 1
ATOM 3050 N N . GLY A 1 392 ? 52.642 7.839 13.601 1.00 20.05 411 GLY A N 1
ATOM 3051 C CA . GLY A 1 392 ? 51.405 7.136 13.883 1.00 20.23 411 GLY A CA 1
ATOM 3052 C C . GLY A 1 392 ? 51.633 5.843 14.642 1.00 20.01 411 GLY A C 1
ATOM 3053 O O . GLY A 1 392 ? 52.555 5.741 15.451 1.00 18.98 411 GLY A O 1
ATOM 3054 N N . PHE A 1 393 ? 50.788 4.852 14.378 1.00 19.97 412 PHE A N 1
ATOM 3055 C CA . PHE A 1 393 ? 50.707 3.668 15.226 1.00 19.64 412 PHE A CA 1
ATOM 3056 C C . PHE A 1 393 ? 50.834 2.391 14.403 1.00 20.18 412 PHE A C 1
ATOM 3057 O O . PHE A 1 393 ? 50.147 2.219 13.396 1.00 20.80 412 PHE A O 1
ATOM 3065 N N . SER A 1 394 ? 51.717 1.498 14.838 1.00 19.48 413 SER A N 1
ATOM 3066 C CA . SER A 1 394 ? 51.930 0.232 14.147 1.00 20.27 413 SER A CA 1
ATOM 3067 C C . SER A 1 394 ? 50.677 -0.636 14.187 1.00 22.03 413 SER A C 1
ATOM 3068 O O . SER A 1 394 ? 49.921 -0.607 15.158 1.00 23.99 413 SER A O 1
ATOM 3071 N N . ASN A 1 395 ? 50.463 -1.407 13.126 1.00 20.47 414 ASN A N 1
ATOM 3072 C CA . ASN A 1 395 ? 49.473 -2.477 13.144 1.00 21.44 414 ASN A CA 1
ATOM 3073 C C . ASN A 1 395 ? 50.104 -3.842 13.400 1.00 20.80 414 ASN A C 1
ATOM 3074 O O . ASN A 1 395 ? 49.432 -4.870 13.327 1.00 21.22 414 ASN A O 1
ATOM 3079 N N . VAL A 1 396 ? 51.399 -3.843 13.699 1.00 18.77 415 VAL A N 1
ATOM 3080 C CA . VAL A 1 396 ? 52.171 -5.078 13.757 1.00 18.73 415 VAL A CA 1
ATOM 3081 C C . VAL A 1 396 ? 52.821 -5.259 15.124 1.00 19.75 415 VAL A C 1
ATOM 3082 O O . VAL A 1 396 ? 52.659 -6.296 15.767 1.00 20.00 415 VAL A O 1
ATOM 3086 N N . PHE A 1 397 ? 53.557 -4.243 15.563 1.00 20.16 416 PHE A N 1
ATOM 3087 C CA . PHE A 1 397 ? 54.273 -4.307 16.832 1.00 20.31 416 PHE A CA 1
ATOM 3088 C C . PHE A 1 397 ? 53.506 -3.584 17.934 1.00 20.60 416 PHE A C 1
ATOM 3089 O O . PHE A 1 397 ? 53.114 -2.428 17.775 1.00 18.85 416 PHE A O 1
ATOM 3097 N N . PRO A 1 398 ? 53.296 -4.272 19.051 1.00 20.59 417 PRO A N 1
ATOM 3098 C CA . PRO A 1 398 ? 52.575 -3.693 20.189 1.00 19.70 417 PRO A CA 1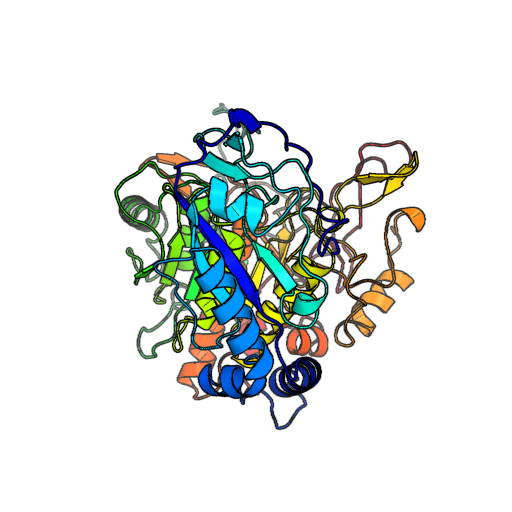
ATOM 3099 C C . PRO A 1 398 ? 53.395 -2.614 20.889 1.00 19.29 417 PRO A C 1
ATOM 3100 O O . PRO A 1 398 ? 54.623 -2.695 20.918 1.00 19.53 417 PRO A O 1
ATOM 3104 N N . ARG A 1 399 ? 52.716 -1.616 21.445 1.00 21.01 418 ARG A N 1
ATOM 3105 C CA . ARG A 1 399 ? 53.377 -0.593 22.246 1.00 20.52 418 ARG A CA 1
ATOM 3106 C C . ARG A 1 399 ? 54.425 -1.207 23.169 1.00 20.80 418 ARG A C 1
ATOM 3107 O O . ARG A 1 399 ? 54.094 -1.963 24.082 1.00 19.92 418 ARG A O 1
ATOM 3115 N N . PRO A 1 400 ? 55.688 -0.876 22.924 1.00 20.87 419 PRO A N 1
ATOM 3116 C CA . PRO A 1 400 ? 56.770 -1.229 23.849 1.00 21.56 419 PRO A CA 1
ATOM 3117 C C . PRO A 1 400 ? 56.595 -0.559 25.208 1.00 21.90 419 PRO A C 1
ATOM 3118 O O . PRO A 1 400 ? 56.043 0.539 25.287 1.00 21.97 419 PRO A O 1
ATOM 3122 N N . SER A 1 401 ? 57.062 -1.218 26.263 1.00 22.04 420 SER A N 1
ATOM 3123 C CA . SER A 1 401 ? 56.730 -0.818 27.625 1.00 22.19 420 SER A CA 1
ATOM 3124 C C . SER A 1 401 ? 57.290 0.564 27.946 1.00 21.79 420 SER A C 1
ATOM 3125 O O . SER A 1 401 ? 56.829 1.231 28.872 1.00 20.77 420 SER A O 1
ATOM 3128 N N . TYR A 1 402 ? 58.287 0.986 27.176 1.00 21.76 421 TYR A N 1
ATOM 3129 C CA . TYR A 1 402 ? 59.068 2.170 27.513 1.00 21.78 421 TYR A CA 1
ATOM 3130 C C . TYR A 1 402 ? 58.365 3.443 27.055 1.00 21.30 421 TYR A C 1
ATOM 3131 O O . TYR A 1 402 ? 58.837 4.551 27.311 1.00 22.56 421 TYR A O 1
ATOM 3140 N N . GLN A 1 403 ? 57.234 3.277 26.376 1.00 21.42 422 GLN A N 1
ATOM 3141 C CA . GLN A 1 403 ? 56.416 4.411 25.961 1.00 21.68 422 GLN A CA 1
ATOM 3142 C C . GLN A 1 403 ? 54.966 4.234 26.399 1.00 23.39 422 GLN A C 1
ATOM 3143 O O . GLN A 1 403 ? 54.063 4.875 25.862 1.00 21.69 422 GLN A O 1
ATOM 3149 N N . GLU A 1 404 ? 54.751 3.359 27.376 1.00 23.13 423 GLU A N 1
ATOM 3150 C CA . GLU A 1 404 ? 53.420 3.141 27.929 1.00 21.94 423 GLU A CA 1
ATOM 3151 C C . GLU A 1 404 ? 52.839 4.432 28.497 1.00 23.64 423 GLU A C 1
ATOM 3152 O O . GLU A 1 404 ? 51.726 4.827 28.152 1.00 26.15 423 GLU A O 1
ATOM 3158 N N . GLU A 1 405 ? 53.602 5.085 29.368 1.00 23.95 424 GLU A N 1
ATOM 3159 C CA . GLU A 1 405 ? 53.145 6.305 30.022 1.00 25.99 424 GLU A CA 1
ATOM 3160 C C . GLU A 1 405 ? 52.907 7.419 29.008 1.00 22.99 424 GLU A C 1
ATOM 3161 O O . GLU A 1 405 ? 51.870 8.081 29.031 1.00 24.25 424 GLU A O 1
ATOM 3167 N N . ALA A 1 406 ? 53.875 7.620 28.120 1.00 22.15 425 ALA A N 1
ATOM 3168 C CA . ALA A 1 406 ? 53.830 8.730 27.176 1.00 20.90 425 ALA A CA 1
ATOM 3169 C C . ALA A 1 406 ? 52.616 8.625 26.259 1.00 20.33 425 ALA A C 1
ATOM 3170 O O . ALA A 1 406 ? 51.915 9.610 26.026 1.00 20.61 425 ALA A O 1
ATOM 3172 N N . VAL A 1 407 ? 52.373 7.426 25.741 1.00 20.74 426 VAL A N 1
ATOM 3173 C CA . VAL A 1 407 ? 51.322 7.216 24.753 1.00 21.36 426 VAL A CA 1
ATOM 3174 C C . VAL A 1 407 ? 49.941 7.263 25.399 1.00 22.02 426 VAL A C 1
ATOM 3175 O O . VAL A 1 407 ? 49.025 7.903 24.882 1.00 23.84 426 VAL A O 1
ATOM 3179 N N . THR A 1 408 ? 49.799 6.582 26.531 1.00 22.05 427 THR A N 1
ATOM 3180 C CA . THR A 1 408 ? 48.567 6.636 27.308 1.00 23.58 427 THR A CA 1
ATOM 3181 C C . THR A 1 408 ? 48.185 8.075 27.638 1.00 24.09 427 THR A C 1
ATOM 3182 O O . THR A 1 408 ? 47.018 8.455 27.544 1.00 24.76 427 THR A O 1
ATOM 3186 N N . LYS A 1 409 ? 49.177 8.871 28.025 1.00 24.08 428 LYS A N 1
ATOM 3187 C CA . LYS A 1 409 ? 48.953 10.277 28.339 1.00 25.22 428 LYS A CA 1
ATOM 3188 C C . LYS A 1 409 ? 48.418 11.034 27.128 1.00 25.52 428 LYS A C 1
ATOM 3189 O O . LYS A 1 409 ? 47.455 11.793 27.234 1.00 26.45 428 LYS A O 1
ATOM 3195 N N . PHE A 1 410 ? 49.050 10.822 25.978 1.00 22.18 429 PHE A N 1
ATOM 3196 C CA . PHE A 1 410 ? 48.618 11.457 24.738 1.00 22.49 429 PHE A CA 1
ATOM 3197 C C . PHE A 1 410 ? 47.184 11.073 24.392 1.00 21.90 429 PHE A C 1
ATOM 3198 O O . PHE A 1 410 ? 46.353 11.933 24.101 1.00 24.36 429 PHE A O 1
ATOM 3206 N N . LEU A 1 411 ? 46.899 9.775 24.427 1.00 23.48 430 LEU A N 1
ATOM 3207 C CA . LEU A 1 411 ? 45.602 9.263 24.002 1.00 24.04 430 LEU A CA 1
ATOM 3208 C C . LEU A 1 411 ? 44.486 9.761 24.914 1.00 26.48 430 LEU A C 1
ATOM 3209 O O . LEU A 1 411 ? 43.352 9.954 24.476 1.00 29.49 430 LEU A O 1
ATOM 3214 N N . SER A 1 412 ? 44.816 9.968 26.185 1.00 25.95 431 SER A N 1
ATOM 3215 C CA . SER A 1 412 ? 43.821 10.340 27.184 1.00 29.12 431 SER A CA 1
ATOM 3216 C C . SER A 1 412 ? 43.610 11.850 27.215 1.00 29.55 431 SER A C 1
ATOM 3217 O O . SER A 1 412 ? 42.631 12.338 27.780 1.00 30.74 431 SER A O 1
ATOM 3220 N N . SER A 1 413 ? 44.535 12.585 26.605 1.00 33.03 432 SER A N 1
ATOM 3221 C CA . SER A 1 413 ? 44.693 14.006 26.887 1.00 33.74 432 SER A CA 1
ATOM 3222 C C . SER A 1 413 ? 44.511 14.843 25.625 1.00 34.29 432 SER A C 1
ATOM 3223 O O . SER A 1 413 ? 44.077 15.993 25.688 1.00 35.92 432 SER A O 1
ATOM 3226 N N . SER A 1 414 ? 44.845 14.257 24.480 1.00 33.86 433 SER A N 1
ATOM 3227 C CA . SER A 1 414 ? 44.845 14.990 23.212 1.00 33.84 433 SER A CA 1
ATOM 3228 C C . SER A 1 414 ? 43.413 15.443 22.890 1.00 35.13 433 SER A C 1
ATOM 3229 O O . SER A 1 414 ? 42.485 14.637 22.918 1.00 34.58 433 SER A O 1
ATOM 3232 N N . PRO A 1 415 ? 43.223 16.753 22.676 1.00 36.01 434 PRO A N 1
ATOM 3233 C CA . PRO A 1 415 ? 41.920 17.273 22.285 1.00 37.55 434 PRO A CA 1
ATOM 3234 C C . PRO A 1 415 ? 41.616 17.098 20.796 1.00 38.32 434 PRO A C 1
ATOM 3235 O O . PRO A 1 415 ? 40.555 17.509 20.340 1.00 39.16 434 PRO A O 1
ATOM 3239 N N . HIS A 1 416 ? 42.565 16.578 20.018 1.00 37.44 435 HIS A N 1
ATOM 3240 C CA . HIS A 1 416 ? 42.369 16.520 18.578 1.00 37.56 435 HIS A CA 1
ATOM 3241 C C . HIS A 1 416 ? 42.492 15.112 18.025 1.00 34.42 435 HIS A C 1
ATOM 3242 O O . HIS A 1 416 ? 43.162 14.914 16.996 1.00 35.96 435 HIS A O 1
ATOM 3249 N N . LEU A 1 417 ? 41.944 14.117 18.717 1.00 30.33 436 LEU A N 1
ATOM 3250 C CA . LEU A 1 417 ? 42.243 12.745 18.317 1.00 27.01 436 LEU A CA 1
ATOM 3251 C C . LEU A 1 417 ? 41.442 12.422 17.072 1.00 25.08 436 LEU A C 1
ATOM 3252 O O . LEU A 1 417 ? 40.250 12.685 17.007 1.00 22.71 436 LEU A O 1
ATOM 3257 N N . PRO A 1 418 ? 42.078 11.789 16.098 1.00 23.52 437 PRO A N 1
ATOM 3258 C CA . PRO A 1 418 ? 41.346 11.320 14.929 1.00 24.77 437 PRO A CA 1
ATOM 3259 C C . PRO A 1 418 ? 40.329 10.238 15.282 1.00 24.32 437 PRO A C 1
ATOM 3260 O O . PRO A 1 418 ? 40.418 9.632 16.372 1.00 23.42 437 PRO A O 1
ATOM 3264 N N . PRO A 1 419 ? 39.426 9.912 14.340 1.00 23.75 438 PRO A N 1
ATOM 3265 C CA . PRO A 1 419 ? 38.476 8.844 14.582 1.00 23.36 438 PRO A CA 1
ATOM 3266 C C . PRO A 1 419 ? 39.222 7.559 14.866 1.00 23.42 438 PRO A C 1
ATOM 3267 O O . PRO A 1 419 ? 40.298 7.342 14.312 1.00 20.84 438 PRO A O 1
ATOM 3271 N N . SER A 1 420 ? 38.687 6.730 15.759 1.00 22.27 439 SER A N 1
ATOM 3272 C CA . SER A 1 420 ? 39.406 5.536 16.184 1.00 22.69 439 SER A CA 1
ATOM 3273 C C . SER A 1 420 ? 39.582 4.555 15.052 1.00 22.42 439 SER A C 1
ATOM 3274 O O . SER A 1 420 ? 40.550 3.796 15.046 1.00 23.60 439 SER A O 1
ATOM 3277 N N . SER A 1 421 ? 38.714 4.613 14.046 1.00 20.33 440 SER A N 1
ATOM 3278 C CA . SER A 1 421 ? 38.848 3.702 12.911 1.00 21.57 440 SER A CA 1
ATOM 3279 C C . SER A 1 421 ? 40.130 3.952 12.129 1.00 22.03 440 SER A C 1
ATOM 3280 O O . SER A 1 421 ? 40.545 3.111 11.353 1.00 23.91 440 SER A O 1
ATOM 3283 N N . TYR A 1 422 ? 40.701 5.146 12.251 1.00 21.21 441 TYR A N 1
ATOM 3284 C CA . TYR A 1 422 ? 41.856 5.495 11.425 1.00 19.10 441 TYR A CA 1
ATOM 3285 C C . TYR A 1 422 ? 43.219 4.969 11.938 1.00 20.31 441 TYR A C 1
ATOM 3286 O O . TYR A 1 422 ? 44.220 4.944 11.194 1.00 19.03 441 TYR A O 1
ATOM 3295 N N . PHE A 1 423 ? 43.303 4.560 13.193 1.00 18.99 442 PHE A N 1
ATOM 3296 C CA . PHE A 1 423 ? 44.590 4.128 13.738 1.00 18.75 442 PHE A CA 1
ATOM 3297 C C . PHE A 1 423 ? 44.468 3.020 14.786 1.00 19.86 442 PHE A C 1
ATOM 3298 O O . PHE A 1 423 ? 43.431 2.802 15.349 1.00 19.88 442 PHE A O 1
ATOM 3306 N N . ASN A 1 424 ? 45.568 2.352 15.041 1.00 18.47 443 ASN A N 1
ATOM 3307 C CA . ASN A 1 424 ? 45.604 1.233 15.976 1.00 19.25 443 ASN A CA 1
ATOM 3308 C C . ASN A 1 424 ? 46.204 1.724 17.310 1.00 19.44 443 ASN A C 1
ATOM 3309 O O . ASN A 1 424 ? 47.414 1.817 17.478 1.00 19.65 443 ASN A O 1
ATOM 3314 N N . ALA A 1 425 ? 45.343 2.054 18.260 1.00 21.43 444 ALA A N 1
ATOM 3315 C CA . ALA A 1 425 ? 45.806 2.579 19.558 1.00 22.61 444 ALA A CA 1
ATOM 3316 C C . ALA A 1 425 ? 46.746 1.623 20.311 1.00 22.13 444 ALA A C 1
ATOM 3317 O O . ALA A 1 425 ? 47.411 2.050 21.257 1.00 23.11 444 ALA A O 1
ATOM 3319 N N . SER A 1 426 ? 46.790 0.363 19.891 1.00 20.69 445 SER A N 1
ATOM 3320 C CA . SER A 1 426 ? 47.513 -0.666 20.630 1.00 20.63 445 SER A CA 1
ATOM 3321 C C . SER A 1 426 ? 48.976 -0.724 20.205 1.00 20.03 445 SER A C 1
ATOM 3322 O O . SER A 1 426 ? 49.778 -1.441 20.803 1.00 19.80 445 SER A O 1
ATOM 3325 N N . GLY A 1 427 ? 49.317 0.034 19.168 1.00 20.40 446 GLY A N 1
ATOM 3326 C CA . GLY A 1 427 ? 50.519 -0.223 18.397 1.00 18.75 446 GLY A CA 1
ATOM 3327 C C . GLY A 1 427 ? 51.671 0.676 18.802 1.00 19.34 446 GLY A C 1
ATOM 3328 O O . GLY A 1 427 ? 51.466 1.737 19.390 1.00 20.90 446 GLY A O 1
ATOM 3329 N N . ARG A 1 428 ? 52.889 0.248 18.484 1.00 18.84 447 ARG A N 1
ATOM 3330 C CA . ARG A 1 428 ? 54.059 1.108 18.606 1.00 19.34 447 ARG A CA 1
ATOM 3331 C C . ARG A 1 428 ? 53.825 2.458 17.936 1.00 19.22 447 ARG A C 1
ATOM 3332 O O . ARG A 1 428 ? 53.468 2.523 16.759 1.00 20.00 447 ARG A O 1
ATOM 3340 N N . ALA A 1 429 ? 54.027 3.532 18.691 1.00 19.45 448 ALA A N 1
ATOM 3341 C CA . ALA A 1 429 ? 53.740 4.876 18.205 1.00 19.13 448 ALA A CA 1
ATOM 3342 C C . ALA A 1 429 ? 55.025 5.651 17.936 1.00 18.44 448 ALA A C 1
ATOM 3343 O O . ALA A 1 429 ? 55.991 5.552 18.692 1.00 18.89 448 ALA A O 1
ATOM 3345 N N . TYR A 1 430 ? 55.029 6.423 16.854 1.00 18.94 449 TYR A N 1
ATOM 3346 C CA . TYR A 1 430 ? 56.183 7.241 16.500 1.00 18.35 449 TYR A CA 1
ATOM 3347 C C . TYR A 1 430 ? 55.751 8.586 15.927 1.00 18.68 449 TYR A C 1
ATOM 3348 O O . TYR A 1 430 ? 54.641 8.725 15.413 1.00 19.93 449 TYR A O 1
ATOM 3357 N N . PRO A 1 431 ? 56.634 9.575 16.020 1.00 18.80 450 PRO A N 1
ATOM 3358 C CA . PRO A 1 431 ? 58.074 9.315 16.123 1.00 20.85 450 PRO A CA 1
ATOM 3359 C C . PRO A 1 431 ? 58.538 9.261 17.574 1.00 20.16 450 PRO A C 1
ATOM 3360 O O . PRO A 1 431 ? 57.710 9.254 18.486 1.00 19.67 450 PRO A O 1
ATOM 3364 N N . ASP A 1 432 ? 59.850 9.225 17.780 1.00 18.87 451 ASP A N 1
ATOM 3365 C CA . ASP A 1 432 ? 60.422 9.399 19.110 1.00 18.63 451 ASP A CA 1
ATOM 3366 C C . ASP A 1 432 ? 61.017 10.793 19.275 1.00 18.45 451 ASP A C 1
ATOM 3367 O O . ASP A 1 432 ? 60.996 11.362 20.367 1.00 19.27 451 ASP A O 1
ATOM 3372 N N . VAL A 1 433 ? 61.548 11.338 18.186 1.00 19.85 452 VAL A N 1
ATOM 3373 C CA . VAL A 1 433 ? 62.122 12.678 18.200 1.00 17.80 452 VAL A CA 1
ATOM 3374 C C . VAL A 1 433 ? 61.923 13.378 16.860 1.00 19.17 452 VAL A C 1
ATOM 3375 O O . VAL A 1 433 ? 61.222 12.873 15.983 1.00 18.56 452 VAL A O 1
ATOM 3379 N N . ALA A 1 434 ? 62.543 14.544 16.709 1.00 19.37 453 ALA A N 1
ATOM 3380 C CA . ALA A 1 434 ? 62.224 15.444 15.608 1.00 19.47 453 ALA A CA 1
ATOM 3381 C C . ALA A 1 434 ? 63.342 16.455 15.379 1.00 17.81 453 ALA A C 1
ATOM 3382 O O . ALA A 1 434 ? 64.053 16.830 16.312 1.00 18.31 453 ALA A O 1
ATOM 3384 N N . ALA A 1 435 ? 63.493 16.892 14.133 1.00 19.57 454 ALA A N 1
ATOM 3385 C CA . ALA A 1 435 ? 64.304 18.064 13.825 1.00 18.32 454 ALA A CA 1
ATOM 3386 C C . ALA A 1 435 ? 63.822 18.748 12.550 1.00 18.82 454 ALA A C 1
ATOM 3387 O O . ALA A 1 435 ? 62.945 18.237 11.853 1.00 18.95 454 ALA A O 1
ATOM 3389 N N . LEU A 1 436 ? 64.402 19.905 12.250 1.00 20.08 455 LEU A N 1
ATOM 3390 C CA . LEU A 1 436 ? 64.041 20.655 11.052 1.00 20.70 455 LEU A CA 1
ATOM 3391 C C . LEU A 1 436 ? 64.018 19.753 9.823 1.00 21.65 455 LEU A C 1
ATOM 3392 O O . LEU A 1 436 ? 64.870 18.878 9.667 1.00 23.15 455 LEU A O 1
ATOM 3397 N N . SER A 1 437 ? 63.038 19.972 8.952 1.00 20.61 456 SER A N 1
ATOM 3398 C CA . SER A 1 437 ? 62.805 19.082 7.821 1.00 22.84 456 SER A CA 1
ATOM 3399 C C . SER A 1 437 ? 62.434 19.868 6.568 1.00 23.09 456 SER A C 1
ATOM 3400 O O . SER A 1 437 ? 62.043 19.290 5.554 1.00 25.43 456 SER A O 1
ATOM 3403 N N . ASP A 1 438 ? 62.560 21.189 6.645 1.00 24.45 457 ASP A N 1
ATOM 3404 C CA . ASP A 1 438 ? 62.061 22.069 5.595 1.00 25.21 457 ASP A CA 1
ATOM 3405 C C . ASP A 1 438 ? 63.144 23.035 5.125 1.00 24.35 457 ASP A C 1
ATOM 3406 O O . ASP A 1 438 ? 63.651 23.841 5.906 1.00 23.27 457 ASP A O 1
ATOM 3411 N N . GLY A 1 439 ? 63.493 22.948 3.846 1.00 22.69 458 GLY A N 1
ATOM 3412 C CA . GLY A 1 439 ? 64.114 24.059 3.148 1.00 23.26 458 GLY A CA 1
ATOM 3413 C C . GLY A 1 439 ? 65.628 24.012 3.215 1.00 20.54 458 GLY A C 1
ATOM 3414 O O . GLY A 1 439 ? 66.287 25.046 3.320 1.00 19.28 458 GLY A O 1
ATOM 3415 N N . TYR A 1 440 ? 66.181 22.805 3.153 1.00 19.22 459 TYR A N 1
ATOM 3416 C CA . TYR A 1 440 ? 67.623 22.617 3.252 1.00 19.35 459 TYR A CA 1
ATOM 3417 C C . TYR A 1 440 ? 68.322 23.019 1.958 1.00 19.46 459 TYR A C 1
ATOM 3418 O O . TYR A 1 440 ? 67.752 22.909 0.873 1.00 20.99 459 TYR A O 1
ATOM 3427 N N . TRP A 1 441 ? 69.561 23.486 2.080 1.00 20.79 460 TRP A N 1
ATOM 3428 C CA . TRP A 1 441 ? 70.481 23.522 0.950 1.00 19.41 460 TRP A CA 1
ATOM 3429 C C . TRP A 1 441 ? 71.315 22.248 0.876 1.00 18.67 460 TRP A C 1
ATOM 3430 O O . TRP A 1 441 ? 71.809 21.758 1.892 1.00 20.30 460 TRP A O 1
ATOM 3441 N N . VAL A 1 442 ? 71.467 21.715 -0.332 1.00 18.49 461 VAL A N 1
ATOM 3442 C CA . VAL A 1 442 ? 72.499 20.722 -0.607 1.00 18.69 461 VAL A CA 1
ATOM 3443 C C . VAL A 1 442 ? 73.357 21.135 -1.798 1.00 18.61 461 VAL A C 1
ATOM 3444 O O . VAL A 1 442 ? 72.979 22.012 -2.574 1.00 21.59 461 VAL A O 1
ATOM 3448 N N . VAL A 1 443 ? 74.515 20.497 -1.935 1.00 17.57 462 VAL A N 1
ATOM 3449 C CA . VAL A 1 443 ? 75.267 20.536 -3.184 1.00 17.85 462 VAL A CA 1
ATOM 3450 C C . VAL A 1 443 ? 75.257 19.177 -3.876 1.00 19.07 462 VAL A C 1
ATOM 3451 O O . VAL A 1 443 ? 75.665 18.171 -3.296 1.00 20.16 462 VAL A O 1
ATOM 3455 N N . SER A 1 444 ? 74.788 19.155 -5.119 1.00 20.74 463 SER A N 1
ATOM 3456 C CA . SER A 1 444 ? 74.712 17.919 -5.888 1.00 21.34 463 SER A CA 1
ATOM 3457 C C . SER A 1 444 ? 75.155 18.138 -7.331 1.00 22.40 463 SER A C 1
ATOM 3458 O O . SER A 1 444 ? 74.594 18.971 -8.043 1.00 20.69 463 SER A O 1
ATOM 3461 N N . ASN A 1 445 ? 76.165 17.386 -7.755 1.00 22.26 464 ASN A N 1
ATOM 3462 C CA . ASN A 1 445 ? 76.791 17.604 -9.060 1.00 23.97 464 ASN A CA 1
ATOM 3463 C C . ASN A 1 445 ? 77.279 19.034 -9.185 1.00 21.76 464 ASN A C 1
ATOM 3464 O O . ASN A 1 445 ? 77.153 19.681 -10.229 1.00 23.40 464 ASN A O 1
ATOM 3469 N N . ARG A 1 446 ? 77.853 19.521 -8.100 1.00 22.40 465 ARG A N 1
ATOM 3470 C CA . ARG A 1 446 ? 78.519 20.806 -8.065 1.00 22.44 465 ARG A CA 1
ATOM 3471 C C . ARG A 1 446 ? 77.558 21.988 -8.186 1.00 20.95 465 ARG A C 1
ATOM 3472 O O . ARG A 1 446 ? 77.982 23.112 -8.415 1.00 22.45 465 ARG A O 1
ATOM 3480 N N . VAL A 1 447 ? 76.281 21.737 -7.938 1.00 21.56 466 VAL A N 1
ATOM 3481 C CA . VAL A 1 447 ? 75.242 22.778 -8.015 1.00 21.27 466 VAL A CA 1
ATOM 3482 C C . VAL A 1 447 ? 74.570 22.894 -6.652 1.00 21.18 466 VAL A C 1
ATOM 3483 O O . VAL A 1 447 ? 74.102 21.893 -6.102 1.00 20.71 466 VAL A O 1
ATOM 3487 N N . PRO A 1 448 ? 74.490 24.117 -6.108 1.00 20.99 467 PRO A N 1
ATOM 3488 C CA . PRO A 1 448 ? 73.673 24.299 -4.900 1.00 20.36 467 PRO A CA 1
ATOM 3489 C C . PRO A 1 448 ? 72.175 24.244 -5.179 1.00 19.86 467 PRO A C 1
ATOM 3490 O O . PRO A 1 448 ? 71.682 24.865 -6.133 1.00 20.97 467 PRO A O 1
ATOM 3494 N N . ILE A 1 449 ? 71.472 23.453 -4.384 1.00 18.69 468 ILE A N 1
ATOM 3495 C CA . ILE A 1 449 ? 70.041 23.211 -4.575 1.00 18.24 468 ILE A CA 1
ATOM 3496 C C . ILE A 1 449 ? 69.275 23.523 -3.282 1.00 18.46 468 ILE A C 1
ATOM 3497 O O . ILE A 1 449 ? 69.451 22.837 -2.266 1.00 18.94 468 ILE A O 1
ATOM 3502 N N . PRO A 1 450 ? 68.370 24.512 -3.334 1.00 17.02 469 PRO A N 1
ATOM 3503 C CA . PRO A 1 450 ? 67.568 24.882 -2.181 1.00 18.29 469 PRO A CA 1
ATOM 3504 C C . PRO A 1 450 ? 66.232 24.161 -2.159 1.00 19.76 469 PRO A C 1
ATOM 3505 O O . PRO A 1 450 ? 65.942 23.350 -3.052 1.00 19.24 469 PRO A O 1
ATOM 3509 N N . TRP A 1 451 ? 65.473 24.396 -1.097 1.00 19.69 470 TRP A N 1
ATOM 3510 C CA . TRP A 1 451 ? 64.134 23.830 -0.956 1.00 21.20 470 TRP A CA 1
ATOM 3511 C C . TRP A 1 451 ? 64.152 22.320 -0.848 1.00 21.90 470 TRP A C 1
ATOM 3512 O O . TRP A 1 451 ? 63.173 21.686 -1.249 1.00 22.26 470 TRP A O 1
ATOM 3523 N N . VAL A 1 452 ? 65.169 21.746 -0.211 1.00 18.97 471 VAL A N 1
ATOM 3524 C CA . VAL A 1 452 ? 65.193 20.320 -0.024 1.00 20.44 471 VAL A CA 1
ATOM 3525 C C . VAL A 1 452 ? 64.517 19.973 1.309 1.00 22.05 471 VAL A C 1
ATOM 3526 O O . VAL A 1 452 ? 64.874 20.508 2.349 1.00 22.61 471 VAL A O 1
ATOM 3530 N N . SER A 1 453 ? 63.541 19.073 1.256 1.00 21.37 472 SER A N 1
ATOM 3531 C CA . SER A 1 453 ? 62.591 18.906 2.349 1.00 22.93 472 SER A CA 1
ATOM 3532 C C . SER A 1 453 ? 62.327 17.431 2.629 1.00 22.37 472 SER A C 1
ATOM 3533 O O . SER A 1 453 ? 62.274 16.614 1.710 1.00 23.68 472 SER A O 1
ATOM 3536 N N . GLY A 1 454 ? 62.162 17.096 3.905 1.00 21.86 473 GLY A N 1
ATOM 3537 C CA . GLY A 1 454 ? 61.775 15.753 4.297 1.00 21.27 473 GLY A CA 1
ATOM 3538 C C . GLY A 1 454 ? 62.461 15.300 5.571 1.00 21.16 473 GLY A C 1
ATOM 3539 O O . GLY A 1 454 ? 63.437 15.907 6.011 1.00 22.92 473 GLY A O 1
ATOM 3540 N N . THR A 1 455 ? 61.947 14.228 6.165 1.00 21.23 474 THR A N 1
ATOM 3541 C CA . THR A 1 455 ? 62.540 13.661 7.369 1.00 20.18 474 THR A CA 1
ATOM 3542 C C . THR A 1 455 ? 63.877 12.994 7.064 1.00 20.52 474 THR A C 1
ATOM 3543 O O . THR A 1 455 ? 64.608 12.601 7.973 1.00 21.88 474 THR A O 1
ATOM 3547 N N . SER A 1 456 ? 64.191 12.870 5.778 1.00 19.97 475 SER A N 1
ATOM 3548 C CA . SER A 1 456 ? 65.529 12.480 5.350 1.00 21.47 475 SER A CA 1
ATOM 3549 C C . SER A 1 456 ? 66.561 13.534 5.736 1.00 20.92 475 SER A C 1
ATOM 3550 O O . SER A 1 456 ? 67.754 13.245 5.828 1.00 19.58 475 SER A O 1
ATOM 3553 N N . ALA A 1 457 ? 66.093 14.758 5.961 1.00 20.98 476 ALA A N 1
ATOM 3554 C CA . ALA A 1 457 ? 66.965 15.844 6.394 1.00 20.99 476 ALA A CA 1
ATOM 3555 C C . ALA A 1 457 ? 67.082 15.885 7.914 1.00 21.06 476 ALA A C 1
ATOM 3556 O O . ALA A 1 457 ? 68.177 16.020 8.458 1.00 19.13 476 ALA A O 1
ATOM 3558 N N . SER A 1 458 ? 65.945 15.768 8.593 1.00 19.46 477 SER A N 1
ATOM 3559 C CA . SER A 1 458 ? 65.915 15.819 10.050 1.00 19.22 477 SER A CA 1
ATOM 3560 C C . SER A 1 458 ? 66.770 14.712 10.658 1.00 20.07 477 SER A C 1
ATOM 3561 O O . SER A 1 458 ? 67.289 14.853 11.765 1.00 18.21 477 SER A O 1
ATOM 3564 N N . THR A 1 459 ? 66.912 13.612 9.927 1.00 19.93 478 THR A N 1
ATOM 3565 C CA . THR A 1 459 ? 67.324 12.345 10.520 1.00 19.11 478 THR A CA 1
ATOM 3566 C C . THR A 1 459 ? 68.829 12.315 10.765 1.00 18.75 478 THR A C 1
ATOM 3567 O O . THR A 1 459 ? 69.288 11.872 11.818 1.00 18.59 478 THR A O 1
ATOM 3571 N N . PRO A 1 460 ? 69.592 12.789 9.785 1.00 19.56 479 PRO A N 1
ATOM 3572 C CA . PRO A 1 460 ? 71.049 12.882 9.920 1.00 19.72 479 PRO A CA 1
ATOM 3573 C C . PRO A 1 460 ? 71.461 14.034 10.829 1.00 19.12 479 PRO A C 1
ATOM 3574 O O . PRO A 1 460 ? 72.546 14.003 11.411 1.00 20.24 479 PRO A O 1
ATOM 3578 N N . VAL A 1 461 ? 70.600 15.039 10.946 1.00 18.11 480 VAL A N 1
ATOM 3579 C CA . VAL A 1 461 ? 70.836 16.149 11.862 1.00 19.33 480 VAL A CA 1
ATOM 3580 C C . VAL A 1 461 ? 70.748 15.692 13.315 1.00 20.55 480 VAL A C 1
ATOM 3581 O O . VAL A 1 461 ? 71.647 15.955 14.114 1.00 19.90 480 VAL A O 1
ATOM 3585 N N . PHE A 1 462 ? 69.659 15.008 13.650 1.00 20.41 481 PHE A N 1
ATOM 3586 C CA . PHE A 1 462 ? 69.497 14.439 14.963 1.00 20.55 481 PHE A CA 1
ATOM 3587 C C . PHE A 1 462 ? 70.608 13.426 15.289 1.00 20.56 481 PHE A C 1
ATOM 3588 O O . PHE A 1 462 ? 71.184 13.491 16.361 1.00 20.55 481 PHE A O 1
ATOM 3596 N N . GLY A 1 463 ? 70.921 12.538 14.337 1.00 17.59 482 GLY A N 1
ATOM 3597 C CA . GLY A 1 463 ? 72.010 11.597 14.511 1.00 20.88 482 GLY A CA 1
ATOM 3598 C C . GLY A 1 463 ? 73.370 12.221 14.793 1.00 21.04 482 GLY A C 1
ATOM 3599 O O . GLY A 1 463 ? 74.142 11.717 15.617 1.00 20.81 482 GLY A O 1
ATOM 3600 N N . GLY A 1 464 ? 73.728 13.232 14.030 1.00 19.64 483 GLY A N 1
ATOM 3601 C CA . GLY A 1 464 ? 75.005 13.910 14.245 1.00 20.22 483 GLY A CA 1
ATOM 3602 C C . GLY A 1 464 ? 75.131 14.478 15.654 1.00 20.37 483 GLY A C 1
ATOM 3603 O O . GLY A 1 464 ? 76.213 14.476 16.243 1.00 19.30 483 GLY A O 1
ATOM 3604 N N . ILE A 1 465 ? 74.063 15.111 16.139 1.00 21.27 484 ILE A N 1
ATOM 3605 C CA . ILE A 1 465 ? 74.062 15.629 17.503 1.00 20.41 484 ILE A CA 1
ATOM 3606 C C . ILE A 1 465 ? 74.219 14.479 18.509 1.00 20.84 484 ILE A C 1
ATOM 3607 O O . ILE A 1 465 ? 75.025 14.586 19.448 1.00 21.19 484 ILE A O 1
ATOM 3612 N N . LEU A 1 466 ? 73.557 13.338 18.268 1.00 18.82 485 LEU A N 1
ATOM 3613 C CA . LEU A 1 466 ? 73.809 12.151 19.124 1.00 19.49 485 LEU A CA 1
ATOM 3614 C C . LEU A 1 466 ? 75.263 11.689 19.064 1.00 20.63 485 LEU A C 1
ATOM 3615 O O . LEU A 1 466 ? 75.861 11.308 20.082 1.00 19.25 485 LEU A O 1
ATOM 3620 N N . SER A 1 467 ? 75.846 11.708 17.870 1.00 19.99 486 SER A N 1
ATOM 3621 C CA . SER A 1 467 ? 77.214 11.287 17.716 1.00 19.47 486 SER A CA 1
ATOM 3622 C C . SER A 1 467 ? 78.211 12.209 18.467 1.00 20.56 486 SER A C 1
ATOM 3623 O O . SER A 1 467 ? 79.190 11.740 19.081 1.00 19.36 486 SER A O 1
ATOM 3626 N N . LEU A 1 468 ? 77.862 13.481 18.583 1.00 21.08 487 LEU A N 1
ATOM 3627 C CA . LEU A 1 468 ? 78.665 14.436 19.351 1.00 22.33 487 LEU A CA 1
ATOM 3628 C C . LEU A 1 468 ? 78.533 14.157 20.854 1.00 23.35 487 LEU A C 1
ATOM 3629 O O . LEU A 1 468 ? 79.527 14.116 21.585 1.00 22.02 487 LEU A O 1
ATOM 3634 N N . ILE A 1 469 ? 77.318 13.828 21.281 1.00 21.01 488 ILE A N 1
ATOM 3635 C CA . ILE A 1 469 ? 77.124 13.382 22.657 1.00 21.10 488 ILE A CA 1
ATOM 3636 C C . ILE A 1 469 ? 77.929 12.114 22.962 1.00 21.57 488 ILE A C 1
ATOM 3637 O O . ILE A 1 469 ? 78.624 12.049 23.972 1.00 20.89 488 ILE A O 1
ATOM 3642 N N . ASN A 1 470 ? 77.910 11.139 22.048 1.00 21.78 489 ASN A N 1
ATOM 3643 C CA . ASN A 1 470 ? 78.746 9.946 22.182 1.00 20.28 489 ASN A CA 1
ATOM 3644 C C . ASN A 1 470 ? 80.210 10.282 22.363 1.00 22.41 489 ASN A C 1
ATOM 3645 O O . ASN A 1 470 ? 80.920 9.593 23.089 1.00 23.48 489 ASN A O 1
ATOM 3650 N N . GLU A 1 471 ? 80.684 11.290 21.647 1.00 22.33 490 GLU A N 1
ATOM 3651 C CA . GLU A 1 471 ? 82.077 11.729 21.766 1.00 22.86 490 GLU A CA 1
ATOM 3652 C C . GLU A 1 471 ? 82.401 12.121 23.204 1.00 19.96 490 GLU A C 1
ATOM 3653 O O . GLU A 1 471 ? 83.428 11.709 23.751 1.00 20.85 490 GLU A O 1
ATOM 3659 N N . HIS A 1 472 ? 81.486 12.845 23.834 1.00 19.81 491 HIS A N 1
ATOM 3660 C CA . HIS A 1 472 ? 81.617 13.199 25.219 1.00 19.62 491 HIS A CA 1
ATOM 3661 C C . HIS A 1 472 ? 81.663 11.955 26.084 1.00 19.03 491 HIS A C 1
ATOM 3662 O O . HIS A 1 472 ? 82.508 11.836 26.938 1.00 21.13 491 HIS A O 1
ATOM 3669 N N . ARG A 1 473 ? 80.776 11.004 25.812 1.00 20.04 492 ARG A N 1
ATOM 3670 C CA . ARG A 1 473 ? 80.664 9.790 26.620 1.00 19.33 492 ARG A CA 1
ATOM 3671 C C . ARG A 1 473 ? 81.907 8.942 26.516 1.00 19.22 492 ARG A C 1
ATOM 3672 O O . ARG A 1 473 ? 82.496 8.534 27.528 1.00 19.35 492 ARG A O 1
ATOM 3680 N N . ILE A 1 474 ? 82.378 8.792 25.286 1.00 19.76 493 ILE A N 1
ATOM 3681 C CA . ILE A 1 474 ? 83.516 7.949 24.988 1.00 22.01 493 ILE A CA 1
ATOM 3682 C C . ILE A 1 474 ? 84.809 8.522 25.565 1.00 22.12 493 ILE A C 1
ATOM 3683 O O . ILE A 1 474 ? 85.624 7.802 26.149 1.00 21.01 493 ILE A O 1
ATOM 3688 N N . LEU A 1 475 ? 85.009 9.818 25.412 1.00 21.37 494 LEU A N 1
ATOM 3689 C CA . LEU A 1 475 ? 86.175 10.448 26.014 1.00 22.34 494 LEU A CA 1
ATOM 3690 C C . LEU A 1 475 ? 86.194 10.306 27.543 1.00 22.16 494 LEU A C 1
ATOM 3691 O O . LEU A 1 475 ? 87.272 10.225 28.162 1.00 20.97 494 LEU A O 1
ATOM 3696 N N . SER A 1 476 ? 85.014 10.260 28.153 1.00 21.21 495 SER A N 1
ATOM 3697 C CA . SER A 1 476 ? 84.911 10.108 29.610 1.00 22.66 495 SER A CA 1
ATOM 3698 C C . SER A 1 476 ? 84.900 8.641 30.032 1.00 22.70 495 SER A C 1
ATOM 3699 O O . SER A 1 476 ? 84.862 8.331 31.222 1.00 27.83 495 SER A O 1
ATOM 3702 N N . GLY A 1 477 ? 85.102 7.744 29.074 1.00 21.52 496 GLY A N 1
ATOM 3703 C CA . GLY A 1 477 ? 85.242 6.323 29.380 1.00 23.72 496 GLY A CA 1
ATOM 3704 C C . GLY A 1 477 ? 83.927 5.575 29.533 1.00 24.80 496 GLY A C 1
ATOM 3705 O O . GLY A 1 477 ? 83.896 4.467 30.071 1.00 25.99 496 GLY A O 1
ATOM 3706 N N . ARG A 1 478 ? 82.848 6.112 28.976 1.00 24.01 497 ARG A N 1
ATOM 3707 C CA . ARG A 1 478 ? 81.576 5.397 29.014 1.00 25.80 497 ARG A CA 1
ATOM 3708 C C . ARG A 1 478 ? 81.229 4.793 27.651 1.00 24.27 497 ARG A C 1
ATOM 3709 O O . ARG A 1 478 ? 81.697 5.269 26.632 1.00 23.38 497 ARG A O 1
ATOM 3717 N N . PRO A 1 479 ? 80.361 3.769 27.641 1.00 24.81 498 PRO A N 1
ATOM 3718 C CA . PRO A 1 479 ? 79.921 3.170 26.396 1.00 25.19 498 PRO A CA 1
ATOM 3719 C C . PRO A 1 479 ? 79.043 4.138 25.628 1.00 23.94 498 PRO A C 1
ATOM 3720 O O . PRO A 1 479 ? 78.513 5.070 26.228 1.00 25.46 498 PRO A O 1
ATOM 3724 N N . PRO A 1 480 ? 78.852 3.905 24.321 1.00 24.18 499 PRO A N 1
ATOM 3725 C CA . PRO A 1 480 ? 77.993 4.811 23.557 1.00 24.29 499 PRO A CA 1
ATOM 3726 C C . PRO A 1 480 ? 76.530 4.626 23.961 1.00 22.85 499 PRO A C 1
ATOM 3727 O O . PRO A 1 480 ? 76.210 3.682 24.668 1.00 21.62 499 PRO A O 1
ATOM 3731 N N . LEU A 1 481 ? 75.664 5.527 23.508 1.00 22.39 500 LEU A N 1
ATOM 3732 C CA . LEU A 1 481 ? 74.263 5.513 23.910 1.00 21.44 500 LEU A CA 1
ATOM 3733 C C . LEU A 1 481 ? 73.563 4.248 23.426 1.00 20.29 500 LEU A C 1
ATOM 3734 O O . LEU A 1 481 ? 72.717 3.689 24.125 1.00 23.60 500 LEU A O 1
ATOM 3739 N N . GLY A 1 482 ? 73.920 3.802 22.227 1.00 20.87 501 GLY A N 1
ATOM 3740 C CA . GLY A 1 482 ? 73.250 2.677 21.601 1.00 20.43 501 GLY A CA 1
ATOM 3741 C C . GLY A 1 482 ? 71.762 2.909 21.429 1.00 20.82 501 GLY A C 1
ATOM 3742 O O . GLY A 1 482 ? 71.334 4.002 21.058 1.00 21.37 501 GLY A O 1
ATOM 3743 N N . PHE A 1 483 ? 70.972 1.877 21.701 1.00 19.51 502 PHE A N 1
ATOM 3744 C CA . PHE A 1 483 ? 69.525 1.954 21.533 1.00 21.38 502 PHE A CA 1
ATOM 3745 C C . PHE A 1 483 ? 68.901 2.902 22.552 1.00 22.20 502 PHE A C 1
ATOM 3746 O O . PHE A 1 483 ? 68.870 2.611 23.747 1.00 20.39 502 PHE A O 1
ATOM 3754 N N . LEU A 1 484 ? 68.406 4.037 22.070 1.00 21.00 503 LEU A N 1
ATOM 3755 C CA . LEU A 1 484 ? 68.290 5.234 22.895 1.00 22.41 503 LEU A CA 1
ATOM 3756 C C . LEU A 1 484 ? 66.934 5.295 23.590 1.00 20.82 503 LEU A C 1
ATOM 3757 O O . LEU A 1 484 ? 66.782 5.956 24.618 1.00 19.92 503 LEU A O 1
ATOM 3762 N N . ASN A 1 485 ? 65.952 4.602 23.023 1.00 20.48 504 ASN A N 1
ATOM 3763 C CA . ASN A 1 485 ? 64.551 4.924 23.262 1.00 19.53 504 ASN A CA 1
ATOM 3764 C C . ASN A 1 485 ? 64.157 4.739 24.724 1.00 19.82 504 ASN A C 1
ATOM 3765 O O . ASN A 1 485 ? 63.514 5.604 25.318 1.00 20.40 504 ASN A O 1
ATOM 3770 N N . PRO A 1 486 ? 64.548 3.605 25.297 1.00 20.81 505 PRO A N 1
ATOM 3771 C CA . PRO A 1 486 ? 64.260 3.315 26.705 1.00 20.16 505 PRO A CA 1
ATOM 3772 C C . PRO A 1 486 ? 64.700 4.453 27.620 1.00 20.35 505 PRO A C 1
ATOM 3773 O O . PRO A 1 486 ? 63.950 4.855 28.509 1.00 19.71 505 PRO A O 1
ATOM 3777 N N . ARG A 1 487 ? 65.908 4.963 27.399 1.00 19.44 506 ARG A N 1
ATOM 3778 C CA . ARG A 1 487 ? 66.455 6.027 28.232 1.00 20.25 506 ARG A CA 1
ATOM 3779 C C . ARG A 1 487 ? 65.717 7.341 28.003 1.00 19.70 506 ARG A C 1
ATOM 3780 O O . ARG A 1 487 ? 65.375 8.047 28.952 1.00 20.70 506 ARG A O 1
ATOM 3788 N N . LEU A 1 488 ? 65.474 7.665 26.737 1.00 20.86 507 LEU A N 1
ATOM 3789 C CA . LEU A 1 488 ? 64.820 8.934 26.374 1.00 22.05 507 LEU A CA 1
ATOM 3790 C C . LEU A 1 488 ? 63.415 9.016 26.970 1.00 19.98 507 LEU A C 1
ATOM 3791 O O . LEU A 1 488 ? 62.972 10.057 27.458 1.00 23.50 507 LEU A O 1
ATOM 3796 N N . TYR A 1 489 ? 62.678 7.930 26.875 1.00 19.65 508 TYR A N 1
ATOM 3797 C CA . TYR A 1 489 ? 61.323 7.928 27.417 1.00 20.92 508 TYR A CA 1
ATOM 3798 C C . TYR A 1 489 ? 61.354 7.900 28.950 1.00 20.47 508 TYR A C 1
ATOM 3799 O O . TYR A 1 489 ? 60.618 8.625 29.603 1.00 19.01 508 TYR A O 1
ATOM 3808 N N . GLN A 1 490 ? 62.258 7.119 29.520 1.00 21.91 509 GLN A N 1
ATOM 3809 C CA . GLN A 1 490 ? 62.442 7.135 30.973 1.00 22.01 509 GLN A CA 1
ATOM 3810 C C . GLN A 1 490 ? 62.765 8.526 31.496 1.00 22.07 509 GLN A C 1
ATOM 3811 O O . GLN A 1 490 ? 62.322 8.900 32.584 1.00 21.18 509 GLN A O 1
ATOM 3817 N N . GLN A 1 491 ? 63.514 9.303 30.714 1.00 19.76 510 GLN A N 1
ATOM 3818 C CA . GLN A 1 491 ? 63.867 10.656 31.071 1.00 20.85 510 GLN A CA 1
ATOM 3819 C C . GLN A 1 491 ? 62.870 11.724 30.580 1.00 21.61 510 GLN A C 1
ATOM 3820 O O . GLN A 1 491 ? 63.150 12.919 30.676 1.00 20.52 510 GLN A O 1
ATOM 3826 N N . HIS A 1 492 ? 61.663 11.292 30.205 1.00 21.73 511 HIS A N 1
ATOM 3827 C CA . HIS A 1 492 ? 60.589 12.186 29.720 1.00 21.83 511 HIS A CA 1
ATOM 3828 C C . HIS A 1 492 ? 61.066 13.238 28.727 1.00 22.85 511 HIS A C 1
ATOM 3829 O O . HIS A 1 492 ? 60.673 14.403 28.799 1.00 21.78 511 HIS A O 1
ATOM 3836 N N . GLY A 1 493 ? 61.909 12.826 27.788 1.00 22.84 512 GLY A N 1
ATOM 3837 C CA . GLY A 1 493 ? 62.369 13.727 26.729 1.00 23.04 512 GLY A CA 1
ATOM 3838 C C . GLY A 1 493 ? 63.200 14.901 27.227 1.00 24.61 512 GLY A C 1
ATOM 3839 O O . GLY A 1 493 ? 63.250 15.945 26.588 1.00 24.26 512 GLY A O 1
ATOM 3840 N N . ALA A 1 494 ? 63.835 14.758 28.386 1.00 24.68 513 ALA A N 1
ATOM 3841 C CA . ALA A 1 494 ? 64.563 15.890 28.964 1.00 25.92 513 ALA A CA 1
ATOM 3842 C C . ALA A 1 494 ? 65.638 16.374 27.981 1.00 24.12 513 ALA A C 1
ATOM 3843 O O . ALA A 1 494 ? 66.310 15.567 27.353 1.00 23.95 513 ALA A O 1
ATOM 3845 N N . GLY A 1 495 ? 65.794 17.691 27.850 1.00 23.92 514 GLY A N 1
ATOM 3846 C CA . GLY A 1 495 ? 66.843 18.259 26.991 1.00 23.85 514 GLY A CA 1
ATOM 3847 C C . GLY A 1 495 ? 66.349 18.548 25.592 1.00 23.09 514 GLY A C 1
ATOM 3848 O O . GLY A 1 495 ? 67.101 19.056 24.738 1.00 24.02 514 GLY A O 1
ATOM 3849 N N . LEU A 1 496 ? 65.132 18.102 25.300 1.00 23.75 515 LEU A N 1
ATOM 3850 C CA . LEU A 1 496 ? 64.541 18.352 23.985 1.00 22.56 515 LEU A CA 1
ATOM 3851 C C . LEU A 1 496 ? 63.532 19.489 24.023 1.00 23.27 515 LEU A C 1
ATOM 3852 O O . LEU A 1 496 ? 62.883 19.749 25.060 1.00 21.86 515 LEU A O 1
ATOM 3857 N N . PHE A 1 497 ? 63.491 20.232 22.928 1.00 21.48 516 PHE A N 1
ATOM 3858 C CA . PHE A 1 497 ? 62.506 21.277 22.747 1.00 22.21 516 PHE A CA 1
ATOM 3859 C C . PHE A 1 497 ? 61.147 20.679 22.394 1.00 21.00 516 PHE A C 1
ATOM 3860 O O . PHE A 1 497 ? 60.963 20.075 21.339 1.00 21.07 516 PHE A O 1
ATOM 3868 N N . ASP A 1 498 ? 60.171 20.883 23.269 1.00 20.53 517 ASP A N 1
ATOM 3869 C CA . ASP A 1 498 ? 58.857 20.275 23.091 1.00 22.17 517 ASP A CA 1
ATOM 3870 C C . ASP A 1 498 ? 58.070 20.983 21.976 1.00 23.71 517 ASP A C 1
ATOM 3871 O O . ASP A 1 498 ? 57.828 22.180 22.058 1.00 23.77 517 ASP A O 1
ATOM 3876 N N . VAL A 1 499 ? 57.733 20.267 20.899 1.00 21.50 518 VAL A N 1
ATOM 3877 C CA . VAL A 1 499 ? 56.895 20.844 19.851 1.00 20.98 518 VAL A CA 1
ATOM 3878 C C . VAL A 1 499 ? 55.416 20.655 20.183 1.00 20.49 518 VAL A C 1
ATOM 3879 O O . VAL A 1 499 ? 54.987 19.581 20.650 1.00 20.70 518 VAL A O 1
ATOM 3883 N N . THR A 1 500 ? 54.668 21.762 20.150 1.00 21.73 519 THR A N 1
ATOM 3884 C CA . THR A 1 500 ? 53.289 21.755 20.658 1.00 21.64 519 THR A CA 1
ATOM 3885 C C . THR A 1 500 ? 52.302 22.383 19.688 1.00 23.73 519 THR A C 1
ATOM 3886 O O . THR A 1 500 ? 51.111 22.321 19.915 1.00 23.84 519 THR A O 1
ATOM 3890 N N . ARG A 1 501 ? 52.776 22.980 18.603 1.00 22.63 520 ARG A N 1
ATOM 3891 C CA . ARG A 1 501 ? 51.856 23.476 17.605 1.00 25.55 520 ARG A CA 1
ATOM 3892 C C . ARG A 1 501 ? 51.937 22.764 16.277 1.00 23.97 520 ARG A C 1
ATOM 3893 O O . ARG A 1 501 ? 53.018 22.629 15.701 1.00 25.44 520 ARG A O 1
ATOM 3901 N N . GLY A 1 502 ? 50.756 22.524 15.712 1.00 23.03 521 GLY A N 1
ATOM 3902 C CA . GLY A 1 502 ? 50.618 21.985 14.359 1.00 23.06 521 GLY A CA 1
ATOM 3903 C C . GLY A 1 502 ? 50.274 20.511 14.306 1.00 22.27 521 GLY A C 1
ATOM 3904 O O . GLY A 1 502 ? 50.456 19.774 15.280 1.00 22.02 521 GLY A O 1
ATOM 3905 N N . CYS A 1 503 ? 49.761 20.093 13.147 1.00 22.13 522 CYS A N 1
ATOM 3906 C CA . CYS A 1 503 ? 49.344 18.719 12.888 1.00 22.18 522 CYS A CA 1
ATOM 3907 C C . CYS A 1 503 ? 49.979 18.326 11.574 1.00 21.71 522 CYS A C 1
ATOM 3908 O O . CYS A 1 503 ? 50.272 19.185 10.714 1.00 21.77 522 CYS A O 1
ATOM 3911 N N . HIS A 1 504 ? 50.200 17.027 11.400 1.00 20.82 523 HIS A N 1
ATOM 3912 C CA . HIS A 1 504 ? 50.693 16.497 10.135 1.00 21.69 523 HIS A CA 1
ATOM 3913 C C . HIS A 1 504 ? 49.549 15.974 9.272 1.00 20.46 523 HIS A C 1
ATOM 3914 O O . HIS A 1 504 ? 48.417 15.847 9.737 1.00 21.10 523 HIS A O 1
ATOM 3921 N N . GLU A 1 505 ? 49.853 15.672 8.014 1.00 20.79 524 GLU A N 1
ATOM 3922 C CA . GLU A 1 505 ? 48.823 15.497 6.998 1.00 21.78 524 GLU A CA 1
ATOM 3923 C C . GLU A 1 505 ? 48.248 14.085 7.033 1.00 21.78 524 GLU A C 1
ATOM 3924 O O . GLU A 1 505 ? 48.863 13.167 7.577 1.00 24.32 524 GLU A O 1
ATOM 3930 N N . SER A 1 506 ? 47.066 13.918 6.448 1.00 20.93 525 SER A N 1
ATOM 3931 C CA . SER A 1 506 ? 46.567 12.594 6.094 1.00 21.25 525 SER A CA 1
ATOM 3932 C C . SER A 1 506 ? 45.564 12.672 4.948 1.00 21.09 525 SER A C 1
ATOM 3933 O O . SER A 1 506 ? 45.571 13.624 4.168 1.00 21.53 525 SER A O 1
ATOM 3936 N N . CYS A 1 507 ? 44.703 11.664 4.853 1.00 20.43 526 CYS A N 1
ATOM 3937 C CA . CYS A 1 507 ? 43.716 11.599 3.782 1.00 21.06 526 CYS A CA 1
ATOM 3938 C C . CYS A 1 507 ? 43.025 12.944 3.585 1.00 22.13 526 CYS A C 1
ATOM 3939 O O . CYS A 1 507 ? 42.516 13.537 4.536 1.00 20.57 526 CYS A O 1
ATOM 3942 N N . LEU A 1 508 ? 43.011 13.420 2.344 1.00 20.77 527 LEU A N 1
ATOM 3943 C CA . LEU A 1 508 ? 42.208 14.581 1.978 1.00 22.19 527 LEU A CA 1
ATOM 3944 C C . LEU A 1 508 ? 40.753 14.191 1.740 1.00 21.80 527 LEU A C 1
ATOM 3945 O O . LEU A 1 508 ? 40.302 14.106 0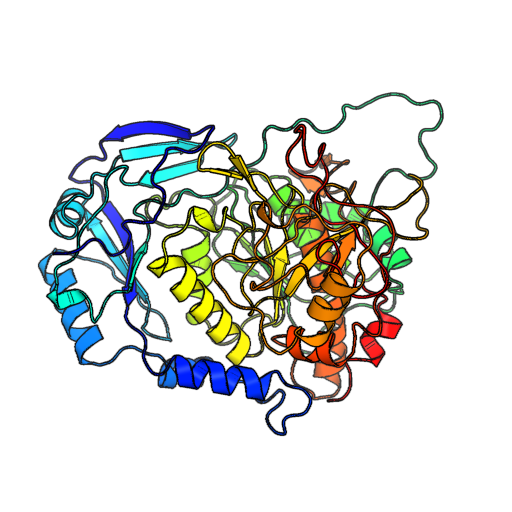.597 1.00 21.14 527 LEU A O 1
ATOM 3950 N N . ASP A 1 509 ? 40.023 13.957 2.825 1.00 21.59 528 ASP A N 1
ATOM 3951 C CA . ASP A 1 509 ? 38.719 13.310 2.747 1.00 21.62 528 ASP A CA 1
ATOM 3952 C C . ASP A 1 509 ? 37.740 13.919 3.745 1.00 20.62 528 ASP A C 1
ATOM 3953 O O . ASP A 1 509 ? 38.080 14.853 4.472 1.00 20.48 528 ASP A O 1
ATOM 3958 N N . GLU A 1 510 ? 36.524 13.385 3.775 1.00 21.48 529 GLU A N 1
ATOM 3959 C CA . GLU A 1 510 ? 35.395 14.083 4.379 1.00 23.61 529 GLU A CA 1
ATOM 3960 C C . GLU A 1 510 ? 35.419 13.959 5.899 1.00 21.48 529 GLU A C 1
ATOM 3961 O O . GLU A 1 510 ? 34.693 14.663 6.600 1.00 19.60 529 GLU A O 1
ATOM 3967 N N . GLU A 1 511 ? 36.260 13.060 6.400 1.00 20.79 530 GLU A N 1
ATOM 3968 C CA . GLU A 1 511 ? 36.256 12.715 7.817 1.00 20.35 530 GLU A CA 1
ATOM 3969 C C . GLU A 1 511 ? 37.400 13.402 8.555 1.00 20.14 530 GLU A C 1
ATOM 3970 O O . GLU A 1 511 ? 37.192 14.036 9.590 1.00 19.70 530 GLU A O 1
ATOM 3976 N N . VAL A 1 512 ? 38.608 13.272 8.016 1.00 19.35 531 VAL A N 1
ATOM 3977 C CA . VAL A 1 512 ? 39.799 13.799 8.671 1.00 17.80 531 VAL A CA 1
ATOM 3978 C C . VAL A 1 512 ? 40.331 15.028 7.943 1.00 19.21 531 VAL A C 1
ATOM 3979 O O . VAL A 1 512 ? 41.211 15.727 8.446 1.00 17.40 531 VAL A O 1
ATOM 3983 N N . GLU A 1 513 ? 39.792 15.286 6.756 1.00 18.28 532 GLU A N 1
ATOM 3984 C CA . GLU A 1 513 ? 39.986 16.579 6.084 1.00 18.18 532 GLU A CA 1
ATOM 3985 C C . GLU A 1 513 ? 41.450 16.965 5.992 1.00 17.23 532 GLU A C 1
ATOM 3986 O O . GLU A 1 513 ? 41.805 18.108 6.243 1.00 18.61 532 GLU A O 1
ATOM 3992 N N . GLY A 1 514 ? 42.283 16.022 5.568 1.00 17.25 533 GLY A N 1
ATOM 3993 C CA . GLY A 1 514 ? 43.691 16.292 5.343 1.00 19.45 533 GLY A CA 1
ATOM 3994 C C . GLY A 1 514 ? 44.621 16.330 6.544 1.00 19.97 533 GLY A C 1
ATOM 3995 O O . GLY A 1 514 ? 45.796 16.617 6.385 1.00 21.27 533 GLY A O 1
ATOM 3996 N N . GLN A 1 515 ? 44.121 16.009 7.728 1.00 22.18 534 GLN A N 1
ATOM 3997 C CA . GLN A 1 515 ? 44.932 16.029 8.935 1.00 23.14 534 GLN A CA 1
ATOM 3998 C C . GLN A 1 515 ? 44.943 14.692 9.664 1.00 23.05 534 GLN A C 1
ATOM 3999 O O . GLN A 1 515 ? 43.925 13.997 9.742 1.00 23.00 534 GLN A O 1
ATOM 4005 N N . GLY A 1 516 ? 46.119 14.331 10.164 1.00 21.59 535 GLY A N 1
ATOM 4006 C CA . GLY A 1 516 ? 46.312 13.140 10.995 1.00 20.89 535 GLY A CA 1
ATOM 4007 C C . GLY A 1 516 ? 46.329 13.568 12.443 1.00 20.84 535 GLY A C 1
ATOM 4008 O O . GLY A 1 516 ? 45.462 14.346 12.873 1.00 20.92 535 GLY A O 1
ATOM 4009 N N . PHE A 1 517 ? 47.346 13.139 13.192 1.00 20.17 536 PHE A N 1
ATOM 4010 C CA . PHE A 1 517 ? 47.498 13.556 14.591 1.00 20.45 536 PHE A CA 1
ATOM 4011 C C . PHE A 1 517 ? 47.965 14.984 14.722 1.00 20.77 536 PHE A C 1
ATOM 4012 O O . PHE A 1 517 ? 48.544 15.547 13.785 1.00 21.64 536 PHE A O 1
ATOM 4020 N N . CYS A 1 518 ? 47.763 15.548 15.915 1.00 21.14 537 CYS A N 1
ATOM 4021 C CA . CYS A 1 518 ? 48.264 16.886 16.219 1.00 23.96 537 CYS A CA 1
ATOM 4022 C C . CYS A 1 518 ? 49.307 16.828 17.300 1.00 24.11 537 CYS A C 1
ATOM 4023 O O . CYS A 1 518 ? 49.180 16.028 18.219 1.00 21.98 537 CYS A O 1
ATOM 4026 N N . SER A 1 519 ? 50.290 17.732 17.231 1.00 22.13 538 SER A N 1
ATOM 4027 C CA . SER A 1 519 ? 51.291 17.832 18.280 1.00 22.33 538 SER A CA 1
ATOM 4028 C C . SER A 1 519 ? 50.675 18.477 19.511 1.00 24.10 538 SER A C 1
ATOM 4029 O O . SER A 1 519 ? 49.628 19.142 19.430 1.00 21.99 538 SER A O 1
ATOM 4032 N N . GLY A 1 520 ? 51.271 18.199 20.662 1.00 24.83 539 GLY A N 1
ATOM 4033 C CA . GLY A 1 520 ? 50.791 18.779 21.919 1.00 25.27 539 GLY A CA 1
ATOM 4034 C C . GLY A 1 520 ? 51.867 18.798 22.972 1.00 25.63 539 GLY A C 1
ATOM 4035 O O . GLY A 1 520 ? 53.026 18.475 22.680 1.00 23.70 539 GLY A O 1
ATOM 4036 N N . PRO A 1 521 ? 51.502 19.164 24.218 1.00 24.59 540 PRO A N 1
ATOM 4037 C CA . PRO A 1 521 ? 52.468 19.136 25.303 1.00 24.81 540 PRO A CA 1
ATOM 4038 C C . PRO A 1 521 ? 53.024 17.748 25.489 1.00 22.29 540 PRO A C 1
ATOM 4039 O O . PRO A 1 521 ? 52.277 16.790 25.413 1.00 25.47 540 PRO A O 1
ATOM 4043 N N . GLY A 1 522 ? 54.333 17.635 25.624 1.00 22.32 541 GLY A N 1
ATOM 4044 C CA . GLY A 1 522 ? 54.967 16.343 25.821 1.00 22.97 541 GLY A CA 1
ATOM 4045 C C . GLY A 1 522 ? 55.022 15.513 24.553 1.00 21.52 541 GLY A C 1
ATOM 4046 O O . GLY A 1 522 ? 55.072 16.043 23.442 1.00 23.25 541 GLY A O 1
ATOM 4047 N N . TRP A 1 523 ? 55.013 14.195 24.722 1.00 21.12 542 TRP A N 1
ATOM 4048 C CA . TRP A 1 523 ? 55.164 13.278 23.598 1.00 21.45 542 TRP A CA 1
ATOM 4049 C C . TRP A 1 523 ? 53.927 13.290 22.706 1.00 21.06 542 TRP A C 1
ATOM 4050 O O . TRP A 1 523 ? 52.800 13.196 23.191 1.00 20.58 542 TRP A O 1
ATOM 4061 N N . ASP A 1 524 ? 54.147 13.406 21.401 1.00 20.12 543 ASP A N 1
ATOM 4062 C CA . ASP A 1 524 ? 53.085 13.196 20.424 1.00 19.07 543 ASP A CA 1
ATOM 4063 C C . ASP A 1 524 ? 53.590 12.405 19.222 1.00 20.05 543 ASP A C 1
ATOM 4064 O O . ASP A 1 524 ? 54.795 12.324 18.982 1.00 19.11 543 ASP A O 1
ATOM 4069 N N . PRO A 1 525 ? 52.662 11.824 18.469 1.00 21.09 544 PRO A N 1
ATOM 4070 C CA . PRO A 1 525 ? 53.015 10.983 17.321 1.00 20.14 544 PRO A CA 1
ATOM 4071 C C . PRO A 1 525 ? 53.176 11.804 16.046 1.00 19.79 544 PRO A C 1
ATOM 4072 O O . PRO A 1 525 ? 52.888 11.312 14.956 1.00 19.50 544 PRO A O 1
ATOM 4076 N N . VAL A 1 526 ? 53.633 13.044 16.189 1.00 19.20 545 VAL A N 1
ATOM 4077 C CA . VAL A 1 526 ? 54.053 13.842 15.044 1.00 19.60 545 VAL A CA 1
ATOM 4078 C C . VAL A 1 526 ? 55.520 14.242 15.158 1.00 20.17 545 VAL A C 1
ATOM 4079 O O . VAL A 1 526 ? 56.227 14.342 14.155 1.00 20.83 545 VAL A O 1
ATOM 4083 N N . THR A 1 527 ? 55.973 14.469 16.387 1.00 19.00 546 THR A N 1
ATOM 4084 C CA . THR A 1 527 ? 57.309 15.001 16.626 1.00 18.71 546 THR A CA 1
ATOM 4085 C C . THR A 1 527 ? 57.993 14.277 17.781 1.00 19.79 546 THR A C 1
ATOM 4086 O O . THR A 1 527 ? 59.104 14.630 18.176 1.00 19.64 546 THR A O 1
ATOM 4090 N N . GLY A 1 528 ? 57.322 13.263 18.317 1.00 19.04 547 GLY A N 1
ATOM 4091 C CA . GLY A 1 528 ? 57.790 12.587 19.508 1.00 19.57 547 GLY A CA 1
ATOM 4092 C C . GLY A 1 528 ? 58.005 13.518 20.690 1.00 19.55 547 GLY A C 1
ATOM 4093 O O . GLY A 1 528 ? 57.178 14.384 20.968 1.00 17.58 547 GLY A O 1
ATOM 4094 N N . TRP A 1 529 ? 59.123 13.335 21.385 1.00 20.70 548 TRP A N 1
ATOM 4095 C CA . TRP A 1 529 ? 59.500 14.224 22.477 1.00 19.66 548 TRP A CA 1
ATOM 4096 C C . TRP A 1 529 ? 59.964 15.578 21.950 1.00 19.55 548 TRP A C 1
ATOM 4097 O O . TRP A 1 529 ? 59.833 16.597 22.627 1.00 19.86 548 TRP A O 1
ATOM 4108 N N . GLY A 1 530 ? 60.507 15.580 20.737 1.00 19.70 549 GLY A N 1
ATOM 4109 C CA . GLY A 1 530 ? 60.811 16.816 20.040 1.00 20.07 549 GLY A CA 1
ATOM 4110 C C . GLY A 1 530 ? 62.277 16.929 19.671 1.00 21.27 549 GLY A C 1
ATOM 4111 O O . GLY A 1 530 ? 62.926 15.931 19.355 1.00 21.52 549 GLY A O 1
ATOM 4112 N N . THR A 1 531 ? 62.801 18.150 19.712 1.00 22.22 550 THR A N 1
ATOM 4113 C CA . THR A 1 531 ? 63.995 18.497 18.952 1.00 21.97 550 THR A CA 1
ATOM 4114 C C . THR A 1 531 ? 65.164 18.819 19.878 1.00 23.37 550 THR A C 1
ATOM 4115 O O . THR A 1 531 ? 64.967 19.228 21.022 1.00 23.45 550 THR A O 1
ATOM 4119 N N . PRO A 1 532 ? 66.380 18.632 19.375 1.00 23.63 551 PRO A N 1
ATOM 4120 C CA . PRO A 1 532 ? 67.562 18.529 20.236 1.00 24.58 551 PRO A CA 1
ATOM 4121 C C . PRO A 1 532 ? 68.108 19.902 20.615 1.00 25.42 551 PRO A C 1
ATOM 4122 O O . PRO A 1 532 ? 68.569 20.643 19.747 1.00 28.72 551 PRO A O 1
ATOM 4126 N N . ASN A 1 533 ? 68.053 20.231 21.902 1.00 23.90 552 ASN A N 1
ATOM 4127 C CA . ASN A 1 533 ? 68.821 21.348 22.440 1.00 24.54 552 ASN A CA 1
ATOM 4128 C C . ASN A 1 533 ? 70.131 20.894 23.074 1.00 25.76 552 ASN A C 1
ATOM 4129 O O . ASN A 1 533 ? 70.153 20.434 24.216 1.00 24.56 552 ASN A O 1
ATOM 4134 N N . PHE A 1 534 ? 71.222 21.027 22.326 1.00 25.33 553 PHE A N 1
ATOM 4135 C CA . PHE A 1 534 ? 72.373 20.147 22.488 1.00 24.91 553 PHE A CA 1
ATOM 4136 C C . PHE A 1 534 ? 72.889 20.172 23.923 1.00 22.72 553 PHE A C 1
ATOM 4137 O O . PHE A 1 534 ? 73.001 19.131 24.570 1.00 22.15 553 PHE A O 1
ATOM 4145 N N . PRO A 1 535 ? 73.202 21.367 24.413 1.00 21.66 554 PRO A N 1
ATOM 4146 C CA . PRO A 1 535 ? 73.814 21.520 25.737 1.00 22.14 554 PRO A CA 1
ATOM 4147 C C . PRO A 1 535 ? 72.935 20.937 26.838 1.00 23.27 554 PRO A C 1
ATOM 4148 O O . PRO A 1 535 ? 73.449 20.374 27.804 1.00 23.53 554 PRO A O 1
ATOM 4152 N N . ALA A 1 536 ? 71.621 21.075 26.688 1.00 22.49 555 ALA A N 1
ATOM 4153 C CA . ALA A 1 536 ? 70.678 20.518 27.650 1.00 21.85 555 ALA A CA 1
ATOM 4154 C C . ALA A 1 536 ? 70.574 19.003 27.508 1.00 21.51 555 ALA A C 1
ATOM 4155 O O . ALA A 1 536 ? 70.558 18.277 28.502 1.00 22.21 555 ALA A O 1
ATOM 4157 N N . LEU A 1 537 ? 70.503 18.534 26.267 1.00 20.56 556 LEU A N 1
ATOM 4158 C CA . LEU A 1 537 ? 70.400 17.112 25.994 1.00 22.10 556 LEU A CA 1
ATOM 4159 C C . LEU A 1 537 ? 71.705 16.428 26.400 1.00 22.29 556 LEU A C 1
ATOM 4160 O O . LEU A 1 537 ? 71.684 15.355 26.993 1.00 22.77 556 LEU A O 1
ATOM 4165 N N . LEU A 1 538 ? 72.838 17.075 26.128 1.00 22.03 557 LEU A N 1
ATOM 4166 C CA . LEU A 1 538 ? 74.117 16.509 26.507 1.00 23.15 557 LEU A CA 1
ATOM 4167 C C . LEU A 1 538 ? 74.119 16.186 27.998 1.00 22.98 557 LEU A C 1
ATOM 4168 O O . LEU A 1 538 ? 74.562 15.105 28.412 1.00 22.75 557 LEU A O 1
ATOM 4173 N N . LYS A 1 539 ? 73.708 17.154 28.817 1.00 23.67 558 LYS A N 1
ATOM 4174 C CA . LYS A 1 539 ? 73.706 16.969 30.262 1.00 22.94 558 LYS A CA 1
ATOM 4175 C C . LYS A 1 539 ? 72.912 15.739 30.726 1.00 23.88 558 LYS A C 1
ATOM 4176 O O . LYS A 1 539 ? 73.248 15.118 31.765 1.00 25.22 558 LYS A O 1
ATOM 4182 N N . THR A 1 540 ? 71.832 15.428 30.018 1.00 23.06 559 THR A N 1
ATOM 4183 C CA . THR A 1 540 ? 70.965 14.329 30.419 1.00 23.52 559 THR A CA 1
ATOM 4184 C C . THR A 1 540 ? 71.489 12.968 29.962 1.00 25.15 559 THR A C 1
ATOM 4185 O O . THR A 1 540 ? 70.876 11.952 30.242 1.00 25.46 559 THR A O 1
ATOM 4189 N N . LEU A 1 541 ? 72.557 12.950 29.170 1.00 25.78 560 LEU A N 1
ATOM 4190 C CA . LEU A 1 541 ? 73.039 11.704 28.585 1.00 24.60 560 LEU A CA 1
ATOM 4191 C C . LEU A 1 541 ? 74.522 11.444 28.893 1.00 26.76 560 LEU A C 1
ATOM 4192 O O . LEU A 1 541 ? 75.218 10.798 28.116 1.00 26.56 560 LEU A O 1
ATOM 4197 N N . LEU A 1 542 ? 74.949 11.805 30.101 1.00 28.43 561 LEU A N 1
ATOM 4198 C CA . LEU A 1 542 ? 76.352 11.687 30.507 1.00 28.94 561 LEU A CA 1
ATOM 4199 C C . LEU A 1 542 ? 76.653 10.563 31.500 1.00 31.58 561 LEU A C 1
ATOM 4200 O O . LEU A 1 542 ? 77.691 9.901 31.385 1.00 31.93 561 LEU A O 1
ATOM 4205 N N . ASN A 1 543 ? 75.776 10.385 32.487 1.00 30.79 562 ASN A N 1
ATOM 4206 C CA . ASN A 1 543 ? 75.913 9.305 33.474 1.00 31.76 562 ASN A CA 1
ATOM 4207 C C . ASN A 1 543 ? 74.513 8.790 33.851 1.00 31.33 562 ASN A C 1
ATOM 4208 O O . ASN A 1 543 ? 73.609 9.588 34.107 1.00 29.74 562 ASN A O 1
ATOM 4213 N N . PRO A 1 544 ? 74.278 7.482 33.711 1.00 31.26 563 PRO A N 1
ATOM 4214 C CA . PRO A 1 544 ? 75.176 6.422 33.254 1.00 31.88 563 PRO A CA 1
ATOM 4215 C C . PRO A 1 544 ? 75.582 6.545 31.793 1.00 32.53 563 PRO A C 1
ATOM 4216 O O . PRO A 1 544 ? 76.245 5.647 31.244 1.00 31.91 563 PRO A O 1
#

B-factor: mean 26.88, std 8.33, range [13.1, 63.13]

Radius of gyration: 22.66 Å; Cα contacts (8 Å, |Δi|>4): 1348; chains: 1; bounding box: 56×72×56 Å

InterPro domains:
  IPR000209 Peptidase S8/S53 domain [PF00082] (317-490)
  IPR015366 Peptidase S53, activation domain [PF09286] (33-176)
  IPR015366 Peptidase S53, activation domain [SM00944] (32-176)
  IPR015366 Peptidase S53, activation domain [cd11377] (34-173)
  IPR030400 Sedolisin domain [PS51695] (199-563)
  IPR030400 Sedolisin domain [cd04056] (199-557)
  IPR036852 Peptidase S8/S53 domain superfamily [G3DSA:3.40.50.200] (198-563)
  IPR036852 Peptidase S8/S53 domain superfamily [SSF52743] (197-560)
  IPR050819 Tripeptidyl-peptidase I and related peptidases [PTHR14218] (5-562)

Secondary structure (DSSP, 8-state):
-B-S-TTS--PPPTTEEEEEEPPTT-EEEEEEEEPPS-HHHHHHHHHHHH-TTSTTTT-PPPHHHHHHHHPPPHHHHHHHHHHHHHHT-EEEEE-TTS-EEEEEEEHHHHHHHSTT---EEEEETTTTEEEEE-SS---B-GGGTTTEEEETTSSPPPP----PPPPPP---S---SS-SB-HHHHHHHTT--TT-S--SSS--EEEEEE-SS-B--HHHHHHHHHHH-TTS---SS-SEEES--S---B-HHHHHHHHHHHHHSTTSEEEEE---S--TT--HHHHHHHHHTT-SS--SEEEEE--EEGGGS-HHHHHHHHHHHHHHHHTT-EEEEE--SSTTB-EEETTEEE---EETTT-TTSEEEEEEEESSSS----EEE-TT---EEEEEEE--GGGHHHHHHHHHH-SSPPPGGGS-TTEEEE-SEEEE-SSEEEEETTEEEEEE-SHHHHHHHHHHHHHHHHHHHHHTT-----S-HHHHHHTTTTTEEPP-S-EEEB--STTTTTEEEE--SS-BTTTBT-EE-HHHHHHTTS--

CATH classification: 3.40.50.200

GO terms:
  GO:0070198 protein localization to chromosome, telomeric region (P, IMP)
  GO:0045121 membrane raft (C, IDA)
  GO:0055037 recycling endosome (C, IDA)
  GO:0005764 lysosome (C, IDA)
  GO:0005794 Golgi apparatus (C, IDA)
  GO:0035727 lysophosphatidic acid binding (F, IDA)
  GO:0120146 sulfatide binding (F, IDA)
  GO:0042470 melanosome (C, EXP)
  GO:0005515 protein binding (F, IPI)
  GO:0006629 lipid metabolic process (P, TAS)
  GO:0043202 lysosomal lumen (C, TAS)
  GO:0008240 tripeptidyl-peptidase activity (F, IDA)
  GO:0004175 endopeptidase activity (F, IDA)
  GO:0030855 epithelial cell differentiation (P, IEP)
  GO:0008233 peptidase activity (F, IMP)
  GO:0008236 serine-type peptidase activity (F, IMP)
  GO:0070062 extracellular exosome (C, HDA)
  GO:0005764 lysosome (C, IMP)
  GO:0043171 peptide catabolic process (P, IMP)
  GO:0008240 tripeptidyl-peptidase activity (F, IMP)

Solvent-accessible surface area: 21460 Å² total; per-residue (Å²): 81,52,38,18,2,88,70,8,110,83,80,87,40,128,61,16,87,57,98,33,120,2,73,57,117,61,92,6,11,0,10,0,0,2,85,17,77,83,53,126,116,0,31,83,35,1,98,26,2,1,26,26,91,25,121,82,23,6,128,39,26,63,3,105,59,0,1,96,31,0,77,1,29,92,119,5,30,90,37,0,91,145,42,4,138,93,27,22,9,114,162,54,127,54,10,76,0,66,0,0,20,16,0,102,1,12,3,121,60,0,35,136,11,0,63,46,9,52,0,34,33,12,26,1,25,73,70,114,15,50,4,2,1,3,45,86,56,2,68,0,49,112,72,4,34,66,16,2,24,0,1,2,0,1,5,14,28,9,40,48,24,83,136,138,149,90,78,126,123,145,131,75,79,93,126,24,180,81,68,20,6,4,0,63,15,1,11,136,41,2,70,12,75,57,140,22,30,1,58,63,102,27,133,7,15,0,8,2,3,8,14,23,44,11,35,12,45,60,37,2,0,35,50,0,2,218,97,37,0,70,125,12,55,65,60,41,64,18,62,99,57,36,39,44,164,63,240,27,178,9,12,31,51,4,6,4,9,1,1,1,0,2,0,0,0,0,36,3,44,0,44,4,16,2,24,7,28,184,48,42,5,44,11,19,1,3,28,11,2,13,58,14,4,64,56,73,78,26,0,37,0,9,3,0,31,23,44,34,54,5,42,15,12,0,64,27,4,3,79,8,0,14,14,5,1,8,3,4,3,0,26,1,11,1,8,0,0,12,2,21,65,70,7,1,8,55,42,85,46,92,92,95,63,28,5,52,5,29,3,1,2,0,0,15,42,1,2,0,0,0,0,0,16,29,100,91,105,79,108,44,62,72,4,42,10,11,131,21,0,1,1,1,4,0,74,59,9,99,64,20,93,34,1,83,114,11,0,62,131,12,40,94,72,24,114,103,73,15,46,97,56,9,29,4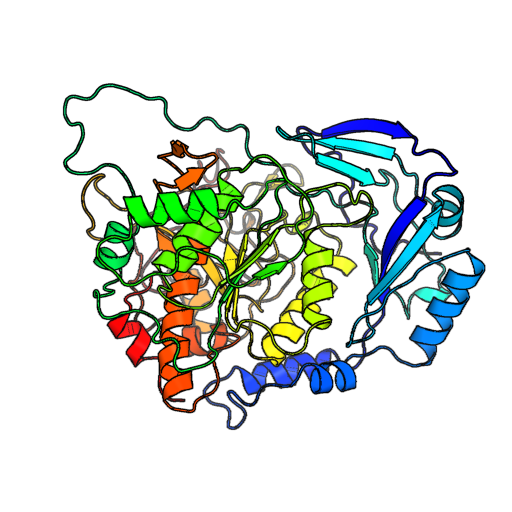8,49,75,2,0,0,3,0,0,0,0,0,1,0,64,5,0,52,0,0,5,34,154,82,62,27,33,73,6,39,0,1,24,0,0,2,2,0,0,0,0,0,1,0,2,0,0,9,70,0,37,98,75,68,85,53,21,2,0,12,2,0,5,3,2,9,77,48,112,7,42,18,21,53,55,1,54,170,34,28,0,49,10,3,170,27,167,100,14,132,10,91,5,0,11,11,14,116,24,9,0,0,0,0,1,25,0,1,0,47,5,52,34,2,24,157,35,0,63,110,59

Sequence (544 aa):
SYSPEPDQRRTLPPGWVSLGRADPEEELSLTFALRQQNVERLSELVQAVSDPSSPQYGKYLTLENVADLVRPSPLTLHTVQKWLLAAGAQKCHSVITQDFLTCWLSIRQAELLLPGAEFHHYVGGPTETHVVRSPHPYQLPQALAPHVDFVGGLHRFPPTSSLRQRPEPQVTGTVGLHLGVTPSVIRKRYNLTSQDVGSGTSNNSQACAQFLEQYFHDSDLAQFMRLFGGNFAHQASVARVVGQQGRGRAGIEASLDVQYLMSAGANISTWVYSSPGRHEGQEPFLQWLMLLSNESALPHVHTVSYGDDEDSLSSAYIQRVNTELMKAAARGLTLLFASGDSGAGCWSVSGRHQFRPTFPASSPYVTTVGGTSFQEPFLITNEIVDYISGGGFSNVFPRPSYQEEAVTKFLSSSPHLPPSSYFNASGRAYPDVAALSDGYWVVSNRVPIPWVSGTSASTPVFGGILSLINEHRILSGRPPLGFLNPRLYQQHGAGLFDVTRGCHESCLDEEVEGQGFCSGPGWDPVTGWGTPNFPALLKTLLNP